Protein AF-A0A2N7BL36-F1 (afdb_monomer_lite)

pLDDT: mean 79.66, std 17.5, range [24.25, 98.06]

Radius of gyration: 30.17 Å; chains: 1; bounding box: 69×70×103 Å

Foldseek 3Di:
DCLVVVVVVVVVCCVVVVDVPVVDDDPHGDQFDPLLVLQVQLLVLLLCCLPQLLVSLLVLLLSLLQLVCPPRGDDLVNVLVVCVVVVPDDLCSNPSSVSSLVSSLVSCVVVVNVLSNVSNLLSSVLVVLDQLLDPADPPRDVSVSVVNVVVCVVVVHDSVNSVVSNCQQVDALVRLVVNQVSSVVSSVVSNLSSLVSCVVVVNQDDDWLLVLLLSLLLSCLQPPDDVQWQHAGRCNRYVAHAAQEKEWEADDPPDPDDGAIFIDSDPPDCVVPPPDDTSDGDRYDLSVLVNCLLNRHDDPNHHYHYHDDQFPADPVLSVVSSVVCVVQDDSDDDAFDSVLSQAFWAWATKEKEFRSGHFPLVPDDPVQQPPDLVPADQQQGDPQGAHRGAKIKMWTAISRRIIGIDIAGDQCRLVVVLQVNLLQHAAQRDQHPYHAYAYDYPPPRVVVRVVSVVVSVVSSVLQHYDDDPPDPWDWDWDDGHPWIWIWTRDRNGTDIDTDPDPVVVVVVSVVCVVDDDDDDPDDDDDDDDDASQVSRRDGAQAWEWEWEDDPQGIKIWIQDNHGDTDIDPNDDDDPSVVLSVQQSVLSPPPPPPPPPPPDDDSRRYFYWYWDDDPDDDIHIGGDTDPPPPPPDDDDDDDD

InterPro domains:
  IPR000274 Adenylate cyclase, class-I [PTHR38760] (1-631)
  IPR060002 Adenylate cyclase, class-I, second domain [PF01295] (33-234)
  IPR060066 Adenylate cyclase, class-I, third domain [PF26690] (241-331)
  IPR060068 Adenylate cyclase, class-I, fourth domain [PF26691] (336-514)
  IPR060069 Adenylate cyclase, class-I, C-terminal [PF26693] (534-628)

Structure (mmCIF, N/CA/C/O backbone):
data_AF-A0A2N7BL36-F1
#
_entry.id   AF-A0A2N7BL36-F1
#
loop_
_atom_site.group_PDB
_atom_site.id
_atom_site.type_symbol
_atom_site.label_atom_id
_atom_site.label_alt_id
_atom_site.label_comp_id
_atom_site.label_asym_id
_atom_site.label_entity_id
_atom_site.label_seq_id
_atom_site.pdbx_PDB_ins_code
_atom_site.Cartn_x
_atom_site.Cartn_y
_atom_site.Cartn_z
_atom_site.occupancy
_atom_site.B_iso_or_equiv
_atom_site.auth_seq_id
_atom_site.auth_comp_id
_atom_site.auth_asym_id
_atom_site.auth_atom_id
_atom_site.pdbx_PDB_model_num
ATOM 1 N N . GLU A 1 1 ? 16.720 5.457 -42.911 1.00 61.19 1 GLU A N 1
ATOM 2 C CA . GLU A 1 1 ? 17.418 6.622 -43.485 1.00 61.19 1 GLU A CA 1
ATOM 3 C C . GLU A 1 1 ? 16.464 7.792 -43.726 1.00 61.19 1 GLU A C 1
ATOM 5 O O . GLU A 1 1 ? 16.756 8.860 -43.223 1.00 61.19 1 GLU A O 1
ATOM 10 N N . MET A 1 2 ? 15.279 7.599 -44.322 1.00 76.62 2 MET A N 1
ATOM 11 C CA . MET A 1 2 ? 14.332 8.699 -44.617 1.00 76.62 2 MET A CA 1
ATOM 12 C C . MET A 1 2 ? 13.371 9.120 -43.477 1.00 76.62 2 MET A C 1
ATOM 14 O O . MET A 1 2 ? 12.330 9.704 -43.746 1.00 76.62 2 MET A O 1
ATOM 18 N N . GLU A 1 3 ? 13.656 8.822 -42.202 1.00 77.50 3 GLU A N 1
ATOM 19 C CA . GLU A 1 3 ? 12.713 9.130 -41.097 1.00 77.50 3 GLU A CA 1
ATOM 20 C C . GLU A 1 3 ? 12.588 10.640 -40.812 1.00 77.50 3 GLU A C 1
ATOM 22 O O . GLU A 1 3 ? 11.542 11.116 -40.378 1.00 77.50 3 GLU A O 1
ATOM 27 N N . GLU A 1 4 ? 13.648 11.417 -41.050 1.00 80.00 4 GLU A N 1
ATOM 28 C CA . GLU A 1 4 ? 13.637 12.875 -40.848 1.00 80.00 4 GLU A CA 1
ATOM 29 C C . GLU A 1 4 ? 12.878 13.613 -41.958 1.00 80.00 4 GLU A C 1
ATOM 31 O O . GLU A 1 4 ? 12.247 14.635 -41.696 1.00 80.00 4 GLU A O 1
ATOM 36 N N . CYS A 1 5 ? 12.873 13.059 -43.173 1.00 86.19 5 CYS A N 1
ATOM 37 C CA . CYS A 1 5 ? 12.171 13.586 -44.343 1.00 86.19 5 CYS A CA 1
ATOM 38 C C . CYS A 1 5 ? 10.957 12.733 -44.754 1.00 86.19 5 CYS A C 1
ATOM 40 O O . CYS A 1 5 ? 10.538 12.787 -45.908 1.00 86.19 5 CYS A O 1
ATOM 42 N N . TYR A 1 6 ? 10.385 11.963 -43.818 1.00 89.12 6 TYR A N 1
ATOM 43 C CA . TYR A 1 6 ? 9.316 10.987 -44.075 1.00 89.12 6 TYR A CA 1
ATOM 44 C C . TYR A 1 6 ? 8.180 11.557 -44.930 1.00 89.12 6 TYR A C 1
ATOM 46 O O . TYR A 1 6 ? 7.846 10.990 -45.966 1.00 89.12 6 TYR A O 1
ATOM 54 N N . ASP A 1 7 ? 7.654 12.719 -44.533 1.00 89.25 7 ASP A N 1
ATOM 55 C CA . ASP A 1 7 ? 6.500 13.345 -45.183 1.00 89.25 7 ASP A CA 1
ATOM 56 C C . ASP A 1 7 ? 6.804 13.673 -46.660 1.00 89.25 7 ASP A C 1
ATOM 58 O O . ASP A 1 7 ? 6.007 13.387 -47.550 1.00 89.25 7 ASP A O 1
ATOM 62 N N . GLN A 1 8 ? 8.005 14.198 -46.936 1.00 91.31 8 GLN A N 1
ATOM 63 C CA . GLN A 1 8 ? 8.463 14.510 -48.296 1.00 91.31 8 GLN A CA 1
ATOM 64 C C . GLN A 1 8 ? 8.705 13.237 -49.115 1.00 91.31 8 GLN A C 1
ATOM 66 O O . GLN A 1 8 ? 8.386 13.190 -50.301 1.00 91.31 8 GLN A O 1
ATOM 71 N N . TYR A 1 9 ? 9.255 12.199 -48.485 1.00 90.38 9 TYR A N 1
ATOM 72 C CA . TYR A 1 9 ? 9.551 10.931 -49.140 1.00 90.38 9 TYR A CA 1
ATOM 73 C C . TYR A 1 9 ? 8.274 10.184 -49.548 1.00 90.38 9 TYR A C 1
ATOM 75 O O . TYR A 1 9 ? 8.152 9.769 -50.699 1.00 90.38 9 TYR A O 1
ATOM 83 N N . VAL A 1 10 ? 7.293 10.068 -48.646 1.00 90.38 10 VAL A N 1
ATOM 84 C CA . VAL A 1 10 ? 5.988 9.448 -48.941 1.00 90.38 10 VAL A CA 1
ATOM 85 C C . VAL A 1 10 ? 5.238 10.246 -50.005 1.00 90.38 10 VAL A C 1
ATOM 87 O O . VAL A 1 10 ? 4.689 9.658 -50.937 1.00 90.38 10 VAL A O 1
ATOM 90 N N . GLN A 1 11 ? 5.268 11.580 -49.921 1.00 90.44 11 GLN A N 1
ATOM 91 C CA . GLN A 1 11 ? 4.668 12.435 -50.941 1.00 90.44 11 GLN A CA 1
ATOM 92 C C . GLN A 1 11 ? 5.293 12.194 -52.322 1.00 90.44 11 GLN A C 1
ATOM 94 O O . GLN A 1 11 ? 4.552 12.073 -53.297 1.00 90.44 11 GLN A O 1
ATOM 99 N N . GLY A 1 12 ? 6.621 12.065 -52.402 1.00 93.75 12 GLY A N 1
ATOM 100 C CA . GLY A 1 12 ? 7.324 11.710 -53.637 1.00 93.75 12 GLY A CA 1
ATOM 101 C C . GLY A 1 12 ? 6.883 10.354 -54.191 1.00 93.75 12 GLY A C 1
ATOM 102 O O . GLY A 1 12 ? 6.512 10.261 -55.355 1.00 93.75 12 GLY A O 1
ATOM 103 N N . LEU A 1 13 ? 6.806 9.318 -53.346 1.00 93.31 13 LEU A N 1
ATOM 104 C CA . LEU A 1 13 ? 6.343 7.987 -53.764 1.00 93.31 13 LEU A CA 1
ATOM 105 C C . LEU A 1 13 ? 4.907 7.993 -54.310 1.00 93.31 13 LEU A C 1
ATOM 107 O O . LEU A 1 13 ? 4.620 7.269 -55.266 1.00 93.31 13 LEU A O 1
ATOM 111 N N . CYS A 1 14 ? 4.016 8.801 -53.726 1.00 91.88 14 CYS A N 1
ATOM 112 C CA . CYS A 1 14 ? 2.646 8.942 -54.222 1.00 91.88 14 CYS A CA 1
ATOM 113 C C . CYS A 1 14 ? 2.569 9.767 -55.515 1.00 91.88 14 CYS A C 1
ATOM 115 O O . CYS A 1 14 ? 1.792 9.429 -56.405 1.00 91.88 14 CYS A O 1
ATOM 117 N N . GLN A 1 15 ? 3.391 10.811 -55.658 1.00 93.81 15 GLN A N 1
ATOM 118 C CA . GLN A 1 15 ? 3.461 11.611 -56.888 1.00 93.81 15 GLN A CA 1
ATOM 119 C C . GLN A 1 15 ? 4.030 10.820 -58.070 1.00 93.81 15 GLN A C 1
ATOM 121 O O . GLN A 1 15 ? 3.499 10.909 -59.175 1.00 93.81 15 GLN A O 1
ATOM 126 N N . ASP A 1 16 ? 5.056 10.008 -57.825 1.00 94.44 16 ASP A N 1
ATOM 127 C CA . ASP A 1 16 ? 5.719 9.185 -58.840 1.00 94.44 16 ASP A CA 1
ATOM 128 C C . ASP A 1 16 ? 4.925 7.910 -59.195 1.00 94.44 16 ASP A C 1
ATOM 130 O O . ASP A 1 16 ? 5.328 7.139 -60.067 1.00 94.44 16 ASP A O 1
ATOM 134 N N . GLY A 1 17 ? 3.789 7.667 -58.530 1.00 91.25 17 GLY A N 1
ATOM 135 C CA . GLY A 1 17 ? 2.915 6.518 -58.780 1.00 91.25 17 GLY A CA 1
ATOM 136 C C . GLY A 1 17 ? 3.434 5.183 -58.234 1.00 91.25 17 GLY A C 1
ATOM 137 O O . GLY A 1 17 ? 2.855 4.141 -58.537 1.00 91.25 17 GLY A O 1
ATOM 138 N N . TYR A 1 18 ? 4.495 5.188 -57.417 1.00 93.31 18 TYR A N 1
ATOM 139 C CA . TYR A 1 18 ? 4.993 3.986 -56.736 1.00 93.31 18 TYR A CA 1
ATOM 140 C C . TYR A 1 18 ? 4.069 3.527 -55.600 1.00 93.31 18 TYR A C 1
ATOM 142 O O . TYR A 1 18 ? 4.077 2.346 -55.250 1.00 93.31 18 TYR A O 1
ATOM 150 N N . LEU A 1 19 ? 3.283 4.441 -55.020 1.00 91.81 19 LEU A N 1
ATOM 151 C CA . LEU A 1 19 ? 2.342 4.153 -53.939 1.00 91.81 19 LEU A CA 1
ATOM 152 C C . LEU A 1 19 ? 1.003 4.872 -54.166 1.00 91.81 19 LEU A C 1
ATOM 154 O O . LEU A 1 19 ? 0.972 6.067 -54.432 1.00 91.81 19 LEU A O 1
ATOM 158 N N . ASP A 1 20 ? -0.120 4.165 -54.027 1.00 90.94 20 ASP A N 1
ATOM 159 C CA . ASP A 1 20 ? -1.455 4.779 -54.041 1.00 90.94 20 ASP A CA 1
ATOM 160 C C . ASP A 1 20 ? -1.895 5.089 -52.607 1.00 90.94 20 ASP A C 1
ATOM 162 O O . ASP A 1 20 ? -2.449 4.233 -51.920 1.00 90.94 20 ASP A O 1
ATOM 166 N N . CYS A 1 21 ? -1.669 6.324 -52.157 1.00 88.12 21 CYS A N 1
ATOM 167 C CA . CYS A 1 21 ? -2.015 6.793 -50.813 1.00 88.12 21 CYS A CA 1
ATOM 168 C C . CYS A 1 21 ? -3.501 6.553 -50.420 1.00 88.12 21 CYS A C 1
ATOM 170 O O . CYS A 1 21 ? -3.815 6.576 -49.233 1.00 88.12 21 CYS A O 1
ATOM 172 N N . SER A 1 22 ? -4.423 6.302 -51.365 1.00 89.75 22 SER A N 1
ATOM 173 C CA . SER A 1 22 ? -5.833 5.992 -51.062 1.00 89.75 22 SER A CA 1
ATOM 174 C C . SER A 1 22 ? -6.082 4.543 -50.617 1.00 89.75 22 SER A C 1
ATOM 176 O O . SER A 1 22 ? -7.123 4.247 -50.028 1.00 89.75 22 SER A O 1
ATOM 178 N N . GLN A 1 23 ? -5.132 3.640 -50.873 1.00 93.56 23 GLN A N 1
ATOM 179 C CA . GLN A 1 23 ? -5.238 2.209 -50.560 1.00 93.56 23 GLN A CA 1
ATOM 180 C C . GLN A 1 23 ? -4.515 1.814 -49.267 1.00 93.56 23 GLN A C 1
ATOM 182 O O . GLN A 1 23 ? -4.634 0.673 -48.820 1.00 93.56 23 GLN A O 1
ATOM 187 N N . TRP A 1 24 ? -3.767 2.739 -48.663 1.00 89.56 24 TRP A N 1
ATOM 188 C CA . TRP A 1 24 ? -2.920 2.477 -47.502 1.00 89.56 24 TRP A CA 1
ATOM 189 C C . TRP A 1 24 ? -3.314 3.350 -46.314 1.00 89.56 24 TRP A C 1
ATOM 191 O O . TRP A 1 24 ? -3.765 4.482 -46.466 1.00 89.56 24 TRP A O 1
ATOM 201 N N . ILE A 1 25 ? -3.118 2.810 -45.111 1.00 89.00 25 ILE A N 1
ATOM 202 C CA . ILE A 1 25 ? -3.249 3.556 -43.858 1.00 89.00 25 ILE A CA 1
ATOM 203 C C . ILE A 1 25 ? -1.846 3.979 -43.433 1.00 89.00 25 ILE A C 1
ATOM 205 O O . ILE A 1 25 ? -1.003 3.128 -43.144 1.00 89.00 25 ILE A O 1
ATOM 209 N N . ASP A 1 26 ? -1.609 5.286 -43.398 1.00 87.19 26 ASP A N 1
ATOM 210 C CA . ASP A 1 26 ? -0.354 5.861 -42.926 1.00 87.19 26 ASP A CA 1
ATOM 211 C C . ASP A 1 26 ? -0.359 5.976 -41.393 1.00 87.19 26 ASP A C 1
ATOM 213 O O . ASP A 1 26 ? -1.196 6.664 -40.806 1.00 87.19 26 ASP A O 1
ATOM 217 N N . PHE A 1 27 ? 0.579 5.288 -40.739 1.00 84.69 27 PHE A N 1
ATOM 218 C CA . PHE A 1 27 ? 0.784 5.362 -39.288 1.00 84.69 27 PHE A CA 1
ATOM 219 C C . PHE A 1 27 ? 1.702 6.524 -38.865 1.00 84.69 27 PHE A C 1
ATOM 221 O O . PHE A 1 27 ? 1.875 6.759 -37.668 1.00 84.69 27 PHE A O 1
ATOM 228 N N . GLY A 1 28 ? 2.269 7.255 -39.828 1.00 84.25 28 GLY A N 1
ATOM 229 C CA . GLY A 1 28 ? 3.127 8.414 -39.625 1.00 84.25 28 GLY A CA 1
ATOM 230 C C . GLY A 1 28 ? 4.593 8.080 -39.335 1.00 84.25 28 GLY A C 1
ATOM 231 O O . GLY A 1 28 ? 5.013 6.924 -39.255 1.00 84.25 28 GLY A O 1
ATOM 232 N N . LYS A 1 29 ? 5.390 9.140 -39.160 1.00 83.75 29 LYS A N 1
ATOM 233 C CA . LYS A 1 29 ? 6.822 9.056 -38.841 1.00 83.75 29 LYS A CA 1
ATOM 234 C C . LYS A 1 29 ? 7.083 8.640 -37.394 1.00 83.75 29 LYS A C 1
ATOM 236 O O . LYS A 1 29 ? 6.423 9.109 -36.470 1.00 83.75 29 LYS A O 1
ATOM 241 N N . LEU A 1 30 ? 8.122 7.829 -37.184 1.00 79.12 30 LEU A N 1
ATOM 242 C CA . LEU A 1 30 ? 8.524 7.307 -35.870 1.00 79.12 30 LEU A CA 1
ATOM 243 C C . LEU A 1 30 ? 9.878 7.875 -35.426 1.00 79.12 30 LEU A C 1
ATOM 245 O O . LEU A 1 30 ? 10.758 7.127 -35.001 1.00 79.12 30 LEU A O 1
ATOM 249 N N . ASN A 1 31 ? 10.074 9.189 -35.558 1.00 79.94 31 ASN A N 1
ATOM 250 C CA . ASN A 1 31 ? 11.375 9.819 -35.323 1.00 79.94 31 ASN A CA 1
ATOM 251 C C . ASN A 1 31 ? 11.520 10.535 -33.969 1.00 79.94 31 ASN A C 1
ATOM 253 O O . ASN A 1 31 ? 12.645 10.769 -33.540 1.00 79.94 31 ASN A O 1
ATOM 257 N N . ARG A 1 32 ? 10.418 10.854 -33.274 1.00 82.81 32 ARG A N 1
ATOM 258 C CA . ARG A 1 32 ? 10.446 11.537 -31.970 1.00 82.81 32 ARG A CA 1
ATOM 259 C C . ARG A 1 32 ? 9.256 11.166 -31.088 1.00 82.81 32 ARG A C 1
ATOM 261 O O . ARG A 1 32 ? 8.184 10.853 -31.597 1.00 82.81 32 ARG A O 1
ATOM 268 N N . ILE A 1 33 ? 9.442 11.268 -29.774 1.00 86.31 33 ILE A N 1
ATOM 269 C CA . ILE A 1 33 ? 8.345 11.251 -28.797 1.00 86.31 33 ILE A CA 1
ATOM 270 C C . ILE A 1 33 ? 7.987 12.716 -28.499 1.00 86.31 33 ILE A C 1
ATOM 272 O O . ILE A 1 33 ? 8.889 13.460 -28.099 1.00 86.31 33 ILE A O 1
ATOM 276 N N . PRO A 1 34 ? 6.729 13.151 -28.707 1.00 84.50 34 PRO A N 1
ATOM 277 C CA . PRO A 1 34 ? 6.276 14.474 -28.283 1.00 84.50 34 PRO A CA 1
ATOM 278 C C . PRO A 1 34 ? 6.536 14.682 -26.790 1.00 84.50 34 PRO A C 1
ATOM 280 O O . PRO A 1 34 ? 6.415 13.746 -25.997 1.00 84.50 34 PRO A O 1
ATOM 283 N N . ALA A 1 35 ? 6.918 15.893 -26.396 1.00 82.19 35 ALA A N 1
ATOM 284 C CA . ALA A 1 35 ? 7.302 16.176 -25.017 1.00 82.19 35 ALA A CA 1
ATOM 285 C C . ALA A 1 35 ? 6.129 15.874 -24.053 1.00 82.19 35 ALA A C 1
ATOM 287 O O . ALA A 1 35 ? 6.308 15.316 -22.967 1.00 82.19 35 ALA A O 1
ATOM 288 N N . GLU A 1 36 ? 4.919 16.179 -24.508 1.00 77.56 36 GLU A N 1
ATOM 289 C CA . GLU A 1 36 ? 3.632 16.004 -23.843 1.00 77.56 36 GLU A CA 1
ATOM 290 C C . GLU A 1 36 ? 3.361 14.552 -23.411 1.00 77.56 36 GLU A C 1
ATOM 292 O O . GLU A 1 36 ? 2.746 14.301 -22.372 1.00 77.56 36 GLU A O 1
ATOM 297 N N . GLU A 1 37 ? 3.882 13.579 -24.163 1.00 81.50 37 GLU A N 1
ATOM 298 C CA . GLU A 1 37 ? 3.622 12.151 -23.953 1.00 81.50 37 GLU A CA 1
ATOM 299 C C . GLU A 1 37 ? 4.431 11.548 -22.797 1.00 81.50 37 GLU A C 1
ATOM 301 O O . GLU A 1 37 ? 4.051 10.512 -22.235 1.00 81.50 37 GLU A O 1
ATOM 306 N N . TYR A 1 38 ? 5.544 12.177 -22.403 1.00 82.44 38 TYR A N 1
ATOM 307 C CA . TYR A 1 38 ? 6.433 11.641 -21.368 1.00 82.44 38 TYR A CA 1
ATOM 308 C C . TYR A 1 38 ? 5.742 11.547 -20.008 1.00 82.44 38 TYR A C 1
ATOM 310 O O . TYR A 1 38 ? 5.882 10.537 -19.310 1.00 82.44 38 TYR A O 1
ATOM 318 N N . PHE A 1 39 ? 4.972 12.571 -19.632 1.00 75.44 39 PHE A N 1
ATOM 319 C CA . PHE A 1 39 ? 4.312 12.616 -18.329 1.00 75.44 39 PHE A CA 1
ATOM 320 C C . PHE A 1 39 ? 3.211 11.548 -18.214 1.00 75.44 39 PHE A C 1
ATOM 322 O O . PHE A 1 39 ? 3.206 10.757 -17.265 1.00 75.44 39 PHE A O 1
ATOM 329 N N . GLY A 1 40 ? 2.331 11.443 -19.214 1.00 75.25 40 GLY A N 1
ATOM 330 C CA . GLY A 1 40 ? 1.233 10.468 -19.213 1.00 75.25 40 GLY A CA 1
ATOM 331 C C . GLY A 1 40 ? 1.726 9.031 -19.295 1.00 75.25 40 GLY A C 1
ATOM 332 O O . GLY A 1 40 ? 1.282 8.164 -18.534 1.00 75.25 40 GLY A O 1
ATOM 333 N N . SER A 1 41 ? 2.728 8.793 -20.143 1.00 81.56 41 SER A N 1
ATOM 334 C CA . SER A 1 41 ? 3.381 7.489 -20.269 1.00 81.56 41 SER A CA 1
ATOM 335 C C . SER A 1 41 ? 3.985 7.015 -18.949 1.00 81.56 41 SER A C 1
ATOM 337 O O . SER A 1 41 ? 3.924 5.825 -18.624 1.00 81.56 41 SER A O 1
ATOM 339 N N . ASN A 1 42 ? 4.535 7.934 -18.162 1.00 81.38 42 ASN A N 1
ATOM 340 C CA . ASN A 1 42 ? 5.131 7.632 -16.872 1.00 81.38 42 ASN A CA 1
ATOM 341 C C . ASN A 1 42 ? 4.095 7.279 -15.799 1.00 81.38 42 ASN A C 1
ATOM 343 O O . ASN A 1 42 ? 4.219 6.254 -15.125 1.00 81.38 42 ASN A O 1
ATOM 347 N N . LEU A 1 43 ? 3.025 8.074 -15.694 1.00 79.00 43 LEU A N 1
ATOM 348 C CA . LEU A 1 43 ? 1.909 7.792 -14.790 1.00 79.00 43 LEU A CA 1
ATOM 349 C C . LEU A 1 43 ? 1.284 6.421 -15.100 1.00 79.00 43 LEU A C 1
ATOM 351 O O . LEU A 1 43 ? 0.943 5.645 -14.203 1.00 79.00 43 LEU A O 1
ATOM 355 N N . TRP A 1 44 ? 1.230 6.067 -16.385 1.00 82.94 44 TRP A N 1
ATOM 356 C CA . TRP A 1 44 ? 0.821 4.741 -16.824 1.00 82.94 44 TRP A CA 1
ATOM 357 C C . TRP A 1 44 ? 1.806 3.636 -16.420 1.00 82.94 44 TRP A C 1
ATOM 359 O O . TRP A 1 44 ? 1.363 2.571 -15.980 1.00 82.94 44 TRP A O 1
ATOM 369 N N . GLN A 1 45 ? 3.127 3.849 -16.516 1.00 86.94 45 GLN A N 1
ATOM 370 C CA . GLN A 1 45 ? 4.107 2.860 -16.037 1.00 86.94 45 GLN A CA 1
ATOM 371 C C . GLN A 1 45 ? 3.996 2.628 -14.530 1.00 86.94 45 GLN A C 1
ATOM 373 O O . GLN A 1 45 ? 4.019 1.468 -14.102 1.00 86.94 45 GLN A O 1
ATOM 378 N N . LEU A 1 46 ? 3.805 3.695 -13.749 1.00 85.94 46 LEU A N 1
ATOM 379 C CA . LEU A 1 46 ? 3.528 3.617 -12.316 1.00 85.94 46 LEU A CA 1
ATOM 380 C C . LEU A 1 46 ? 2.270 2.797 -12.042 1.00 85.94 46 LEU A C 1
ATOM 382 O O . LEU A 1 46 ? 2.306 1.860 -11.247 1.00 85.94 46 LEU A O 1
ATOM 386 N N . TYR A 1 47 ? 1.176 3.059 -12.756 1.00 85.25 47 TYR A N 1
ATOM 387 C CA . TYR A 1 47 ? -0.046 2.272 -12.602 1.00 85.25 47 TYR A CA 1
ATOM 388 C C . TYR A 1 47 ? 0.168 0.789 -12.942 1.00 85.25 47 TYR A C 1
ATOM 390 O O . TYR A 1 47 ? -0.247 -0.097 -12.193 1.00 85.25 47 TYR A O 1
ATOM 398 N N . LYS A 1 48 ? 0.867 0.487 -14.043 1.00 87.44 48 LYS A N 1
ATOM 399 C CA . LYS A 1 48 ? 1.192 -0.895 -14.431 1.00 87.44 48 LYS A CA 1
ATOM 400 C C . LYS A 1 48 ? 2.143 -1.584 -13.454 1.00 87.44 48 LYS A C 1
ATOM 402 O O . LYS A 1 48 ? 2.159 -2.817 -13.408 1.00 87.44 48 LYS A O 1
ATOM 407 N N . SER A 1 49 ? 2.897 -0.823 -12.660 1.00 89.81 49 SER A N 1
ATOM 408 C CA . SER A 1 49 ? 3.854 -1.380 -11.701 1.00 89.81 49 SER A CA 1
ATOM 409 C C . SER A 1 49 ? 3.181 -2.141 -10.561 1.00 89.81 49 SER A C 1
ATOM 411 O O . SER A 1 49 ? 3.773 -3.080 -10.032 1.00 89.81 49 SER A O 1
ATOM 413 N N . ILE A 1 50 ? 1.918 -1.819 -10.257 1.00 85.75 50 ILE A N 1
ATOM 414 C CA . ILE A 1 50 ? 1.099 -2.557 -9.287 1.00 85.75 50 ILE A CA 1
ATOM 415 C C . ILE A 1 50 ? 1.027 -4.043 -9.680 1.00 85.75 50 ILE A C 1
ATOM 417 O O . ILE A 1 50 ? 1.127 -4.920 -8.826 1.00 85.75 50 ILE A O 1
ATOM 421 N N . ASP A 1 51 ? 0.964 -4.338 -10.982 1.00 85.75 51 ASP A N 1
ATOM 422 C CA . ASP A 1 51 ? 0.776 -5.700 -11.500 1.00 85.75 51 ASP A CA 1
ATOM 423 C C . ASP A 1 51 ? 2.040 -6.337 -12.056 1.00 85.75 51 ASP A C 1
ATOM 425 O O . ASP A 1 51 ? 2.170 -7.558 -12.110 1.00 85.75 51 ASP A O 1
ATOM 429 N N . SER A 1 52 ? 2.954 -5.523 -12.566 1.00 91.31 52 SER A N 1
ATOM 430 C CA . SER A 1 52 ? 4.144 -6.014 -13.245 1.00 91.31 52 SER A CA 1
ATOM 431 C C . SER A 1 52 ? 5.342 -5.129 -12.909 1.00 91.31 52 SER A C 1
ATOM 433 O O . SER A 1 52 ? 5.918 -4.513 -13.815 1.00 91.31 52 SER A O 1
ATOM 435 N N . PRO A 1 53 ? 5.762 -5.097 -11.632 1.00 92.31 53 PRO A N 1
ATOM 436 C CA . PRO A 1 53 ? 6.696 -4.092 -11.133 1.00 92.31 53 PRO A CA 1
ATOM 437 C C . PRO A 1 53 ? 8.047 -4.128 -11.859 1.00 92.31 53 PRO A C 1
ATOM 439 O O . PRO A 1 53 ? 8.520 -3.093 -12.314 1.00 92.31 53 PRO A O 1
ATOM 442 N N . TYR A 1 54 ? 8.613 -5.317 -12.100 1.00 94.81 54 TYR A N 1
ATOM 443 C CA . TYR A 1 54 ? 9.898 -5.464 -12.802 1.00 94.81 54 TYR A CA 1
ATOM 444 C C . TYR A 1 54 ? 9.881 -4.899 -14.233 1.00 94.81 54 TYR A C 1
ATOM 446 O O . TYR A 1 54 ? 10.820 -4.237 -14.664 1.00 94.81 54 TYR A O 1
ATOM 454 N N . LYS A 1 55 ? 8.797 -5.142 -14.987 1.00 94.50 55 LYS A N 1
ATOM 455 C CA . LYS A 1 55 ? 8.654 -4.625 -16.361 1.00 94.50 55 LYS A CA 1
ATOM 456 C C . LYS A 1 55 ? 8.435 -3.113 -16.357 1.00 94.50 55 LYS A C 1
ATOM 458 O O . LYS A 1 55 ? 8.945 -2.436 -17.243 1.00 94.50 55 LYS A O 1
ATOM 463 N N . SER A 1 56 ? 7.666 -2.607 -15.395 1.00 94.69 56 SER A N 1
ATOM 464 C CA . SER A 1 56 ? 7.405 -1.176 -15.267 1.00 94.69 56 SER A CA 1
ATOM 465 C C . SER A 1 56 ? 8.664 -0.393 -14.922 1.00 94.69 56 SER A C 1
ATOM 467 O O . SER A 1 56 ? 8.871 0.649 -15.524 1.00 94.69 56 SER A O 1
ATOM 469 N N . VAL A 1 57 ? 9.536 -0.907 -14.046 1.00 95.56 57 VAL A N 1
ATOM 470 C CA . VAL A 1 57 ? 10.831 -0.267 -13.741 1.00 95.56 57 VAL A CA 1
ATOM 471 C C . VAL A 1 57 ? 11.685 -0.120 -15.000 1.00 95.56 57 VAL A C 1
ATOM 473 O O . VAL A 1 57 ? 12.143 0.979 -15.298 1.00 95.56 57 VAL A O 1
ATOM 476 N N . LEU A 1 58 ? 11.833 -1.196 -15.786 1.00 95.75 58 LEU A N 1
ATOM 477 C CA . LEU A 1 58 ? 12.581 -1.162 -17.051 1.00 95.75 58 LEU A CA 1
ATOM 478 C C . LEU A 1 58 ? 12.046 -0.085 -18.004 1.00 95.75 58 LEU A C 1
ATOM 480 O O . LEU A 1 58 ? 12.811 0.678 -18.586 1.00 95.75 58 LEU A O 1
ATOM 484 N N . LYS A 1 59 ? 10.719 -0.005 -18.139 1.00 95.25 59 LYS A N 1
ATOM 485 C CA . LYS A 1 59 ? 10.062 0.950 -19.036 1.00 95.25 59 LYS A CA 1
ATOM 486 C C . LYS A 1 59 ? 10.085 2.387 -18.523 1.00 95.25 59 LYS A C 1
ATOM 488 O O . LYS A 1 59 ? 10.224 3.295 -19.332 1.00 95.25 59 LYS A O 1
ATOM 493 N N . ALA A 1 60 ? 9.943 2.598 -17.218 1.00 94.44 60 ALA A N 1
ATOM 494 C CA . ALA A 1 60 ? 10.013 3.925 -16.614 1.00 94.44 60 ALA A CA 1
ATOM 495 C C . ALA A 1 60 ? 11.411 4.523 -16.809 1.00 94.44 60 ALA A C 1
ATOM 497 O O . ALA A 1 60 ? 11.544 5.623 -17.336 1.00 94.44 60 ALA A O 1
ATOM 498 N N . ILE A 1 61 ? 12.459 3.745 -16.524 1.00 96.31 61 ILE A N 1
ATOM 499 C CA . ILE A 1 61 ? 13.840 4.204 -16.714 1.00 96.31 61 ILE A CA 1
ATOM 500 C C . ILE A 1 61 ? 14.178 4.356 -18.208 1.00 96.31 61 ILE A C 1
ATOM 502 O O . ILE A 1 61 ? 14.952 5.236 -18.570 1.00 96.31 61 ILE A O 1
ATOM 506 N N . LEU A 1 62 ? 13.568 3.570 -19.105 1.00 96.06 62 LEU A N 1
ATOM 507 C CA . LEU A 1 62 ? 13.675 3.822 -20.546 1.00 96.06 62 LEU A CA 1
ATOM 508 C C . LEU A 1 62 ? 13.086 5.190 -20.936 1.00 96.06 62 LEU A C 1
ATOM 510 O O . LEU A 1 62 ? 13.715 5.915 -21.702 1.00 96.06 62 LEU A O 1
ATOM 514 N N . LEU A 1 63 ? 11.905 5.552 -20.418 1.00 94.38 63 LEU A N 1
ATOM 515 C CA . LEU A 1 63 ? 11.310 6.876 -20.657 1.00 94.38 63 LEU A CA 1
ATOM 516 C C . LEU A 1 63 ? 12.199 7.993 -20.106 1.00 94.38 63 LEU A C 1
ATOM 518 O O . LEU A 1 63 ? 12.379 9.017 -20.758 1.00 94.38 63 LEU A O 1
ATOM 522 N N . GLU A 1 64 ? 12.796 7.780 -18.937 1.00 94.06 64 GLU A N 1
ATOM 523 C CA . GLU A 1 64 ? 13.770 8.698 -18.351 1.00 94.06 64 GLU A CA 1
ATOM 524 C C . GLU A 1 64 ? 15.007 8.864 -19.247 1.00 94.06 64 GLU A C 1
ATOM 526 O O . GLU A 1 64 ? 15.393 9.992 -19.551 1.00 94.06 64 GLU A O 1
ATOM 531 N N . ALA A 1 65 ? 15.570 7.766 -19.760 1.00 95.38 65 ALA A N 1
ATOM 532 C CA . ALA A 1 65 ? 16.682 7.800 -20.708 1.00 95.38 65 ALA A CA 1
ATOM 533 C C . ALA A 1 65 ? 16.316 8.551 -21.999 1.00 95.38 65 ALA A C 1
ATOM 535 O O . ALA A 1 65 ? 17.115 9.335 -22.504 1.00 95.38 65 ALA A O 1
ATOM 536 N N . TYR A 1 66 ? 15.097 8.361 -22.512 1.00 94.31 66 TYR A N 1
ATOM 537 C CA . TYR A 1 66 ? 14.603 9.122 -23.660 1.00 94.31 66 TYR A CA 1
ATOM 538 C C . TYR A 1 66 ? 14.466 10.619 -23.367 1.00 94.31 66 TYR A C 1
ATOM 540 O O . TYR A 1 66 ? 14.877 11.436 -24.192 1.00 94.31 66 TYR A O 1
ATOM 548 N N . SER A 1 67 ? 13.949 10.978 -22.187 1.00 92.50 67 SER A N 1
ATOM 549 C CA . SER A 1 67 ? 13.801 12.378 -21.768 1.00 92.50 67 SER A CA 1
ATOM 550 C C . SER A 1 67 ? 15.149 13.075 -21.575 1.00 92.50 67 SER A C 1
ATOM 552 O O . SER A 1 67 ? 15.263 14.278 -21.782 1.00 92.50 67 SER A O 1
ATOM 554 N N . TRP A 1 68 ? 16.191 12.314 -21.227 1.00 92.75 68 TRP A N 1
ATOM 555 C CA . TRP A 1 68 ? 17.554 12.821 -21.082 1.00 92.75 68 TRP A CA 1
ATOM 556 C C . TRP A 1 68 ? 18.206 13.166 -22.429 1.00 92.75 68 TRP A C 1
ATOM 558 O O . TRP A 1 68 ? 19.047 14.056 -22.490 1.00 92.75 68 TRP A O 1
ATOM 568 N N . GLU A 1 69 ? 17.814 12.485 -23.509 1.00 92.44 69 GLU A N 1
ATOM 569 C CA . GLU A 1 69 ? 18.299 12.743 -24.874 1.00 92.44 69 GLU A CA 1
ATOM 570 C C . GLU A 1 69 ? 17.475 13.809 -25.618 1.00 92.44 69 GLU A C 1
ATOM 572 O O . GLU A 1 69 ? 17.850 14.231 -26.714 1.00 92.44 69 GLU A O 1
ATOM 577 N N . TYR A 1 70 ? 16.346 14.237 -25.050 1.00 90.38 70 TYR A N 1
ATOM 578 C CA . TYR A 1 70 ? 15.454 15.219 -25.659 1.00 90.38 70 TYR A CA 1
ATOM 579 C C . TYR A 1 70 ? 16.180 16.557 -25.927 1.00 90.38 70 TYR A C 1
ATOM 581 O O . TYR A 1 70 ? 16.957 17.005 -25.080 1.00 90.38 70 TYR A O 1
ATOM 589 N N . PRO A 1 71 ? 15.935 17.233 -27.071 1.00 87.44 71 PRO A N 1
ATOM 590 C CA . PRO A 1 71 ? 14.948 16.916 -28.115 1.00 87.44 71 PRO A CA 1
ATOM 591 C C . PRO A 1 71 ? 15.406 15.877 -29.147 1.00 87.44 71 PRO A C 1
ATOM 593 O O . PRO A 1 71 ? 14.598 15.407 -29.944 1.00 87.44 71 PRO A O 1
ATOM 596 N N . ASN A 1 72 ? 16.680 15.487 -29.131 1.00 88.00 72 ASN A N 1
ATOM 597 C CA . ASN A 1 72 ? 17.282 14.592 -30.121 1.00 88.00 72 ASN A CA 1
ATOM 598 C C . ASN A 1 72 ? 17.248 13.132 -29.645 1.00 88.00 72 ASN A C 1
ATOM 600 O O . ASN A 1 72 ? 18.258 12.427 -29.658 1.00 88.00 72 ASN A O 1
ATOM 604 N N . THR A 1 73 ? 16.078 12.690 -29.181 1.00 89.06 73 THR A N 1
ATOM 605 C CA . THR A 1 73 ? 15.884 11.356 -28.613 1.00 89.06 73 THR A CA 1
ATOM 606 C C . THR A 1 73 ? 16.104 10.270 -29.662 1.00 89.06 73 THR A C 1
ATOM 608 O O . THR A 1 73 ? 15.420 10.225 -30.683 1.00 89.06 73 THR A O 1
ATOM 611 N N . GLN A 1 74 ? 16.998 9.323 -29.379 1.00 88.88 74 GLN A N 1
ATOM 612 C CA . GLN A 1 74 ? 17.243 8.191 -30.265 1.00 88.88 74 GLN A CA 1
ATOM 613 C C . GLN A 1 74 ? 16.351 7.009 -29.871 1.00 88.88 74 GLN A C 1
ATOM 615 O O . GLN A 1 74 ? 16.606 6.306 -28.885 1.00 88.88 74 GLN A O 1
ATOM 620 N N . LEU A 1 75 ? 15.281 6.791 -30.636 1.00 91.50 75 LEU A N 1
ATOM 621 C CA . LEU A 1 75 ? 14.311 5.730 -30.368 1.00 91.50 75 LEU A CA 1
ATOM 622 C C . LEU A 1 75 ? 14.885 4.340 -30.662 1.00 91.50 75 LEU A C 1
ATOM 624 O O . LEU A 1 75 ? 15.625 4.140 -31.624 1.00 91.50 75 LEU A O 1
ATOM 628 N N . LEU A 1 76 ? 14.478 3.347 -29.861 1.00 92.12 76 LEU A N 1
ATOM 629 C CA . LEU A 1 76 ? 14.947 1.962 -30.022 1.00 92.12 76 LEU A CA 1
ATOM 630 C C . LEU A 1 76 ? 14.530 1.366 -31.374 1.00 92.12 76 LEU A C 1
ATOM 632 O O . LEU A 1 76 ? 15.243 0.528 -31.915 1.00 92.12 76 LEU A O 1
ATOM 636 N N . SER A 1 77 ? 13.401 1.803 -31.938 1.00 89.00 77 SER A N 1
ATOM 637 C CA . SER A 1 77 ? 12.950 1.409 -33.279 1.00 89.00 77 SER A CA 1
ATOM 638 C C . SER A 1 77 ? 13.944 1.825 -34.366 1.00 89.00 77 SER A C 1
ATOM 640 O O . SER A 1 77 ? 14.227 1.043 -35.272 1.00 89.00 77 SER A O 1
ATOM 642 N N . ILE A 1 78 ? 14.511 3.030 -34.254 1.00 87.81 78 ILE A N 1
ATOM 643 C CA . ILE A 1 78 ? 15.516 3.554 -35.185 1.00 87.81 78 ILE A CA 1
ATOM 644 C C . ILE A 1 78 ? 16.822 2.774 -35.032 1.00 87.81 78 ILE A C 1
ATOM 646 O O . ILE A 1 78 ? 17.410 2.379 -36.037 1.00 87.81 78 ILE A O 1
ATOM 650 N N . ASP A 1 79 ? 17.240 2.499 -33.793 1.00 86.81 79 ASP A N 1
ATOM 651 C CA . ASP A 1 79 ? 18.432 1.689 -33.510 1.00 86.81 79 ASP A CA 1
ATOM 652 C C . ASP A 1 79 ? 18.298 0.282 -34.088 1.00 86.81 79 ASP A C 1
ATOM 654 O O . ASP A 1 79 ? 19.171 -0.166 -34.825 1.00 86.81 79 ASP A O 1
ATOM 658 N N . THR A 1 80 ? 17.158 -0.369 -33.851 1.00 87.62 80 THR A N 1
ATOM 659 C CA . THR A 1 80 ? 16.857 -1.701 -34.396 1.00 87.62 80 THR A CA 1
ATOM 660 C C . THR A 1 80 ? 16.919 -1.697 -35.925 1.00 87.62 80 THR A C 1
ATOM 662 O O . THR A 1 80 ? 17.536 -2.571 -36.528 1.00 87.62 80 THR A O 1
ATOM 665 N N . LYS A 1 81 ? 16.313 -0.688 -36.568 1.00 86.19 81 LYS A N 1
ATOM 666 C CA . LYS A 1 81 ? 16.322 -0.536 -38.029 1.00 86.19 81 LYS A CA 1
ATOM 667 C C . LYS A 1 81 ? 17.746 -0.356 -38.563 1.00 86.19 81 LYS A C 1
ATOM 669 O O . LYS A 1 81 ? 18.091 -0.971 -39.564 1.00 86.19 81 LYS A O 1
ATOM 674 N N . ARG A 1 82 ? 18.578 0.454 -37.897 1.00 85.88 82 ARG A N 1
ATOM 675 C CA . ARG A 1 82 ? 19.989 0.652 -38.274 1.00 85.88 82 ARG A CA 1
ATOM 676 C C . ARG A 1 82 ? 20.789 -0.645 -38.178 1.00 85.88 82 ARG A C 1
ATOM 678 O O . ARG A 1 82 ? 21.448 -0.983 -39.152 1.00 85.88 82 ARG A O 1
ATOM 685 N N . ARG A 1 83 ? 20.672 -1.388 -37.070 1.00 86.81 83 ARG A N 1
ATOM 686 C CA . ARG A 1 83 ? 21.356 -2.685 -36.895 1.00 86.81 83 ARG A CA 1
ATOM 687 C C . ARG A 1 83 ? 20.952 -3.700 -37.960 1.00 86.81 83 ARG A C 1
ATOM 689 O O . ARG A 1 83 ? 21.811 -4.368 -38.521 1.00 86.81 83 ARG A O 1
ATOM 696 N N . PHE A 1 84 ? 19.659 -3.751 -38.290 1.00 85.31 84 PHE A N 1
ATOM 697 C CA . PHE A 1 84 ? 19.145 -4.621 -39.347 1.00 85.31 84 PHE A CA 1
ATOM 698 C C . PHE A 1 84 ? 19.778 -4.323 -40.712 1.00 85.31 84 PHE A C 1
ATOM 700 O O . PHE A 1 84 ? 20.223 -5.237 -41.394 1.00 85.31 84 PHE A O 1
ATOM 707 N N . PHE A 1 85 ? 19.838 -3.049 -41.116 1.00 86.00 85 PHE A N 1
ATOM 708 C CA . PHE A 1 85 ? 20.437 -2.667 -42.401 1.00 86.00 85 PHE A CA 1
ATOM 709 C C . PHE A 1 85 ? 21.968 -2.750 -42.413 1.00 86.00 85 PHE A C 1
ATOM 711 O O . PHE A 1 85 ? 22.550 -2.890 -43.484 1.00 86.00 85 PHE A O 1
ATOM 718 N N . ALA A 1 86 ? 22.610 -2.665 -41.247 1.00 86.12 86 ALA A N 1
ATOM 719 C CA . ALA A 1 86 ? 24.052 -2.825 -41.099 1.00 86.12 86 ALA A CA 1
ATOM 720 C C . ALA A 1 86 ? 24.513 -4.297 -41.113 1.00 86.12 86 ALA A C 1
ATOM 722 O O . ALA A 1 86 ? 25.718 -4.532 -41.099 1.00 86.12 86 ALA A O 1
ATOM 723 N N . ASP A 1 87 ? 23.578 -5.258 -41.154 1.00 80.62 87 ASP A N 1
ATOM 724 C CA . ASP A 1 87 ? 23.842 -6.706 -41.103 1.00 80.62 87 ASP A CA 1
ATOM 725 C C . ASP A 1 87 ? 24.737 -7.100 -39.908 1.00 80.62 87 ASP A C 1
ATOM 727 O O . ASP A 1 87 ? 25.684 -7.877 -40.029 1.00 80.62 87 ASP A O 1
ATOM 731 N N . GLU A 1 88 ? 24.473 -6.505 -38.735 1.00 74.44 88 GLU A N 1
ATOM 732 C CA . GLU A 1 88 ? 25.261 -6.755 -37.523 1.00 74.44 88 GLU A CA 1
ATOM 733 C C . GLU A 1 88 ? 25.071 -8.205 -37.022 1.00 74.44 88 GLU A C 1
ATOM 735 O O . GLU A 1 88 ? 23.947 -8.601 -36.690 1.00 74.44 88 GLU A O 1
ATOM 740 N N . PRO A 1 89 ? 26.149 -9.011 -36.907 1.00 63.12 89 PRO A N 1
ATOM 741 C CA . PRO A 1 89 ? 26.059 -10.394 -36.460 1.00 63.12 89 PRO A CA 1
ATOM 742 C C . PRO A 1 89 ? 26.022 -10.449 -34.928 1.00 63.12 89 PRO A C 1
ATOM 744 O O . PRO A 1 89 ? 27.051 -10.601 -34.273 1.00 63.12 89 PRO A O 1
ATOM 747 N N . ASP A 1 90 ? 24.833 -10.334 -34.345 1.00 70.44 90 ASP A N 1
ATOM 748 C CA . ASP A 1 90 ? 24.620 -10.540 -32.911 1.00 70.44 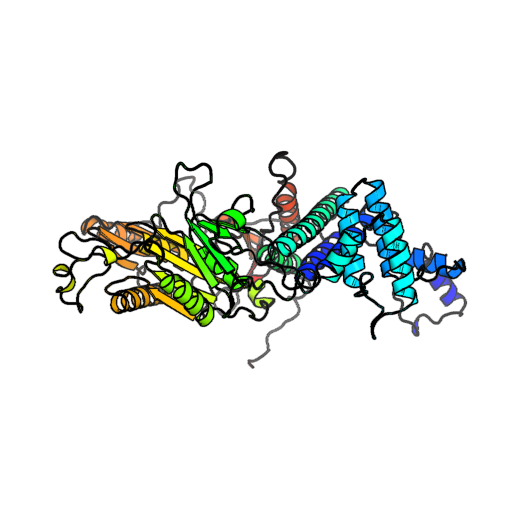90 ASP A CA 1
ATOM 749 C C . ASP A 1 90 ? 23.452 -11.512 -32.680 1.00 70.44 90 ASP A C 1
ATOM 751 O O . ASP A 1 90 ? 22.342 -11.317 -33.181 1.00 70.44 90 ASP A O 1
ATOM 755 N N . LEU A 1 91 ? 23.713 -12.565 -31.897 1.00 67.75 91 LEU A N 1
ATOM 756 C CA . LEU A 1 91 ? 22.777 -13.639 -31.551 1.00 67.75 91 LEU A CA 1
ATOM 757 C C . LEU A 1 91 ? 21.466 -13.100 -30.950 1.00 67.75 91 LEU A C 1
ATOM 759 O O . LEU A 1 91 ? 20.407 -13.703 -31.123 1.00 67.75 91 LEU A O 1
ATOM 763 N N . TYR A 1 92 ? 21.537 -11.976 -30.232 1.00 78.62 92 TYR A N 1
ATOM 764 C CA . TYR A 1 92 ? 20.396 -11.352 -29.556 1.00 78.62 92 TYR A CA 1
ATOM 765 C C . TYR A 1 92 ? 20.344 -9.826 -29.721 1.00 78.62 92 TYR A C 1
ATOM 767 O O . TYR A 1 92 ? 19.490 -9.177 -29.113 1.00 78.62 92 TYR A O 1
ATOM 775 N N . GLY A 1 93 ? 21.183 -9.243 -30.580 1.00 78.19 93 GLY A N 1
ATOM 776 C CA . GLY A 1 93 ? 21.250 -7.794 -30.819 1.00 78.19 93 GLY A CA 1
ATOM 777 C C . GLY A 1 93 ? 19.979 -7.184 -31.416 1.00 78.19 93 GLY A C 1
ATOM 778 O O . GLY A 1 93 ? 19.807 -5.967 -31.379 1.00 78.19 93 GLY A O 1
ATOM 779 N N . MET A 1 94 ? 19.068 -8.029 -31.909 1.00 83.12 94 MET A N 1
ATOM 780 C CA . MET A 1 94 ? 17.740 -7.656 -32.410 1.00 83.12 94 MET A CA 1
ATOM 781 C C . MET A 1 94 ? 16.614 -7.863 -31.378 1.00 83.12 94 MET A C 1
ATOM 783 O O . MET A 1 94 ? 15.462 -7.512 -31.646 1.00 83.12 94 MET A O 1
ATOM 787 N N . ASP A 1 95 ? 16.901 -8.425 -30.196 1.00 88.94 95 ASP A N 1
ATOM 788 C CA . ASP A 1 95 ? 15.899 -8.583 -29.140 1.00 88.94 95 ASP A CA 1
ATOM 789 C C . ASP A 1 95 ? 15.539 -7.218 -28.530 1.00 88.94 95 ASP A C 1
ATOM 791 O O . ASP A 1 95 ? 16.367 -6.500 -27.966 1.00 88.94 95 ASP A O 1
ATOM 795 N N . SER A 1 96 ? 14.258 -6.859 -28.617 1.00 89.69 96 SER A N 1
ATOM 796 C CA . SER A 1 96 ? 13.756 -5.555 -28.158 1.00 89.69 96 SER A CA 1
ATOM 797 C C . SER A 1 96 ? 13.986 -5.271 -26.666 1.00 89.69 96 SER A C 1
ATOM 799 O O . SER A 1 96 ? 14.139 -4.113 -26.271 1.00 89.69 96 SER A O 1
ATOM 801 N N . TYR A 1 97 ? 14.009 -6.304 -25.820 1.00 91.88 97 TYR A N 1
ATOM 802 C CA . TYR A 1 97 ? 14.259 -6.148 -24.392 1.00 91.88 97 TYR A CA 1
ATOM 803 C C . TYR A 1 97 ? 15.752 -6.019 -24.102 1.00 91.88 97 TYR A C 1
ATOM 805 O O . TYR A 1 97 ? 16.115 -5.257 -23.205 1.00 91.88 97 TYR A O 1
ATOM 813 N N . TYR A 1 98 ? 16.609 -6.712 -24.854 1.00 92.50 98 TYR A N 1
ATOM 814 C CA . TYR A 1 98 ? 18.052 -6.499 -24.787 1.00 92.50 98 TYR A CA 1
ATOM 815 C C . TYR A 1 98 ? 18.421 -5.068 -25.190 1.00 92.50 98 TYR A C 1
ATOM 817 O O . TYR A 1 98 ? 19.085 -4.374 -24.425 1.00 92.50 98 TYR A O 1
ATOM 825 N N . LEU A 1 99 ? 17.893 -4.577 -26.314 1.00 92.75 99 LEU A N 1
ATOM 826 C CA . LEU A 1 99 ? 18.104 -3.198 -26.764 1.00 92.75 99 LEU A CA 1
ATOM 827 C C . LEU A 1 99 ? 17.634 -2.165 -25.726 1.00 92.75 99 LEU A C 1
ATOM 829 O O . LEU A 1 99 ? 18.308 -1.164 -25.468 1.00 92.75 99 LEU A O 1
ATOM 833 N N . MET A 1 100 ? 16.496 -2.430 -25.076 1.00 95.50 100 MET A N 1
ATOM 834 C CA . MET A 1 100 ? 16.022 -1.628 -23.946 1.00 95.50 100 MET A CA 1
ATOM 835 C C . MET A 1 100 ? 17.015 -1.643 -22.779 1.00 95.50 100 MET A C 1
ATOM 837 O O . MET A 1 100 ? 17.343 -0.579 -22.252 1.00 95.50 100 MET A O 1
ATOM 841 N N . LEU A 1 101 ? 17.499 -2.821 -22.378 1.00 96.19 101 LEU A N 1
ATOM 842 C CA . LEU A 1 101 ? 18.475 -2.967 -21.299 1.00 96.19 101 LEU A CA 1
ATOM 843 C C . LEU A 1 101 ? 19.787 -2.248 -21.620 1.00 96.19 101 LEU A C 1
ATOM 845 O O . LEU A 1 101 ? 20.338 -1.575 -20.751 1.00 96.19 101 LEU A O 1
ATOM 849 N N . GLU A 1 102 ? 20.273 -2.360 -22.851 1.00 94.56 102 GLU A N 1
ATOM 850 C CA . GLU A 1 102 ? 21.494 -1.714 -23.322 1.00 94.56 102 GLU A CA 1
ATOM 851 C C . GLU A 1 102 ? 21.367 -0.186 -23.270 1.00 94.56 102 GLU A C 1
ATOM 853 O O . GLU A 1 102 ? 22.238 0.501 -22.732 1.00 94.56 102 GLU A O 1
ATOM 858 N N . LYS A 1 103 ? 20.255 0.371 -23.770 1.00 96.06 103 LYS A N 1
ATOM 859 C CA . LYS A 1 103 ? 20.014 1.820 -23.715 1.00 96.06 103 LYS A CA 1
ATOM 860 C C . LYS A 1 103 ? 19.912 2.327 -22.276 1.00 96.06 103 LYS A C 1
ATOM 862 O O . LYS A 1 103 ? 20.542 3.328 -21.938 1.00 96.06 103 LYS A O 1
ATOM 867 N N . VAL A 1 104 ? 19.172 1.618 -21.423 1.00 97.44 104 VAL A N 1
ATOM 868 C CA . VAL A 1 104 ? 19.060 1.956 -19.996 1.00 97.44 104 VAL A CA 1
ATOM 869 C C . VAL A 1 104 ? 20.415 1.846 -19.295 1.00 97.44 104 VAL A C 1
ATOM 871 O O . VAL A 1 104 ? 20.747 2.707 -18.486 1.00 97.44 104 VAL A O 1
ATOM 874 N N . THR A 1 105 ? 21.227 0.843 -19.636 1.00 97.62 105 THR A N 1
ATOM 875 C CA . THR A 1 105 ? 22.577 0.667 -19.080 1.00 97.62 105 THR A CA 1
ATOM 876 C C . THR A 1 105 ? 23.460 1.865 -19.415 1.00 97.62 105 THR A C 1
ATOM 878 O O . THR A 1 105 ? 23.977 2.501 -18.501 1.00 97.62 105 THR A O 1
ATOM 881 N N . ARG A 1 106 ? 23.534 2.257 -20.697 1.00 96.94 106 ARG A N 1
ATOM 882 C CA . ARG A 1 106 ? 24.298 3.440 -21.135 1.00 96.94 106 ARG A CA 1
ATOM 883 C C . ARG A 1 106 ? 23.848 4.714 -20.424 1.00 96.94 106 ARG A C 1
ATOM 885 O O . ARG A 1 106 ? 24.680 5.538 -20.054 1.00 96.94 106 ARG A O 1
ATOM 892 N N . TYR A 1 107 ? 22.540 4.889 -20.243 1.00 97.50 107 TYR A N 1
ATOM 893 C CA . TYR A 1 107 ? 21.993 6.032 -19.518 1.00 97.50 107 TYR A CA 1
ATOM 894 C C . TYR A 1 107 ? 22.443 6.049 -18.050 1.00 97.50 107 TYR A C 1
ATOM 896 O O . TYR A 1 107 ? 23.029 7.035 -17.605 1.00 97.50 107 TYR A O 1
ATOM 904 N N . LEU A 1 108 ? 22.221 4.953 -17.319 1.00 97.94 108 LEU A N 1
ATOM 905 C CA . LEU A 1 108 ? 22.534 4.861 -15.890 1.00 97.94 108 LEU A CA 1
ATOM 906 C C . LEU A 1 108 ? 24.039 4.949 -15.611 1.00 97.94 108 LEU A C 1
ATOM 908 O O . LEU A 1 108 ? 24.436 5.566 -14.627 1.00 97.94 108 LEU A O 1
ATOM 912 N N . GLU A 1 109 ? 24.883 4.401 -16.488 1.00 97.62 109 GLU A N 1
ATOM 913 C CA . GLU A 1 109 ? 26.341 4.540 -16.398 1.00 97.62 109 GLU A CA 1
ATOM 914 C C . GLU A 1 109 ? 26.786 5.995 -16.582 1.00 97.62 109 GLU A C 1
ATOM 916 O O . GLU A 1 109 ? 27.586 6.491 -15.793 1.00 97.62 109 GLU A O 1
ATOM 921 N N . ARG A 1 110 ? 26.220 6.724 -17.555 1.00 97.00 110 ARG A N 1
ATOM 922 C CA . ARG A 1 110 ? 26.552 8.144 -17.784 1.00 97.00 110 ARG A CA 1
ATOM 923 C C . ARG A 1 110 ? 26.200 9.042 -16.603 1.00 97.00 110 ARG A C 1
ATOM 925 O O . ARG A 1 110 ? 26.907 10.016 -16.357 1.00 97.00 110 ARG A O 1
ATOM 932 N N . ILE A 1 111 ? 25.122 8.730 -15.885 1.00 96.19 111 ILE A N 1
ATOM 933 C CA . ILE A 1 111 ? 24.724 9.472 -14.681 1.00 96.19 111 ILE A CA 1
ATOM 934 C C . ILE A 1 111 ? 25.308 8.882 -13.384 1.00 96.19 111 ILE A C 1
ATOM 936 O O . ILE A 1 111 ? 25.002 9.386 -12.307 1.00 96.19 111 ILE A O 1
ATOM 940 N N . ASN A 1 112 ? 26.159 7.851 -13.479 1.00 97.25 112 ASN A N 1
ATOM 941 C CA . ASN A 1 112 ? 26.788 7.138 -12.360 1.00 97.25 112 ASN A CA 1
ATOM 942 C C . ASN A 1 112 ? 25.797 6.530 -11.342 1.00 97.25 112 ASN A C 1
ATOM 944 O O . ASN A 1 112 ? 26.075 6.466 -10.144 1.00 97.25 112 ASN A O 1
ATOM 948 N N . ASP A 1 113 ? 24.637 6.058 -11.802 1.00 97.31 113 ASP A N 1
ATOM 949 C CA . ASP A 1 113 ? 23.609 5.446 -10.953 1.00 97.31 113 ASP A CA 1
ATOM 950 C C . ASP A 1 113 ? 23.701 3.912 -10.966 1.00 97.31 113 ASP A C 1
ATOM 952 O O . ASP A 1 113 ? 22.892 3.192 -11.562 1.00 97.31 113 ASP A O 1
ATOM 956 N N . HIS A 1 114 ? 24.734 3.399 -10.298 1.00 96.38 114 HIS A N 1
ATOM 957 C CA . HIS A 1 114 ? 25.009 1.961 -10.243 1.00 96.38 114 HIS A CA 1
ATOM 958 C C . HIS A 1 114 ? 23.955 1.170 -9.454 1.00 96.38 114 HIS A C 1
ATOM 960 O O . HIS A 1 114 ? 23.721 -0.005 -9.742 1.00 96.38 114 HIS A O 1
ATOM 966 N N . THR A 1 115 ? 23.281 1.807 -8.494 1.00 96.31 115 THR A N 1
ATOM 967 C CA . THR A 1 115 ? 22.234 1.169 -7.686 1.00 96.31 115 THR A CA 1
ATOM 968 C C . THR A 1 115 ? 21.014 0.831 -8.539 1.00 96.31 115 THR A C 1
ATOM 970 O O . THR A 1 115 ? 20.556 -0.315 -8.532 1.00 96.31 115 THR A O 1
ATOM 973 N N . ARG A 1 116 ? 20.497 1.789 -9.328 1.00 96.81 116 ARG A N 1
ATOM 974 C CA . ARG A 1 116 ? 19.400 1.495 -10.263 1.00 96.81 116 ARG A CA 1
ATOM 975 C C . ARG A 1 116 ? 19.847 0.578 -11.395 1.00 96.81 116 ARG A C 1
ATOM 977 O O . ARG A 1 116 ? 19.032 -0.210 -11.871 1.00 96.81 116 ARG A O 1
ATOM 984 N N . LEU A 1 117 ? 21.119 0.625 -11.795 1.00 98.06 117 LEU A N 1
ATOM 985 C CA . LEU A 1 117 ? 21.652 -0.266 -12.826 1.00 98.06 117 LEU A CA 1
ATOM 986 C C . LEU A 1 117 ? 21.579 -1.739 -12.406 1.00 98.06 117 LEU A C 1
ATOM 988 O O . LEU A 1 117 ? 21.078 -2.566 -13.171 1.00 98.06 117 LEU A O 1
ATOM 992 N N . ASP A 1 118 ? 22.011 -2.069 -11.185 1.00 97.44 118 ASP A N 1
ATOM 993 C CA . ASP A 1 118 ? 21.887 -3.435 -10.660 1.00 97.44 118 ASP A CA 1
ATOM 994 C C . ASP A 1 118 ? 20.413 -3.859 -10.553 1.00 97.44 118 ASP A C 1
ATOM 996 O O . ASP A 1 118 ? 20.041 -4.952 -10.986 1.00 97.44 118 ASP A O 1
ATOM 1000 N N . LEU A 1 119 ? 19.533 -2.966 -10.082 1.00 97.56 119 LEU A N 1
ATOM 1001 C CA . LEU A 1 119 ? 18.094 -3.235 -10.009 1.00 97.56 119 LEU A CA 1
ATOM 1002 C C . LEU A 1 119 ? 17.482 -3.544 -11.385 1.00 97.56 119 LEU A C 1
ATOM 1004 O O . LEU A 1 119 ? 16.716 -4.500 -11.513 1.00 97.56 119 LEU A O 1
ATOM 1008 N N . VAL A 1 120 ? 17.807 -2.762 -12.416 1.00 97.81 120 VAL A N 1
ATOM 1009 C CA . VAL A 1 120 ? 17.347 -2.966 -13.801 1.00 97.81 120 VAL A CA 1
ATOM 1010 C C . VAL A 1 120 ? 17.814 -4.321 -14.327 1.00 97.81 120 VAL A C 1
ATOM 1012 O O . VAL A 1 120 ? 17.003 -5.067 -14.881 1.00 97.81 120 VAL A O 1
ATOM 1015 N N . ARG A 1 121 ? 19.081 -4.683 -14.099 1.00 97.88 121 ARG A N 1
ATOM 1016 C CA . ARG A 1 121 ? 19.634 -5.993 -14.481 1.00 97.88 121 ARG A CA 1
ATOM 1017 C C . ARG A 1 121 ? 18.898 -7.137 -13.777 1.00 97.88 121 ARG A C 1
ATOM 1019 O O . ARG A 1 121 ? 18.480 -8.089 -14.437 1.00 97.88 121 ARG A O 1
ATOM 1026 N N . ARG A 1 122 ? 18.619 -7.016 -12.471 1.00 97.44 122 ARG A N 1
ATOM 1027 C CA . ARG A 1 122 ? 17.784 -7.976 -11.713 1.00 97.44 122 ARG A CA 1
ATOM 1028 C C . ARG A 1 122 ? 16.364 -8.069 -12.266 1.00 97.44 122 ARG A C 1
ATOM 1030 O O . ARG A 1 122 ? 15.847 -9.173 -12.434 1.00 97.44 122 ARG A O 1
ATOM 1037 N N . CYS A 1 123 ? 15.734 -6.937 -12.584 1.00 96.94 123 CYS A N 1
ATOM 1038 C CA . CYS A 1 123 ? 14.402 -6.899 -13.190 1.00 96.94 123 CYS A CA 1
ATOM 1039 C C . CYS A 1 123 ? 14.380 -7.640 -14.529 1.00 96.94 123 CYS A C 1
ATOM 1041 O O . CYS A 1 123 ? 13.496 -8.467 -14.754 1.00 96.94 123 CYS A O 1
ATOM 1043 N N . PHE A 1 124 ? 15.358 -7.370 -15.396 1.00 97.25 124 PHE A N 1
ATOM 1044 C CA . PHE A 1 124 ? 15.507 -8.031 -16.688 1.00 97.25 124 PHE A CA 1
ATOM 1045 C C . PHE A 1 124 ? 15.689 -9.542 -16.518 1.00 97.25 124 PHE A C 1
ATOM 1047 O O . PHE A 1 124 ? 14.889 -10.313 -17.052 1.00 97.25 124 PHE A O 1
ATOM 1054 N N . TYR A 1 125 ? 16.650 -9.959 -15.687 1.00 97.00 125 TYR A N 1
ATOM 1055 C CA . TYR A 1 125 ? 16.921 -11.366 -15.391 1.00 97.00 125 TYR A CA 1
ATOM 1056 C C . TYR A 1 125 ? 15.656 -12.102 -14.925 1.00 97.00 125 TYR A C 1
ATOM 1058 O O . TYR A 1 125 ? 15.235 -13.081 -15.543 1.00 97.00 125 TYR A O 1
ATOM 1066 N N . LEU A 1 126 ? 14.957 -11.572 -13.914 1.00 94.88 126 LEU A N 1
ATOM 1067 C CA . LEU A 1 126 ? 13.728 -12.171 -13.375 1.00 94.88 126 LEU A CA 1
ATOM 1068 C C . LEU A 1 126 ? 12.581 -12.241 -14.393 1.00 94.88 126 LEU A C 1
ATOM 1070 O O . LEU A 1 126 ? 11.689 -13.086 -14.258 1.00 94.88 126 LEU A O 1
ATOM 1074 N N . LYS A 1 127 ? 12.567 -11.352 -15.392 1.00 93.62 127 LYS A N 1
ATOM 1075 C CA . LYS A 1 127 ? 11.562 -11.335 -16.461 1.00 93.62 127 LYS A CA 1
ATOM 1076 C C . LYS A 1 127 ? 11.845 -12.323 -17.584 1.00 93.62 127 LYS A C 1
ATOM 1078 O O . LYS A 1 127 ? 10.893 -12.685 -18.272 1.00 93.62 127 LYS A O 1
ATOM 1083 N N . THR A 1 128 ? 13.080 -12.797 -17.729 1.00 92.25 128 THR A N 1
ATOM 1084 C CA . THR A 1 128 ? 13.418 -13.844 -18.706 1.00 92.25 128 THR A CA 1
ATOM 1085 C C . THR A 1 128 ? 12.896 -15.226 -18.311 1.00 92.25 128 THR A C 1
ATOM 1087 O O . THR A 1 128 ? 12.704 -16.076 -19.177 1.00 92.25 128 THR A O 1
ATOM 1090 N N . HIS A 1 129 ? 12.641 -15.436 -17.011 1.00 90.81 129 HIS A N 1
ATOM 1091 C CA . HIS A 1 129 ? 12.239 -16.711 -16.407 1.00 90.81 129 HIS A CA 1
ATOM 1092 C C . HIS A 1 129 ? 13.256 -17.863 -16.563 1.00 90.81 129 HIS A C 1
ATOM 1094 O O . HIS A 1 129 ? 12.959 -18.986 -16.149 1.00 90.81 129 HIS A O 1
ATOM 1100 N N . GLU A 1 130 ? 14.448 -17.587 -17.095 1.00 92.81 130 GLU A N 1
ATOM 1101 C CA . GLU A 1 130 ? 15.551 -18.540 -17.216 1.00 92.81 130 GLU A CA 1
ATOM 1102 C C . GLU A 1 130 ? 16.297 -18.645 -15.878 1.00 92.81 130 GLU A C 1
ATOM 1104 O O . GLU A 1 130 ? 16.526 -17.632 -15.221 1.00 92.81 130 GLU A O 1
ATOM 1109 N N . LYS A 1 131 ? 16.653 -19.866 -15.455 1.00 93.94 131 LYS A N 1
ATOM 1110 C CA . LYS A 1 131 ? 17.297 -20.117 -14.155 1.00 93.94 131 LYS A CA 1
ATOM 1111 C C . LYS A 1 131 ? 18.707 -20.654 -14.339 1.00 93.94 131 LYS A C 1
ATOM 1113 O O . LYS A 1 131 ? 18.877 -21.852 -14.576 1.00 93.94 131 LYS A O 1
ATOM 1118 N N . LEU A 1 132 ? 19.711 -19.787 -14.261 1.00 95.25 132 LEU A N 1
ATOM 1119 C CA . LEU A 1 132 ? 21.103 -20.156 -14.527 1.00 95.25 132 LEU A CA 1
ATOM 1120 C C . LEU A 1 132 ? 21.739 -21.011 -13.420 1.00 95.25 132 LEU A C 1
ATOM 1122 O O . LEU A 1 132 ? 22.625 -21.808 -13.712 1.00 95.25 132 LEU A O 1
ATOM 1126 N N . SER A 1 133 ? 21.258 -20.925 -12.176 1.00 94.19 133 SER A N 1
ATOM 1127 C CA . SER A 1 133 ? 21.740 -21.751 -11.052 1.00 94.19 133 SER A CA 1
ATOM 1128 C C . SER A 1 133 ? 21.308 -23.220 -11.119 1.00 94.19 133 SER A C 1
ATOM 1130 O O . SER A 1 133 ? 21.774 -24.033 -10.325 1.00 94.19 133 SER A O 1
ATOM 1132 N N . ARG A 1 134 ? 20.396 -23.567 -12.034 1.00 91.69 134 ARG A N 1
ATOM 1133 C CA . ARG A 1 134 ? 19.825 -24.912 -12.194 1.00 91.69 134 ARG A CA 1
ATOM 1134 C C . ARG A 1 134 ? 20.119 -25.441 -13.587 1.00 91.69 134 ARG A C 1
ATOM 1136 O O . ARG A 1 134 ? 20.354 -24.656 -14.501 1.00 91.69 134 ARG A O 1
ATOM 1143 N N . GLU A 1 135 ? 20.051 -26.753 -13.762 1.00 88.75 135 GLU A N 1
ATOM 1144 C CA . GLU A 1 135 ? 20.135 -27.371 -15.086 1.00 88.75 135 GLU A CA 1
ATOM 1145 C C . GLU A 1 135 ? 18.999 -26.901 -16.009 1.00 88.75 135 GLU A C 1
ATOM 1147 O O . GLU A 1 135 ? 17.922 -26.495 -15.553 1.00 88.75 135 GLU A O 1
ATOM 1152 N N . ALA A 1 136 ? 19.255 -26.938 -17.319 1.00 88.31 136 ALA A N 1
ATOM 1153 C CA . ALA A 1 136 ? 18.289 -26.531 -18.331 1.00 88.31 136 ALA A CA 1
ATOM 1154 C C . ALA A 1 136 ? 17.047 -27.438 -18.274 1.00 88.31 136 ALA A C 1
ATOM 1156 O O . ALA A 1 136 ? 17.108 -28.630 -18.562 1.00 88.31 136 ALA A O 1
ATOM 1157 N N . GLY A 1 137 ? 15.912 -26.866 -17.868 1.00 81.06 137 GLY A N 1
ATOM 1158 C CA . GLY A 1 137 ? 14.629 -27.569 -17.832 1.00 81.06 137 GLY A CA 1
ATOM 1159 C C . GLY A 1 137 ? 13.890 -27.535 -19.173 1.00 81.06 137 GLY A C 1
ATOM 1160 O O . GLY A 1 137 ? 14.309 -26.875 -20.117 1.00 81.06 137 GLY A O 1
ATOM 1161 N N . ILE A 1 138 ? 12.714 -28.167 -19.216 1.00 77.88 138 ILE A N 1
ATOM 1162 C CA . ILE A 1 138 ? 11.861 -28.332 -20.416 1.00 77.88 138 ILE A CA 1
ATOM 1163 C C . ILE A 1 138 ? 11.467 -26.994 -21.090 1.00 77.88 138 ILE A C 1
ATOM 1165 O O . ILE A 1 138 ? 11.173 -26.969 -22.279 1.00 77.88 138 ILE A O 1
ATOM 1169 N N . GLY A 1 139 ? 11.466 -25.875 -20.356 1.00 77.19 139 GLY A N 1
ATOM 1170 C CA . GLY A 1 139 ? 11.157 -24.535 -20.883 1.00 77.19 139 GLY A CA 1
ATOM 1171 C C . GLY A 1 139 ? 12.371 -23.632 -21.130 1.00 77.19 139 GLY A C 1
ATOM 1172 O O . GLY A 1 139 ? 12.183 -22.448 -21.410 1.00 77.19 139 GLY A O 1
ATOM 1173 N N . SER A 1 140 ? 13.591 -24.153 -20.965 1.00 87.31 140 SER A N 1
ATOM 1174 C CA . SER A 1 140 ? 14.828 -23.400 -21.186 1.00 87.31 140 SER A CA 1
ATOM 1175 C C . SER A 1 140 ? 15.088 -23.233 -22.680 1.00 87.31 140 SER A C 1
ATOM 1177 O O . SER A 1 140 ? 14.888 -24.159 -23.467 1.00 87.31 140 SER A O 1
ATOM 1179 N N . VAL A 1 141 ? 15.540 -22.046 -23.076 1.00 88.56 141 VAL A N 1
ATOM 1180 C CA . VAL A 1 141 ? 15.886 -21.740 -24.468 1.00 88.56 141 VAL A CA 1
ATOM 1181 C C . VAL A 1 141 ? 17.395 -21.554 -24.559 1.00 88.56 141 VAL A C 1
ATOM 1183 O O . VAL A 1 141 ? 17.932 -20.636 -23.942 1.00 88.56 141 VAL A O 1
ATOM 1186 N N . ALA A 1 142 ? 18.072 -22.407 -25.336 1.00 89.06 142 ALA A N 1
ATOM 1187 C CA . ALA A 1 142 ? 19.536 -22.502 -25.362 1.00 89.06 142 ALA A CA 1
ATOM 1188 C C . ALA A 1 142 ? 20.230 -21.152 -25.615 1.00 89.06 142 ALA A C 1
ATOM 1190 O O . ALA A 1 142 ? 21.041 -20.728 -24.795 1.00 89.06 142 ALA A O 1
ATOM 1191 N N . TRP A 1 143 ? 19.838 -20.434 -26.675 1.00 89.31 143 TRP A N 1
ATOM 1192 C CA . TRP A 1 143 ? 20.437 -19.137 -27.019 1.00 89.31 143 TRP A CA 1
ATOM 1193 C C . TRP A 1 143 ? 20.219 -18.081 -25.924 1.00 89.31 143 TRP A C 1
ATOM 1195 O O . TRP A 1 143 ? 21.113 -17.303 -25.612 1.00 89.31 143 TRP A O 1
ATOM 1205 N N . ARG A 1 144 ? 19.039 -18.069 -25.283 1.00 90.56 144 ARG A N 1
ATOM 1206 C CA . ARG A 1 144 ? 18.715 -17.113 -24.211 1.00 90.56 144 ARG A CA 1
ATOM 1207 C C . ARG A 1 144 ? 19.554 -17.399 -22.977 1.00 90.56 144 ARG A C 1
ATOM 1209 O O . ARG A 1 144 ? 20.008 -16.480 -22.302 1.00 90.56 144 ARG A O 1
ATOM 1216 N N . ARG A 1 145 ? 19.732 -18.679 -22.664 1.00 92.69 145 ARG A N 1
ATOM 1217 C CA . ARG A 1 145 ? 20.549 -19.119 -21.542 1.00 92.69 145 ARG A CA 1
ATOM 1218 C C . ARG A 1 145 ? 22.015 -18.751 -21.752 1.00 92.69 145 ARG A C 1
ATOM 1220 O O . ARG A 1 145 ? 22.644 -18.264 -20.816 1.00 92.69 145 ARG A O 1
ATOM 1227 N N . GLU A 1 146 ? 22.532 -18.951 -22.961 1.00 91.81 146 GLU A N 1
ATOM 1228 C CA . GLU A 1 146 ? 23.883 -18.545 -23.354 1.00 91.81 146 GLU A CA 1
ATOM 1229 C C . GLU A 1 146 ? 24.067 -17.029 -23.207 1.00 91.81 146 GLU A C 1
ATOM 1231 O O . GLU A 1 146 ? 24.924 -16.595 -22.438 1.00 91.81 146 GLU A O 1
ATOM 1236 N N . ALA A 1 147 ? 23.167 -16.241 -23.803 1.00 92.19 147 ALA A N 1
ATOM 1237 C CA . ALA A 1 147 ? 23.152 -14.783 -23.700 1.00 92.19 147 ALA A CA 1
ATOM 1238 C C . ALA A 1 147 ? 23.135 -14.293 -22.242 1.00 92.19 147 ALA A C 1
ATOM 1240 O O . ALA A 1 147 ? 23.945 -13.464 -21.834 1.00 92.19 147 ALA A O 1
ATOM 1241 N N . LEU A 1 148 ? 22.244 -14.841 -21.408 1.00 94.56 148 LEU A N 1
ATOM 1242 C CA . LEU A 1 148 ? 22.172 -14.474 -19.991 1.00 94.56 148 LEU A CA 1
ATOM 1243 C C . LEU A 1 148 ? 23.419 -14.899 -19.212 1.00 94.56 148 LEU A C 1
ATOM 1245 O O . LEU A 1 148 ? 23.803 -14.221 -18.260 1.00 94.56 148 LEU A O 1
ATOM 1249 N N . THR A 1 149 ? 24.065 -15.999 -19.596 1.00 94.44 149 THR A N 1
ATOM 1250 C CA . THR A 1 149 ? 25.320 -16.439 -18.974 1.00 94.44 149 THR A CA 1
ATOM 1251 C C . THR A 1 149 ? 26.450 -15.461 -19.284 1.00 94.44 149 THR A C 1
ATOM 1253 O O . THR A 1 149 ? 27.235 -15.133 -18.397 1.00 94.44 149 THR A O 1
ATOM 1256 N N . GLU A 1 150 ? 26.526 -14.956 -20.513 1.00 93.50 150 GLU A N 1
ATOM 1257 C CA . GLU A 1 150 ? 27.492 -13.923 -20.890 1.00 93.50 150 GLU A CA 1
ATOM 1258 C C . GLU A 1 150 ? 27.214 -12.592 -20.177 1.00 93.50 150 GLU A C 1
ATOM 1260 O O . GLU A 1 150 ? 28.108 -12.015 -19.553 1.00 93.50 150 GLU A O 1
ATOM 1265 N N . MET A 1 151 ? 25.956 -12.145 -20.178 1.00 94.38 151 MET A N 1
ATOM 1266 C CA . MET A 1 151 ? 25.540 -10.910 -19.511 1.00 94.38 151 MET A CA 1
ATOM 1267 C C . MET A 1 151 ? 25.793 -10.939 -17.998 1.00 94.38 151 MET A C 1
ATOM 1269 O O . MET A 1 151 ? 26.347 -9.999 -17.439 1.00 94.38 151 MET A O 1
ATOM 1273 N N . THR A 1 152 ? 25.431 -12.022 -17.308 1.00 96.62 152 THR A N 1
ATOM 1274 C CA . THR A 1 152 ? 25.641 -12.112 -15.850 1.00 96.62 152 THR A CA 1
ATOM 1275 C C . THR A 1 152 ? 27.122 -12.138 -15.470 1.00 96.62 152 THR A C 1
ATOM 1277 O O . THR A 1 152 ? 27.489 -11.578 -14.434 1.00 96.62 152 THR A O 1
ATOM 1280 N N . LYS A 1 153 ? 27.987 -12.696 -16.330 1.00 95.94 153 LYS A N 1
ATOM 1281 C CA . LYS A 1 153 ? 29.446 -12.597 -16.180 1.00 95.94 153 LYS A CA 1
ATOM 1282 C C . LYS A 1 153 ? 29.938 -11.164 -16.363 1.00 95.94 153 LYS A C 1
ATOM 1284 O O . LYS A 1 153 ? 30.710 -10.698 -15.532 1.00 95.94 153 LYS A O 1
ATOM 1289 N N . SER A 1 154 ? 29.484 -10.451 -17.396 1.00 94.75 154 SER A N 1
ATOM 1290 C CA . SER A 1 154 ? 29.907 -9.060 -17.632 1.00 94.75 154 SER A CA 1
ATOM 1291 C C . SER A 1 154 ? 29.415 -8.092 -16.551 1.00 94.75 154 SER A C 1
ATOM 1293 O O . SER A 1 154 ? 30.061 -7.082 -16.278 1.00 94.75 154 SER A O 1
ATOM 1295 N N . TRP A 1 155 ? 28.317 -8.418 -15.864 1.00 96.38 155 TRP A N 1
ATOM 1296 C CA . TRP A 1 155 ? 27.835 -7.673 -14.697 1.00 96.38 155 TRP A CA 1
ATOM 1297 C C . TRP A 1 155 ? 28.591 -7.982 -13.399 1.00 96.38 155 TRP A C 1
ATOM 1299 O O . TRP A 1 155 ? 28.293 -7.363 -12.378 1.00 96.38 155 TRP A O 1
ATOM 1309 N N . ASN A 1 156 ? 29.553 -8.913 -13.421 1.00 96.06 156 ASN A N 1
ATOM 1310 C CA . ASN A 1 156 ? 30.280 -9.414 -12.252 1.00 96.06 156 ASN A CA 1
ATOM 1311 C C . ASN A 1 156 ? 29.368 -10.015 -11.168 1.00 96.06 156 ASN A C 1
ATOM 1313 O O . ASN A 1 156 ? 29.645 -9.900 -9.973 1.00 96.06 156 ASN A O 1
ATOM 1317 N N . TRP A 1 157 ? 28.264 -10.652 -11.562 1.00 97.31 157 TRP A N 1
ATOM 1318 C CA . TRP A 1 157 ? 27.404 -11.337 -10.602 1.00 97.31 157 TRP A CA 1
ATOM 1319 C C . TRP A 1 157 ? 28.029 -12.657 -10.150 1.00 97.31 157 TRP A C 1
ATOM 1321 O O . TRP A 1 157 ? 28.411 -13.501 -10.960 1.00 97.31 157 TRP A O 1
ATOM 1331 N N . GLY A 1 158 ? 28.091 -12.851 -8.833 1.00 95.62 158 GLY A N 1
ATOM 1332 C CA . GLY A 1 158 ? 28.465 -14.129 -8.239 1.00 95.62 158 GLY A CA 1
ATOM 1333 C C . GLY A 1 158 ? 27.348 -15.171 -8.341 1.00 95.62 158 GLY A C 1
ATOM 1334 O O . GLY A 1 158 ? 26.170 -14.846 -8.518 1.00 95.62 158 GLY A O 1
ATOM 1335 N N . GLN A 1 159 ? 27.714 -16.441 -8.148 1.00 95.06 159 GLN A N 1
ATOM 1336 C CA . GLN A 1 159 ? 26.760 -17.555 -8.146 1.00 95.06 159 GLN A CA 1
ATOM 1337 C C . GLN A 1 159 ? 25.689 -17.409 -7.052 1.00 95.06 159 GLN A C 1
ATOM 1339 O O . GLN A 1 159 ? 24.555 -17.841 -7.245 1.00 95.06 159 GLN A O 1
ATOM 1344 N N . GLU A 1 160 ? 26.028 -16.772 -5.927 1.00 96.25 160 GLU A N 1
ATOM 1345 C CA . GLU A 1 160 ? 25.100 -16.496 -4.825 1.00 96.25 160 GLU A CA 1
ATOM 1346 C C . GLU A 1 160 ? 23.939 -15.596 -5.269 1.00 96.25 160 GLU A C 1
ATOM 1348 O O . GLU A 1 160 ? 22.781 -15.947 -5.047 1.00 96.25 160 GLU A O 1
ATOM 1353 N N . THR A 1 161 ? 24.227 -14.501 -5.984 1.00 96.31 161 THR A N 1
ATOM 1354 C CA . THR A 1 161 ? 23.209 -13.588 -6.531 1.00 96.31 161 THR A CA 1
ATOM 1355 C C . THR A 1 161 ? 22.269 -14.314 -7.492 1.00 96.31 161 THR A C 1
ATOM 1357 O O . THR A 1 161 ? 21.050 -14.163 -7.422 1.00 96.31 161 THR A O 1
ATOM 1360 N N . ILE A 1 162 ? 22.821 -15.138 -8.387 1.00 97.25 162 ILE A N 1
ATOM 1361 C CA . ILE A 1 162 ? 22.031 -15.912 -9.354 1.00 97.25 162 ILE A CA 1
ATOM 1362 C C . ILE A 1 162 ? 21.134 -16.921 -8.623 1.00 97.25 162 ILE A C 1
ATOM 1364 O O . ILE A 1 162 ? 19.938 -17.016 -8.910 1.00 97.25 162 ILE A O 1
ATOM 1368 N N . ALA A 1 163 ? 21.689 -17.653 -7.653 1.00 96.81 163 ALA A N 1
ATOM 1369 C CA . ALA A 1 163 ? 20.943 -18.616 -6.850 1.00 96.81 163 ALA A CA 1
ATOM 1370 C C . ALA A 1 163 ? 19.814 -17.945 -6.048 1.00 96.81 163 ALA A C 1
ATOM 1372 O O . ALA A 1 163 ? 18.707 -18.485 -5.983 1.00 96.81 163 ALA A O 1
ATOM 1373 N N . GLU A 1 164 ? 20.059 -16.756 -5.491 1.00 96.12 164 GLU A N 1
ATOM 1374 C CA . GLU A 1 164 ? 19.052 -15.951 -4.797 1.00 96.12 164 GLU A CA 1
ATOM 1375 C C . GLU A 1 164 ? 17.885 -15.585 -5.730 1.00 96.12 164 GLU A C 1
ATOM 1377 O O . GLU A 1 164 ? 16.726 -15.851 -5.394 1.00 96.12 164 GLU A O 1
ATOM 1382 N N . LEU A 1 165 ? 18.175 -15.031 -6.914 1.00 96.12 165 LEU A N 1
ATOM 1383 C CA . LEU A 1 165 ? 17.170 -14.627 -7.908 1.00 96.12 165 LEU A CA 1
ATOM 1384 C C . LEU A 1 165 ? 16.359 -15.824 -8.429 1.00 96.12 165 LEU A C 1
ATOM 1386 O O . LEU A 1 165 ? 15.130 -15.761 -8.531 1.00 96.12 165 LEU A O 1
ATOM 1390 N N . ASP A 1 166 ? 17.012 -16.956 -8.690 1.00 95.69 166 ASP A N 1
ATOM 1391 C CA . ASP A 1 166 ? 16.352 -18.186 -9.145 1.00 95.69 166 ASP A CA 1
ATOM 1392 C C . ASP A 1 166 ? 15.460 -18.827 -8.073 1.00 95.69 166 ASP A C 1
ATOM 1394 O O . ASP A 1 166 ? 14.539 -19.606 -8.386 1.00 95.69 166 ASP A O 1
ATOM 1398 N N . ASN A 1 167 ? 15.721 -18.491 -6.806 1.00 95.12 167 ASN A N 1
ATOM 1399 C CA . ASN A 1 167 ? 14.946 -18.895 -5.644 1.00 95.12 167 ASN A CA 1
ATOM 1400 C C . ASN A 1 167 ? 13.772 -17.950 -5.329 1.00 95.12 167 ASN A C 1
ATOM 1402 O O . ASN A 1 167 ? 13.110 -18.135 -4.311 1.00 95.12 167 ASN A O 1
ATOM 1406 N N . ARG A 1 168 ? 13.432 -17.009 -6.224 1.00 93.94 168 ARG A N 1
ATOM 1407 C CA . ARG A 1 168 ? 12.329 -16.043 -6.049 1.00 93.94 168 ARG A CA 1
ATOM 1408 C C . ARG A 1 168 ? 11.010 -16.629 -5.544 1.00 93.94 168 ARG A C 1
ATOM 1410 O O . ARG A 1 168 ? 10.301 -15.981 -4.786 1.00 93.94 168 ARG A O 1
ATOM 1417 N N . ARG A 1 169 ? 10.656 -17.853 -5.953 1.00 92.12 169 ARG A N 1
ATOM 1418 C CA . ARG A 1 169 ? 9.412 -18.514 -5.500 1.00 92.12 169 ARG A CA 1
ATOM 1419 C C . ARG A 1 169 ? 9.362 -18.760 -3.989 1.00 92.12 169 ARG A C 1
ATOM 1421 O O . ARG A 1 169 ? 8.272 -18.917 -3.463 1.00 92.12 169 ARG A O 1
ATOM 1428 N N . ASN A 1 170 ? 10.521 -18.804 -3.340 1.00 94.06 170 ASN A N 1
ATOM 1429 C CA . ASN A 1 170 ? 10.679 -19.046 -1.912 1.00 94.06 170 ASN A CA 1
ATOM 1430 C C . ASN A 1 170 ? 11.092 -17.772 -1.160 1.00 94.06 170 ASN A C 1
ATOM 1432 O O . ASN A 1 170 ? 11.474 -17.860 0.005 1.00 94.06 170 ASN A O 1
ATOM 1436 N N . TRP A 1 171 ? 11.065 -16.604 -1.812 1.00 95.38 171 TRP A N 1
ATOM 1437 C CA . TRP A 1 171 ? 11.373 -15.352 -1.136 1.00 95.38 171 TRP A CA 1
ATOM 1438 C C . TRP A 1 171 ? 10.333 -15.048 -0.071 1.00 95.38 171 TRP A C 1
ATOM 1440 O O . TRP A 1 171 ? 9.128 -15.075 -0.330 1.00 95.38 171 TRP A O 1
ATOM 1450 N N . LYS A 1 172 ? 10.834 -14.730 1.118 1.00 94.50 172 LYS A N 1
ATOM 1451 C CA . LYS A 1 172 ? 10.042 -14.443 2.311 1.00 94.50 172 LYS A CA 1
ATOM 1452 C C . LYS A 1 172 ? 9.998 -12.951 2.612 1.00 94.50 172 LYS A C 1
ATOM 1454 O O . LYS A 1 172 ? 10.589 -12.148 1.887 1.00 94.50 172 LYS A O 1
ATOM 1459 N N . VAL A 1 173 ? 9.251 -12.571 3.648 1.00 94.56 173 VAL A N 1
ATOM 1460 C CA . VAL A 1 173 ? 8.832 -11.178 3.858 1.00 94.56 173 VAL A CA 1
ATOM 1461 C C . VAL A 1 173 ? 9.998 -10.187 3.912 1.00 94.56 173 VAL A C 1
ATOM 1463 O O . VAL A 1 173 ? 9.901 -9.121 3.318 1.00 94.56 173 VAL A O 1
ATOM 1466 N N . GLU A 1 174 ? 11.125 -10.529 4.536 1.00 92.88 174 GLU A N 1
ATOM 1467 C CA . GLU A 1 174 ? 12.297 -9.640 4.620 1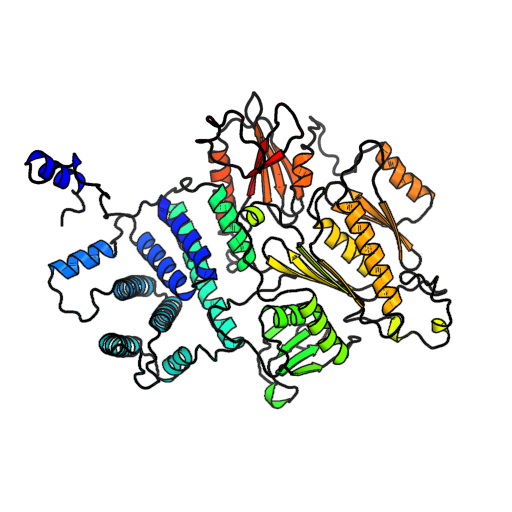.00 92.88 174 GLU A CA 1
ATOM 1468 C C . GLU A 1 174 ? 12.868 -9.305 3.238 1.00 92.88 174 GLU A C 1
ATOM 1470 O O . GLU A 1 174 ? 13.039 -8.135 2.896 1.00 92.88 174 GLU A O 1
ATOM 1475 N N . GLN A 1 175 ? 13.098 -10.331 2.414 1.00 93.31 175 GLN A N 1
ATOM 1476 C CA . GLN A 1 175 ? 13.597 -10.168 1.046 1.00 93.31 175 GLN A CA 1
ATOM 1477 C C . GLN A 1 175 ? 12.588 -9.403 0.192 1.00 93.31 175 GLN A C 1
ATOM 1479 O O . GLN A 1 175 ? 12.943 -8.484 -0.544 1.00 93.31 175 GLN A O 1
ATOM 1484 N N . VAL A 1 176 ? 11.307 -9.746 0.327 1.00 94.69 176 VAL A N 1
ATOM 1485 C CA . VAL A 1 176 ? 10.230 -9.106 -0.428 1.00 94.69 176 VAL A CA 1
ATOM 1486 C C . VAL A 1 176 ? 10.094 -7.641 -0.044 1.00 94.69 176 VAL A C 1
ATOM 1488 O O . VAL A 1 176 ? 9.911 -6.824 -0.939 1.00 94.69 176 VAL A O 1
ATOM 1491 N N . LYS A 1 177 ? 10.256 -7.280 1.234 1.00 92.88 177 LYS A N 1
ATOM 1492 C CA . LYS A 1 177 ? 10.309 -5.882 1.669 1.00 92.88 177 LYS A CA 1
ATOM 1493 C C . LYS A 1 177 ? 11.466 -5.155 0.995 1.00 92.88 177 LYS A C 1
ATOM 1495 O O . LYS A 1 177 ? 11.221 -4.108 0.407 1.00 92.88 177 LYS A O 1
ATOM 1500 N N . VAL A 1 178 ? 12.685 -5.694 1.018 1.00 92.81 178 VAL A N 1
ATOM 1501 C CA . VAL A 1 178 ? 13.846 -5.045 0.375 1.00 92.81 178 VAL A CA 1
ATOM 1502 C C . VAL A 1 178 ? 13.590 -4.804 -1.114 1.00 92.81 178 VAL A C 1
ATOM 1504 O O . VAL A 1 178 ? 13.728 -3.680 -1.593 1.00 92.81 178 VAL A O 1
ATOM 1507 N N . VAL A 1 179 ? 13.140 -5.832 -1.837 1.00 93.94 179 VAL A N 1
ATOM 1508 C CA . VAL A 1 179 ? 12.855 -5.730 -3.275 1.00 93.94 179 VAL A CA 1
ATOM 1509 C C . VAL A 1 179 ? 11.688 -4.779 -3.550 1.00 93.94 179 VAL A C 1
ATOM 1511 O O . VAL A 1 179 ? 11.757 -3.990 -4.487 1.00 93.94 179 VAL A O 1
ATOM 1514 N N . HIS A 1 180 ? 10.629 -4.814 -2.739 1.00 92.06 180 HIS A N 1
ATOM 1515 C CA . HIS A 1 180 ? 9.477 -3.923 -2.872 1.00 92.06 180 HIS A CA 1
ATOM 1516 C C . HIS A 1 180 ? 9.883 -2.454 -2.755 1.00 92.06 180 HIS A C 1
ATOM 1518 O O . HIS A 1 180 ? 9.524 -1.666 -3.627 1.00 92.06 180 HIS A O 1
ATOM 1524 N N . HIS A 1 181 ? 10.668 -2.106 -1.730 1.00 90.56 181 HIS A N 1
ATOM 1525 C CA . HIS A 1 181 ? 11.154 -0.740 -1.543 1.00 90.56 181 HIS A CA 1
ATOM 1526 C C . HIS A 1 181 ? 12.087 -0.326 -2.683 1.00 90.56 181 HIS A C 1
ATOM 1528 O O . HIS A 1 181 ? 11.879 0.729 -3.261 1.00 90.56 181 HIS A O 1
ATOM 1534 N N . ALA A 1 182 ? 13.030 -1.181 -3.096 1.00 93.06 182 ALA A N 1
ATOM 1535 C CA . ALA A 1 182 ? 13.932 -0.863 -4.205 1.00 93.06 182 ALA A CA 1
ATOM 1536 C C . ALA A 1 182 ? 13.185 -0.596 -5.528 1.00 93.06 182 ALA A C 1
ATOM 1538 O O . ALA A 1 182 ? 13.513 0.342 -6.255 1.00 93.06 182 ALA A O 1
ATOM 1539 N N . LEU A 1 183 ? 12.165 -1.405 -5.840 1.00 93.44 183 LEU A N 1
ATOM 1540 C CA . LEU A 1 183 ? 11.321 -1.215 -7.024 1.00 93.44 183 LEU A CA 1
ATOM 1541 C C . LEU A 1 183 ? 10.518 0.085 -6.935 1.00 93.44 183 LEU A C 1
ATOM 1543 O O . LEU A 1 183 ? 10.453 0.824 -7.917 1.00 93.44 183 LEU A O 1
ATOM 1547 N N . LEU A 1 184 ? 9.916 0.356 -5.773 1.00 88.62 184 LEU A N 1
ATOM 1548 C CA . LEU A 1 184 ? 9.150 1.573 -5.542 1.00 88.62 184 LEU A CA 1
ATOM 1549 C C . LEU A 1 184 ? 10.051 2.804 -5.660 1.00 88.62 184 LEU A C 1
ATOM 1551 O O . LEU A 1 184 ? 9.766 3.677 -6.469 1.00 88.62 184 LEU A O 1
ATOM 1555 N N . ASP A 1 185 ? 11.180 2.836 -4.957 1.00 89.38 185 ASP A N 1
ATOM 1556 C CA . ASP A 1 185 ? 12.130 3.951 -4.971 1.00 89.38 185 ASP A CA 1
ATOM 1557 C C . ASP A 1 185 ? 12.608 4.281 -6.391 1.00 89.38 185 ASP A C 1
ATOM 1559 O O . ASP A 1 185 ? 12.648 5.450 -6.778 1.00 89.38 185 ASP A O 1
ATOM 1563 N N . ALA A 1 186 ? 12.906 3.266 -7.209 1.00 91.62 186 ALA A N 1
ATOM 1564 C CA . ALA A 1 186 ? 13.310 3.473 -8.598 1.00 91.62 186 ALA A CA 1
ATOM 1565 C C . ALA A 1 186 ? 12.191 4.074 -9.462 1.00 91.62 186 ALA A C 1
ATOM 1567 O O . ALA A 1 186 ? 12.451 4.970 -10.268 1.00 91.62 186 ALA A O 1
ATOM 1568 N N . LEU A 1 187 ? 10.949 3.614 -9.281 1.00 89.75 187 LEU A N 1
ATOM 1569 C CA . LEU A 1 187 ? 9.778 4.171 -9.960 1.00 89.75 187 LEU A CA 1
ATOM 1570 C C . LEU A 1 187 ? 9.510 5.615 -9.527 1.00 89.75 187 LEU A C 1
ATOM 1572 O O . LEU A 1 187 ? 9.260 6.469 -10.373 1.00 89.75 187 LEU A O 1
ATOM 1576 N N . MET A 1 188 ? 9.610 5.900 -8.228 1.00 84.81 188 MET A N 1
ATOM 1577 C CA . MET A 1 188 ? 9.405 7.234 -7.662 1.00 84.81 188 MET A CA 1
ATOM 1578 C C . MET A 1 188 ? 10.482 8.220 -8.113 1.00 84.81 188 MET A C 1
ATOM 1580 O O . MET A 1 188 ? 10.182 9.371 -8.434 1.00 84.81 188 MET A O 1
ATOM 1584 N N . LEU A 1 189 ? 11.735 7.772 -8.192 1.00 88.62 189 LEU A N 1
ATOM 1585 C CA . LEU A 1 189 ? 12.828 8.582 -8.715 1.00 88.62 189 LEU A CA 1
ATOM 1586 C C . LEU A 1 189 ? 12.627 8.899 -10.201 1.00 88.62 189 LEU A C 1
ATOM 1588 O O . LEU A 1 189 ? 12.741 10.059 -10.596 1.00 88.62 189 LEU A O 1
ATOM 1592 N N . SER A 1 190 ? 12.256 7.896 -11.001 1.00 88.62 190 SER A N 1
ATOM 1593 C CA . SER A 1 190 ? 11.938 8.091 -12.420 1.00 88.62 190 SER A CA 1
ATOM 1594 C C . SER A 1 190 ? 10.748 9.039 -12.609 1.00 88.62 190 SER A C 1
ATOM 1596 O O . SER A 1 190 ? 10.776 9.936 -13.453 1.00 88.62 190 SER A O 1
ATOM 1598 N N . TYR A 1 191 ? 9.741 8.929 -11.735 1.00 84.69 191 TYR A N 1
ATOM 1599 C CA . TYR A 1 191 ? 8.615 9.854 -11.671 1.00 84.69 191 TYR A CA 1
ATOM 1600 C C . TYR A 1 191 ? 9.035 11.301 -11.455 1.00 84.69 191 TYR A C 1
ATOM 1602 O O . TYR A 1 191 ? 8.683 12.176 -12.249 1.00 84.69 191 TYR A O 1
ATOM 1610 N N . ARG A 1 192 ? 9.854 11.543 -10.431 1.00 81.44 192 ARG A N 1
ATOM 1611 C CA . ARG A 1 192 ? 10.378 12.876 -10.130 1.00 81.44 192 ARG A CA 1
ATOM 1612 C C . ARG A 1 192 ? 11.184 13.454 -11.292 1.00 81.44 192 ARG A C 1
ATOM 1614 O O . ARG A 1 192 ? 10.995 14.618 -11.633 1.00 81.44 192 ARG A O 1
ATOM 1621 N N . ASN A 1 193 ? 12.053 12.655 -11.909 1.00 86.44 193 ASN A N 1
ATOM 1622 C CA . ASN A 1 193 ? 12.903 13.115 -13.008 1.00 86.44 193 ASN A CA 1
ATOM 1623 C C . ASN A 1 193 ? 12.067 13.523 -14.231 1.00 86.44 193 ASN A C 1
ATOM 1625 O O . ASN A 1 193 ? 12.336 14.552 -14.847 1.00 86.44 193 ASN A O 1
ATOM 1629 N N . LEU A 1 194 ? 11.002 12.779 -14.529 1.00 83.88 194 LEU A N 1
ATOM 1630 C CA . LEU A 1 194 ? 10.099 13.091 -15.637 1.00 83.88 194 LEU A CA 1
ATOM 1631 C C . LEU A 1 194 ? 9.171 14.284 -15.344 1.00 83.88 194 LEU A C 1
ATOM 1633 O O . LEU A 1 194 ? 8.872 15.044 -16.261 1.00 83.88 194 LEU A O 1
ATOM 1637 N N . ILE A 1 195 ? 8.788 14.526 -14.082 1.00 77.25 195 ILE A N 1
ATOM 1638 C CA . ILE A 1 195 ? 8.140 15.794 -13.691 1.00 77.25 195 ILE A CA 1
ATOM 1639 C C . ILE A 1 195 ? 9.093 16.973 -13.912 1.00 77.25 195 ILE A C 1
ATOM 1641 O O . ILE A 1 195 ? 8.702 17.993 -14.475 1.00 77.25 195 ILE A O 1
ATOM 1645 N N . GLN A 1 196 ? 10.353 16.849 -13.484 1.00 79.75 196 GLN A N 1
ATOM 1646 C CA . GLN A 1 196 ? 11.349 17.905 -13.680 1.00 79.75 196 GLN A CA 1
ATOM 1647 C C . GLN A 1 196 ? 11.610 18.169 -15.167 1.00 79.75 196 GLN A C 1
ATOM 1649 O O . GLN A 1 196 ? 11.751 19.324 -15.565 1.00 79.75 196 GLN A O 1
ATOM 1654 N N . PHE A 1 197 ? 11.638 17.120 -15.991 1.00 84.56 197 PHE A N 1
ATOM 1655 C CA . PHE A 1 197 ? 11.706 17.241 -17.444 1.00 84.56 197 PHE A CA 1
ATOM 1656 C C . PHE A 1 197 ? 10.509 18.016 -18.007 1.00 84.56 197 PHE A C 1
ATOM 1658 O O . PHE A 1 197 ? 10.716 18.966 -18.760 1.00 84.56 197 PHE A O 1
ATOM 1665 N N . ALA A 1 198 ? 9.283 17.662 -17.607 1.00 77.88 198 ALA A N 1
ATOM 1666 C CA . ALA A 1 198 ? 8.077 18.336 -18.078 1.00 77.88 198 ALA A CA 1
ATOM 1667 C C . ALA A 1 198 ? 8.093 19.837 -17.757 1.00 77.88 198 ALA A C 1
ATOM 1669 O O . ALA A 1 198 ? 7.783 20.657 -18.615 1.00 77.88 198 ALA A O 1
ATOM 1670 N N . ARG A 1 199 ? 8.568 20.210 -16.562 1.00 72.25 199 ARG A N 1
ATOM 1671 C CA . ARG A 1 199 ? 8.734 21.621 -16.181 1.00 72.25 199 ARG A CA 1
ATOM 1672 C C . ARG A 1 199 ? 9.752 22.369 -17.021 1.00 72.25 199 ARG A C 1
ATOM 1674 O O . ARG A 1 199 ? 9.496 23.492 -17.419 1.00 72.25 199 ARG A O 1
ATOM 1681 N N . ARG A 1 200 ? 10.920 21.771 -17.265 1.00 81.88 200 ARG A N 1
ATOM 1682 C CA . ARG A 1 200 ? 11.998 22.421 -18.033 1.00 81.88 200 ARG A CA 1
ATOM 1683 C C . ARG A 1 200 ? 11.612 22.709 -19.482 1.00 81.88 200 ARG A C 1
ATOM 1685 O O . ARG A 1 200 ? 12.299 23.491 -20.125 1.00 81.88 200 ARG A O 1
ATOM 1692 N N . ASN A 1 201 ? 10.573 22.046 -19.981 1.00 81.06 201 ASN A N 1
ATOM 1693 C CA . ASN A 1 201 ? 10.090 22.168 -21.350 1.00 81.06 201 ASN A CA 1
ATOM 1694 C C . ASN A 1 201 ? 8.679 22.783 -21.415 1.00 81.06 201 ASN A C 1
ATOM 1696 O O . ASN A 1 201 ? 8.016 22.617 -22.432 1.00 81.06 201 ASN A O 1
ATOM 1700 N N . ASP A 1 202 ? 8.216 23.437 -20.339 1.00 72.06 202 ASP A N 1
ATOM 1701 C CA . ASP A 1 202 ? 6.918 24.130 -20.256 1.00 72.06 202 ASP A CA 1
ATOM 1702 C C . ASP A 1 202 ? 5.711 23.277 -20.691 1.00 72.06 202 ASP A C 1
ATOM 1704 O O . ASP A 1 202 ? 4.756 23.747 -21.306 1.00 72.06 202 ASP A O 1
ATOM 1708 N N . ILE A 1 203 ? 5.740 21.989 -20.346 1.00 69.62 203 ILE A N 1
ATOM 1709 C CA . ILE A 1 203 ? 4.697 21.024 -20.699 1.00 69.62 203 ILE A CA 1
ATOM 1710 C C . ILE A 1 203 ? 3.579 21.118 -19.661 1.00 69.62 203 ILE A C 1
ATOM 1712 O O . ILE A 1 203 ? 3.578 20.393 -18.663 1.00 69.62 203 ILE A O 1
ATOM 1716 N N . THR A 1 204 ? 2.648 22.046 -19.856 1.00 53.94 204 THR A N 1
ATOM 1717 C CA . THR A 1 204 ? 1.614 22.362 -18.857 1.00 53.94 204 THR A CA 1
ATOM 1718 C C . THR A 1 204 ? 0.254 21.704 -19.097 1.00 53.94 204 THR A C 1
ATOM 1720 O O . THR A 1 204 ? -0.560 21.696 -18.176 1.00 53.94 204 THR A O 1
ATOM 1723 N N . SER A 1 205 ? -0.027 21.102 -20.258 1.00 53.12 205 SER A N 1
ATOM 1724 C CA . SER A 1 205 ? -1.435 20.823 -20.598 1.00 53.12 205 SER A CA 1
ATOM 1725 C C . SER A 1 205 ? -1.644 19.872 -21.786 1.00 53.12 205 SER A C 1
ATOM 1727 O O . SER A 1 205 ? -2.008 20.292 -22.878 1.00 53.12 205 SER A O 1
ATOM 1729 N N . ALA A 1 206 ? -1.490 18.559 -21.584 1.00 50.19 206 ALA A N 1
ATOM 1730 C CA . ALA A 1 206 ? -1.869 17.579 -22.619 1.00 50.19 206 ALA A CA 1
ATOM 1731 C C . ALA A 1 206 ? -2.615 16.336 -22.113 1.00 50.19 206 ALA A C 1
ATOM 1733 O O . ALA A 1 206 ? -2.988 15.476 -22.907 1.00 50.19 206 ALA A O 1
ATOM 1734 N N . ILE A 1 207 ? -2.857 16.212 -20.805 1.00 54.41 207 ILE A N 1
ATOM 1735 C CA . ILE A 1 207 ? -3.535 15.036 -20.252 1.00 54.41 207 ILE A CA 1
ATOM 1736 C C . ILE A 1 207 ? -4.862 15.458 -19.645 1.00 54.41 207 ILE A C 1
ATOM 1738 O O . ILE A 1 207 ? -4.915 16.394 -18.851 1.00 54.41 207 ILE A O 1
ATOM 1742 N N . SER A 1 208 ? -5.917 14.719 -19.995 1.00 57.72 208 SER A N 1
ATOM 1743 C CA . SER A 1 208 ? -7.241 14.831 -19.384 1.00 57.72 208 SER A CA 1
ATOM 1744 C C . SER A 1 208 ? -7.128 14.893 -17.850 1.00 57.72 208 SER A C 1
ATOM 1746 O O . SER A 1 208 ? -6.638 13.931 -17.240 1.00 57.72 208 SER A O 1
ATOM 1748 N N . PRO A 1 209 ? -7.597 15.980 -17.202 1.00 58.38 209 PRO A N 1
ATOM 1749 C CA . PRO A 1 209 ? -7.572 16.124 -15.745 1.00 58.38 209 PRO A CA 1
ATOM 1750 C C . PRO A 1 209 ? -8.196 14.928 -15.011 1.00 58.38 209 PRO A C 1
ATOM 1752 O O . PRO A 1 209 ? -7.704 14.505 -13.965 1.00 58.38 209 PRO A O 1
ATOM 1755 N N . GLN A 1 210 ? -9.225 14.312 -15.603 1.00 61.59 210 GLN A N 1
ATOM 1756 C CA . GLN A 1 210 ? -9.903 13.144 -15.045 1.00 61.59 210 GLN A CA 1
ATOM 1757 C C . GLN A 1 210 ? -8.999 11.898 -14.995 1.00 61.59 210 GLN A C 1
ATOM 1759 O O . GLN A 1 210 ? -9.003 11.171 -13.996 1.00 61.59 210 GLN A O 1
ATOM 1764 N N . ASP A 1 211 ? -8.223 11.638 -16.052 1.00 62.88 211 ASP A N 1
ATOM 1765 C CA . ASP A 1 211 ? -7.352 10.459 -16.124 1.00 62.88 211 ASP A CA 1
ATOM 1766 C C . ASP A 1 211 ? -6.177 10.585 -15.153 1.00 62.88 211 ASP A C 1
ATOM 1768 O O . ASP A 1 211 ? -5.826 9.603 -14.489 1.00 62.88 211 ASP A O 1
ATOM 1772 N N . ILE A 1 212 ? -5.643 11.804 -14.985 1.00 66.25 212 ILE A N 1
ATOM 1773 C CA . ILE A 1 212 ? -4.665 12.103 -13.933 1.00 66.25 212 ILE A CA 1
ATOM 1774 C C . ILE A 1 212 ? -5.280 11.835 -12.563 1.00 66.25 212 ILE A C 1
ATOM 1776 O O . ILE A 1 212 ? -4.683 11.092 -11.791 1.00 66.25 212 ILE A O 1
ATOM 1780 N N . SER A 1 213 ? -6.465 12.373 -12.250 1.00 65.75 213 SER A N 1
ATOM 1781 C CA . SER A 1 213 ? -7.068 12.197 -10.923 1.00 65.75 213 SER A CA 1
ATOM 1782 C C . SER A 1 213 ? -7.334 10.724 -10.587 1.00 65.75 213 SER A C 1
ATOM 1784 O O . SER A 1 213 ? -7.035 10.286 -9.477 1.00 65.75 213 SER A O 1
ATOM 1786 N N . ILE A 1 214 ? -7.844 9.920 -11.529 1.00 72.75 214 ILE A N 1
ATOM 1787 C CA . ILE A 1 214 ? -8.098 8.487 -11.286 1.00 72.75 214 ILE A CA 1
ATOM 1788 C C . ILE A 1 214 ? -6.785 7.718 -11.107 1.00 72.75 214 ILE A C 1
ATOM 1790 O O . ILE A 1 214 ? -6.678 6.872 -10.213 1.00 72.75 214 ILE A O 1
ATOM 1794 N N . LEU A 1 215 ? -5.786 7.974 -11.956 1.00 73.81 215 LEU A N 1
ATOM 1795 C CA . LEU A 1 215 ? -4.481 7.325 -11.841 1.00 73.81 215 LEU A CA 1
ATOM 1796 C C . LEU A 1 215 ? -3.783 7.733 -10.540 1.00 73.81 215 LEU A C 1
ATOM 1798 O O . LEU A 1 215 ? -3.322 6.858 -9.813 1.00 73.81 215 LEU A O 1
ATOM 1802 N N . ALA A 1 216 ? -3.791 9.019 -10.199 1.00 71.62 216 ALA A N 1
ATOM 1803 C CA . ALA A 1 216 ? -3.254 9.552 -8.954 1.00 71.62 216 ALA A CA 1
ATOM 1804 C C . ALA A 1 216 ? -3.888 8.884 -7.729 1.00 71.62 216 ALA A C 1
ATOM 1806 O O . ALA A 1 216 ? -3.158 8.375 -6.884 1.00 71.62 216 ALA A O 1
ATOM 1807 N N . ARG A 1 217 ? -5.223 8.760 -7.672 1.00 75.12 217 ARG A N 1
ATOM 1808 C CA . ARG A 1 217 ? -5.922 8.060 -6.575 1.00 75.12 217 ARG A CA 1
ATOM 1809 C C . ARG A 1 217 ? -5.507 6.601 -6.451 1.00 75.12 217 ARG A C 1
ATOM 1811 O O . ARG A 1 217 ? -5.319 6.107 -5.343 1.00 75.12 217 ARG A O 1
ATOM 1818 N N . LYS A 1 218 ? -5.320 5.899 -7.573 1.00 79.88 218 LYS A N 1
ATOM 1819 C CA . LYS A 1 218 ? -4.813 4.516 -7.546 1.00 79.88 218 LYS A CA 1
ATOM 1820 C C . LYS A 1 218 ? -3.398 4.439 -6.988 1.00 79.88 218 LYS A C 1
ATOM 1822 O O . LYS A 1 218 ? -3.106 3.519 -6.231 1.00 79.88 218 LYS A O 1
ATOM 1827 N N . LEU A 1 219 ? -2.530 5.369 -7.377 1.00 79.44 219 LEU A N 1
ATOM 1828 C CA . LEU A 1 219 ? -1.154 5.422 -6.890 1.00 79.44 219 LEU A CA 1
ATOM 1829 C C . LEU A 1 219 ? -1.107 5.793 -5.410 1.00 79.44 219 LEU A C 1
ATOM 1831 O O . LEU A 1 219 ? -0.409 5.127 -4.657 1.00 79.44 219 LEU A O 1
ATOM 1835 N N . TYR A 1 220 ? -1.921 6.753 -4.978 1.00 78.62 220 TYR A N 1
ATOM 1836 C CA . TYR A 1 220 ? -2.104 7.095 -3.572 1.00 78.62 220 TYR A CA 1
ATOM 1837 C C . TYR A 1 220 ? -2.562 5.877 -2.763 1.00 78.62 220 TYR A C 1
ATOM 1839 O O . TYR A 1 220 ? -1.908 5.473 -1.801 1.00 78.62 220 TYR A O 1
ATOM 1847 N N . ALA A 1 221 ? -3.630 5.209 -3.207 1.00 81.88 221 ALA A N 1
ATOM 1848 C CA . ALA A 1 221 ? -4.150 4.019 -2.545 1.00 81.88 221 ALA A CA 1
ATOM 1849 C C . ALA A 1 221 ? -3.105 2.892 -2.463 1.00 81.88 221 ALA A C 1
ATOM 1851 O O . ALA A 1 221 ? -2.983 2.244 -1.423 1.00 81.88 221 ALA A O 1
ATOM 1852 N N . ALA A 1 222 ? -2.306 2.693 -3.514 1.00 82.31 222 ALA A N 1
ATOM 1853 C CA . ALA A 1 222 ? -1.311 1.626 -3.576 1.00 82.31 222 ALA A CA 1
ATOM 1854 C C . ALA A 1 222 ? -0.001 1.930 -2.828 1.00 82.31 222 ALA A C 1
ATOM 1856 O O . ALA A 1 222 ? 0.558 1.023 -2.216 1.00 82.31 222 ALA A O 1
ATOM 1857 N N . PHE A 1 223 ? 0.495 3.168 -2.890 1.00 80.19 223 PHE A N 1
ATOM 1858 C CA . PHE A 1 223 ? 1.875 3.506 -2.523 1.00 80.19 223 PHE A CA 1
ATOM 1859 C C . PHE A 1 223 ? 2.004 4.516 -1.383 1.00 80.19 223 PHE A C 1
ATOM 1861 O O . PHE A 1 223 ? 3.032 4.511 -0.710 1.00 80.19 223 PHE A O 1
ATOM 1868 N N . GLU A 1 224 ? 0.998 5.362 -1.133 1.00 81.75 224 GLU A N 1
ATOM 1869 C CA . GLU A 1 224 ? 1.085 6.355 -0.056 1.00 81.75 224 GLU A CA 1
ATOM 1870 C C . GLU A 1 224 ? 1.106 5.656 1.309 1.00 81.75 224 GLU A C 1
ATOM 1872 O O . GLU A 1 224 ? 0.233 4.831 1.609 1.00 81.75 224 GLU A O 1
ATOM 1877 N N . VAL A 1 225 ? 2.081 6.013 2.145 1.00 80.62 225 VAL A N 1
ATOM 1878 C CA . VAL A 1 225 ? 2.232 5.487 3.504 1.00 80.62 225 VAL A CA 1
ATOM 1879 C C . VAL A 1 225 ? 1.683 6.509 4.486 1.00 80.62 225 VAL A C 1
ATOM 1881 O O . VAL A 1 225 ? 2.200 7.614 4.605 1.00 80.62 225 VAL A O 1
ATOM 1884 N N . LEU A 1 226 ? 0.646 6.121 5.225 1.00 82.62 226 LEU A N 1
ATOM 1885 C CA . LEU A 1 226 ? -0.040 7.002 6.166 1.00 82.62 226 LEU A CA 1
ATOM 1886 C C . LEU A 1 226 ? -0.135 6.362 7.551 1.00 82.62 226 LEU A C 1
ATOM 1888 O O . LEU A 1 226 ? -0.206 5.129 7.654 1.00 82.62 226 LEU A O 1
ATOM 1892 N N . PRO A 1 227 ? -0.208 7.170 8.624 1.00 81.62 227 PRO A N 1
ATOM 1893 C CA . PRO A 1 227 ? -0.537 6.670 9.952 1.00 81.62 227 PRO A CA 1
ATOM 1894 C C . PRO A 1 227 ? -1.821 5.831 9.910 1.00 81.62 227 PRO A C 1
ATOM 1896 O O . PRO A 1 227 ? -2.787 6.167 9.225 1.00 81.62 227 PRO A O 1
ATOM 1899 N N . GLY A 1 228 ? -1.801 4.675 10.573 1.00 86.50 228 GLY A N 1
ATOM 1900 C CA . GLY A 1 228 ? -2.915 3.723 10.540 1.00 86.50 228 GLY A CA 1
ATOM 1901 C C . GLY A 1 228 ? -3.166 3.006 9.202 1.00 86.50 228 GLY A C 1
ATOM 1902 O O . GLY A 1 228 ? -3.916 2.044 9.186 1.00 86.50 228 GLY A O 1
ATOM 1903 N N . LYS A 1 229 ? -2.549 3.369 8.070 1.00 92.00 229 LYS A N 1
ATOM 1904 C CA . LYS A 1 229 ? -2.682 2.568 6.838 1.00 92.00 229 LYS A CA 1
ATOM 1905 C C . LYS A 1 229 ? -1.848 1.295 6.931 1.00 92.00 229 LYS A C 1
ATOM 1907 O O . LYS A 1 229 ? -0.702 1.321 7.384 1.00 92.00 229 LYS A O 1
ATOM 1912 N N . VAL A 1 230 ? -2.425 0.181 6.492 1.00 93.19 230 VAL A N 1
ATOM 1913 C CA . VAL A 1 230 ? -1.707 -1.082 6.328 1.00 93.19 230 VAL A CA 1
ATOM 1914 C C . VAL A 1 230 ? -1.022 -1.072 4.966 1.00 93.19 230 VAL A C 1
ATOM 1916 O O . VAL A 1 230 ? -1.684 -1.138 3.931 1.00 93.19 230 VAL A O 1
ATOM 1919 N N . THR A 1 231 ? 0.309 -0.998 4.961 1.00 90.88 231 THR A N 1
ATOM 1920 C CA . THR A 1 231 ? 1.104 -1.091 3.731 1.00 90.88 231 THR A CA 1
ATOM 1921 C C . THR A 1 231 ? 1.059 -2.516 3.185 1.00 90.88 231 THR A C 1
ATOM 1923 O O . THR A 1 231 ? 1.477 -3.461 3.861 1.00 90.88 231 THR A O 1
ATOM 1926 N N . LEU A 1 232 ? 0.556 -2.669 1.960 1.00 90.38 232 LEU A N 1
ATOM 1927 C CA . LEU A 1 232 ? 0.451 -3.956 1.276 1.00 90.38 232 LEU A CA 1
ATOM 1928 C C . LEU A 1 232 ? 1.675 -4.186 0.384 1.00 90.38 232 LEU A C 1
ATOM 1930 O O . LEU A 1 232 ? 1.976 -3.397 -0.509 1.00 90.38 232 LEU A O 1
ATOM 1934 N N . LEU A 1 233 ? 2.367 -5.297 0.607 1.00 90.25 233 LEU A N 1
ATOM 1935 C CA . LEU A 1 233 ? 3.473 -5.767 -0.210 1.00 90.25 233 LEU A CA 1
ATOM 1936 C C . LEU A 1 233 ? 2.936 -6.316 -1.529 1.00 90.25 233 LEU A C 1
ATOM 1938 O O . LEU A 1 233 ? 1.907 -6.989 -1.579 1.00 90.25 233 LEU A O 1
ATOM 1942 N N . ASN A 1 234 ? 3.655 -6.045 -2.617 1.00 87.06 234 ASN A N 1
ATOM 1943 C CA . ASN A 1 234 ? 3.213 -6.462 -3.942 1.00 87.06 234 ASN A CA 1
ATOM 1944 C C . ASN A 1 234 ? 3.295 -8.003 -4.084 1.00 87.06 234 ASN A C 1
ATOM 1946 O O . ASN A 1 234 ? 4.408 -8.544 -4.123 1.00 87.06 234 ASN A O 1
ATOM 1950 N N . PRO A 1 235 ? 2.161 -8.720 -4.250 1.00 83.75 235 PRO A N 1
ATOM 1951 C CA . PRO A 1 235 ? 2.142 -10.183 -4.356 1.00 83.75 235 PRO A CA 1
ATOM 1952 C C . PRO A 1 235 ? 2.805 -10.704 -5.642 1.00 83.75 235 PRO A C 1
ATOM 1954 O O . PRO A 1 235 ? 3.043 -11.897 -5.795 1.00 83.75 235 PRO A O 1
ATOM 1957 N N . GLN A 1 236 ? 3.120 -9.822 -6.593 1.00 88.62 236 GLN A N 1
ATOM 1958 C CA . GLN A 1 236 ? 3.841 -10.171 -7.815 1.00 88.62 236 GLN A CA 1
ATOM 1959 C C . GLN A 1 236 ? 5.349 -10.298 -7.584 1.00 88.62 236 GLN A C 1
ATOM 1961 O O . GLN A 1 236 ? 6.055 -10.752 -8.482 1.00 88.62 236 GLN A O 1
ATOM 1966 N N . ILE A 1 237 ? 5.873 -9.934 -6.409 1.00 91.19 237 ILE A N 1
ATOM 1967 C CA . ILE A 1 237 ? 7.294 -10.113 -6.072 1.00 91.19 237 ILE A CA 1
ATOM 1968 C C . ILE A 1 237 ? 7.563 -11.572 -5.692 1.00 91.19 237 ILE A C 1
ATOM 1970 O O . ILE A 1 237 ? 8.425 -12.206 -6.300 1.00 91.19 237 ILE A O 1
ATOM 1974 N N . SER A 1 238 ? 6.784 -12.131 -4.767 1.00 92.81 238 SER A N 1
ATOM 1975 C CA . SER A 1 238 ? 6.863 -13.534 -4.344 1.00 92.81 238 SER A CA 1
ATOM 1976 C C . SER A 1 238 ? 5.458 -14.126 -4.215 1.00 92.81 238 SER A C 1
ATOM 1978 O O . SER A 1 238 ? 4.571 -13.435 -3.715 1.00 92.81 238 SER A O 1
ATOM 1980 N N . PRO A 1 239 ? 5.235 -15.384 -4.645 1.00 88.06 239 PRO A N 1
ATOM 1981 C CA . PRO A 1 239 ? 3.920 -16.014 -4.570 1.00 88.06 239 PRO A CA 1
ATOM 1982 C C . PRO A 1 239 ? 3.493 -16.396 -3.145 1.00 88.06 239 PRO A C 1
ATOM 1984 O O . PRO A 1 239 ? 2.298 -16.582 -2.925 1.00 88.06 239 PRO A O 1
ATOM 1987 N N . ASP A 1 240 ? 4.435 -16.551 -2.208 1.00 91.31 240 ASP A N 1
ATOM 1988 C CA . ASP A 1 240 ? 4.155 -17.039 -0.856 1.00 91.31 240 ASP A CA 1
ATOM 1989 C C . ASP A 1 240 ? 4.976 -16.314 0.224 1.00 91.31 240 ASP A C 1
ATOM 1991 O O . ASP A 1 240 ? 6.179 -16.542 0.382 1.00 91.31 240 ASP A O 1
ATOM 1995 N N . LEU A 1 241 ? 4.285 -15.495 1.020 1.00 94.06 241 LEU A N 1
ATOM 1996 C CA . LEU A 1 241 ? 4.841 -14.773 2.169 1.00 94.06 241 LEU A CA 1
ATOM 1997 C C . LEU A 1 241 ? 4.572 -15.458 3.511 1.00 94.06 241 LEU A C 1
ATOM 1999 O O . LEU A 1 241 ? 4.898 -14.881 4.544 1.00 94.06 241 LEU A O 1
ATOM 2003 N N . HIS A 1 242 ? 4.003 -16.666 3.514 1.00 94.81 242 HIS A N 1
ATOM 2004 C CA . HIS A 1 242 ? 3.713 -17.396 4.742 1.00 94.81 242 HIS A CA 1
ATOM 2005 C C . HIS A 1 242 ? 4.972 -17.574 5.595 1.00 94.81 242 HIS A C 1
ATOM 2007 O O . HIS A 1 242 ? 5.992 -18.067 5.101 1.00 94.81 242 HIS A O 1
ATOM 2013 N N . GLU A 1 243 ? 4.865 -17.237 6.878 1.00 95.31 243 GLU A N 1
ATOM 2014 C CA . GLU A 1 243 ? 5.890 -17.518 7.880 1.00 95.31 243 GLU A CA 1
ATOM 2015 C C . GLU A 1 243 ? 5.381 -18.595 8.855 1.00 95.31 243 GLU A C 1
ATOM 2017 O O . GLU A 1 243 ? 4.231 -18.519 9.310 1.00 95.31 243 GLU A O 1
ATOM 2022 N N . PRO A 1 244 ? 6.204 -19.607 9.191 1.00 95.00 244 PRO A N 1
ATOM 2023 C CA . PRO A 1 244 ? 5.795 -20.699 10.074 1.00 95.00 244 PRO A CA 1
ATOM 2024 C C . PRO A 1 244 ? 5.631 -20.253 11.530 1.00 95.00 244 PRO A C 1
ATOM 2026 O O . PRO A 1 244 ? 4.822 -20.829 12.256 1.00 95.00 244 PRO A O 1
ATOM 2029 N N . ASP A 1 245 ? 6.384 -19.240 11.954 1.00 95.94 245 ASP A N 1
ATOM 2030 C CA . ASP A 1 245 ? 6.335 -18.661 13.290 1.00 95.94 245 ASP A CA 1
ATOM 2031 C C . ASP A 1 245 ? 6.278 -17.135 13.177 1.00 95.94 245 ASP A C 1
ATOM 2033 O O . ASP A 1 245 ? 6.998 -16.534 12.381 1.00 95.94 245 ASP A O 1
ATOM 2037 N N . LEU A 1 246 ? 5.443 -16.500 13.995 1.00 96.56 246 LEU A N 1
ATOM 2038 C CA . LEU A 1 246 ? 5.421 -15.049 14.163 1.00 96.56 246 LEU A CA 1
ATOM 2039 C C . LEU A 1 246 ? 5.372 -14.716 15.651 1.00 96.56 246 LEU A C 1
ATOM 2041 O O . LEU A 1 246 ? 4.481 -15.176 16.359 1.00 96.56 246 LEU A O 1
ATOM 2045 N N . SER A 1 247 ? 6.317 -13.904 16.112 1.00 95.50 247 SER A N 1
ATOM 2046 C CA . SER A 1 247 ? 6.415 -13.450 17.498 1.00 95.50 247 SER A CA 1
ATOM 2047 C C . SER A 1 247 ? 6.092 -11.965 17.612 1.00 95.50 247 SER A C 1
ATOM 2049 O O . SER A 1 247 ? 6.757 -11.138 16.988 1.00 95.50 247 SER A O 1
ATOM 2051 N N . PHE A 1 248 ? 5.114 -11.636 18.453 1.00 95.50 248 PHE A N 1
ATOM 2052 C CA . PHE A 1 248 ? 4.707 -10.275 18.798 1.00 95.50 248 PHE A CA 1
ATOM 2053 C C . PHE A 1 248 ? 5.250 -9.928 20.186 1.00 95.50 248 PHE A C 1
ATOM 2055 O O . PHE A 1 248 ? 4.882 -10.552 21.179 1.00 95.50 248 PHE A O 1
ATOM 2062 N N . ILE A 1 249 ? 6.163 -8.965 20.271 1.00 93.94 249 ILE A N 1
ATOM 2063 C CA . ILE A 1 249 ? 6.871 -8.629 21.512 1.00 93.94 249 ILE A CA 1
ATOM 2064 C C . ILE A 1 249 ? 6.523 -7.202 21.921 1.00 93.94 249 ILE A C 1
ATOM 2066 O O . ILE A 1 249 ? 6.785 -6.264 21.170 1.00 93.94 249 ILE A O 1
ATOM 2070 N N . GLU A 1 250 ? 5.964 -7.048 23.118 1.00 93.75 250 GLU A N 1
ATOM 2071 C CA . GLU A 1 250 ? 5.665 -5.751 23.720 1.00 93.75 250 GLU A CA 1
ATOM 2072 C C . GLU A 1 250 ? 6.911 -5.164 24.401 1.00 93.75 250 GLU A C 1
ATOM 2074 O O . GLU A 1 250 ? 7.580 -5.818 25.214 1.00 93.75 250 GLU A O 1
ATOM 2079 N N . VAL A 1 251 ? 7.218 -3.907 24.083 1.00 92.00 251 VAL A N 1
ATOM 2080 C CA . VAL A 1 251 ? 8.316 -3.130 24.662 1.00 92.00 251 VAL A CA 1
ATOM 2081 C C . VAL A 1 251 ? 7.750 -1.926 25.410 1.00 92.00 251 VAL A C 1
ATOM 2083 O O . VAL A 1 251 ? 7.027 -1.103 24.849 1.00 92.00 251 VAL A O 1
ATOM 2086 N N . ARG A 1 252 ? 8.131 -1.801 26.685 1.00 88.12 252 ARG A N 1
ATOM 2087 C CA . ARG A 1 252 ? 7.704 -0.713 27.574 1.00 88.12 252 ARG A CA 1
ATOM 2088 C C . ARG A 1 252 ? 8.421 0.605 27.289 1.00 88.12 252 ARG A C 1
ATOM 2090 O O . ARG A 1 252 ? 9.534 0.631 26.763 1.00 88.12 252 ARG A O 1
ATOM 2097 N N . GLN A 1 253 ? 7.815 1.699 27.746 1.00 83.06 253 GLN A N 1
ATOM 2098 C CA . GLN A 1 253 ? 8.483 2.999 27.818 1.00 83.06 253 GLN A CA 1
ATOM 2099 C C . GLN A 1 253 ? 9.738 2.936 28.708 1.00 83.06 253 GLN A C 1
ATOM 2101 O O . GLN A 1 253 ? 9.782 2.208 29.699 1.00 83.06 253 GLN A O 1
ATOM 2106 N N . GLY A 1 254 ? 10.770 3.701 28.340 1.00 76.25 254 GLY A N 1
ATOM 2107 C CA . GLY A 1 254 ? 12.030 3.786 29.092 1.00 76.25 254 GLY A CA 1
ATOM 2108 C C . GLY A 1 254 ? 13.037 2.660 28.823 1.00 76.25 254 GLY A C 1
ATOM 2109 O O . GLY A 1 254 ? 14.053 2.582 29.507 1.00 76.25 254 GLY A O 1
ATOM 2110 N N . GLN A 1 255 ? 12.777 1.792 27.844 1.00 80.00 255 GLN A N 1
ATOM 2111 C CA . GLN A 1 255 ? 13.744 0.812 27.340 1.00 80.00 255 GLN A CA 1
ATOM 2112 C C . GLN A 1 255 ? 14.599 1.407 26.205 1.00 80.00 255 GLN A C 1
ATOM 2114 O O . GLN A 1 255 ? 14.310 2.487 25.697 1.00 80.00 255 GLN A O 1
ATOM 2119 N N . ALA A 1 256 ? 15.654 0.694 25.789 1.00 81.75 256 ALA A N 1
ATOM 2120 C CA . ALA A 1 256 ? 16.524 1.131 24.688 1.00 81.75 256 ALA A CA 1
ATOM 2121 C C . ALA A 1 256 ? 15.786 1.238 23.335 1.00 81.75 256 ALA A C 1
ATOM 2123 O O . ALA A 1 256 ? 16.139 2.064 22.497 1.00 81.75 256 ALA A O 1
ATOM 2124 N N . ASN A 1 257 ? 14.756 0.411 23.136 1.00 85.25 257 ASN A N 1
ATOM 2125 C CA . ASN A 1 257 ? 13.909 0.414 21.947 1.00 85.25 257 ASN A CA 1
ATOM 2126 C C . ASN A 1 257 ? 12.674 1.300 22.161 1.00 85.25 257 ASN A C 1
ATOM 2128 O O . ASN A 1 257 ? 12.201 1.456 23.287 1.00 85.25 257 ASN A O 1
ATOM 2132 N N . LYS A 1 258 ? 12.117 1.844 21.069 1.00 90.12 258 LYS A N 1
ATOM 2133 C CA . LYS A 1 258 ? 10.870 2.623 21.119 1.00 90.12 258 LYS A CA 1
ATOM 2134 C C . LYS A 1 258 ? 9.741 1.786 21.741 1.00 90.12 258 LYS A C 1
ATOM 2136 O O . LYS A 1 258 ? 9.680 0.590 21.450 1.00 90.12 258 LYS A O 1
ATOM 2141 N N . PRO A 1 259 ? 8.849 2.384 22.547 1.00 91.50 259 PRO A N 1
ATOM 2142 C CA . PRO A 1 259 ? 7.720 1.663 23.121 1.00 91.50 259 PRO A CA 1
ATOM 2143 C C . PRO A 1 259 ? 6.761 1.152 22.036 1.00 91.50 259 PRO A C 1
ATOM 2145 O O . PRO A 1 259 ? 6.725 1.683 20.922 1.00 91.50 259 PRO A O 1
ATOM 2148 N N . GLY A 1 260 ? 5.988 0.123 22.373 1.00 92.62 260 GLY A N 1
ATOM 2149 C CA . GLY A 1 260 ? 4.992 -0.493 21.498 1.00 92.62 260 GLY A CA 1
ATOM 2150 C C . GLY A 1 260 ? 5.325 -1.942 21.158 1.00 92.62 260 GLY A C 1
ATOM 2151 O O . GLY A 1 260 ? 6.101 -2.609 21.843 1.00 92.62 260 GLY A O 1
ATOM 2152 N N . TRP A 1 261 ? 4.736 -2.427 20.076 1.00 94.50 261 TRP A N 1
ATOM 2153 C CA . TRP A 1 261 ? 4.808 -3.812 19.644 1.00 94.50 261 TRP A CA 1
ATOM 2154 C C . TRP A 1 261 ? 5.795 -4.005 18.494 1.00 94.50 261 TRP A C 1
ATOM 2156 O O . TRP A 1 261 ? 5.876 -3.196 17.567 1.00 94.50 261 TRP A O 1
ATOM 2166 N N . TYR A 1 262 ? 6.522 -5.118 18.537 1.00 95.31 262 TYR A N 1
ATOM 2167 C CA . TYR A 1 262 ? 7.480 -5.526 17.513 1.00 95.31 262 TYR A CA 1
ATOM 2168 C C . TYR A 1 262 ? 7.128 -6.906 16.978 1.00 95.31 262 TYR A C 1
ATOM 2170 O O . TYR A 1 262 ? 6.855 -7.828 17.748 1.00 95.31 262 TYR A O 1
ATOM 2178 N N . LEU A 1 263 ? 7.181 -7.053 15.658 1.00 96.00 263 LEU A N 1
ATOM 2179 C CA . LEU A 1 263 ? 6.930 -8.309 14.965 1.00 96.00 263 LEU A CA 1
ATOM 2180 C C . LEU A 1 263 ? 8.243 -8.963 14.527 1.00 96.00 263 LEU A C 1
ATOM 2182 O O . LEU A 1 263 ? 9.068 -8.328 13.874 1.00 96.00 263 LEU A O 1
ATOM 2186 N N . TYR A 1 264 ? 8.402 -10.252 14.808 1.00 95.44 264 TYR A N 1
ATOM 2187 C CA . TYR A 1 264 ? 9.526 -11.075 14.358 1.00 95.44 264 TYR A CA 1
ATOM 2188 C C . TYR A 1 264 ? 9.022 -12.360 13.696 1.00 95.44 264 TYR A C 1
ATOM 2190 O O . TYR A 1 264 ? 8.019 -12.915 14.127 1.00 95.44 264 TYR A O 1
ATOM 2198 N N . LYS A 1 265 ? 9.749 -12.889 12.704 1.00 93.75 265 LYS A N 1
ATOM 2199 C CA . LYS A 1 265 ? 9.450 -14.196 12.071 1.00 93.75 265 LYS A CA 1
ATOM 2200 C C . LYS A 1 265 ? 10.017 -15.417 12.803 1.00 93.75 265 LYS A C 1
ATOM 2202 O O . LYS A 1 265 ? 9.945 -16.541 12.319 1.00 93.75 265 LYS A O 1
ATOM 2207 N N . GLN A 1 266 ? 10.709 -15.191 13.914 1.00 92.88 266 GLN A N 1
ATOM 2208 C CA . GLN A 1 266 ? 11.378 -16.250 14.660 1.00 92.88 266 GLN A CA 1
ATOM 2209 C C . GLN A 1 266 ? 10.500 -16.683 15.834 1.00 92.88 266 GLN A C 1
ATOM 2211 O O . GLN A 1 266 ? 9.813 -15.834 16.406 1.00 92.88 266 GLN A O 1
ATOM 2216 N N . PRO A 1 267 ? 10.538 -17.963 16.240 1.00 93.00 267 PRO A N 1
ATOM 2217 C CA . PRO A 1 267 ? 9.945 -18.387 17.505 1.00 93.00 267 PRO A CA 1
ATOM 2218 C C . PRO A 1 267 ? 10.673 -17.726 18.685 1.00 93.00 267 PRO A C 1
ATOM 2220 O O . PRO A 1 267 ? 11.804 -17.257 18.528 1.00 93.00 267 PRO A O 1
ATOM 2223 N N . LEU A 1 268 ? 10.065 -17.751 19.877 1.00 90.69 268 LEU A N 1
ATOM 2224 C CA . LEU A 1 268 ? 10.609 -17.182 21.123 1.00 90.69 268 LEU A CA 1
ATOM 2225 C C . LEU A 1 268 ? 11.816 -17.961 21.679 1.00 90.69 268 LEU A C 1
ATOM 2227 O O . LEU A 1 268 ? 11.801 -18.503 22.781 1.00 90.69 268 LEU A O 1
ATOM 2231 N N . ILE A 1 269 ? 12.891 -18.003 20.898 1.00 91.31 269 ILE A N 1
ATOM 2232 C CA . ILE A 1 269 ? 14.162 -18.641 21.214 1.00 91.31 269 ILE A CA 1
ATOM 2233 C C . ILE A 1 269 ? 15.229 -17.546 21.197 1.00 91.31 269 ILE A C 1
ATOM 2235 O O . ILE A 1 269 ? 15.532 -16.989 20.142 1.00 91.31 269 ILE A O 1
ATOM 2239 N N . ALA A 1 270 ? 15.813 -17.244 22.362 1.00 86.25 270 ALA A N 1
ATOM 2240 C CA . ALA A 1 270 ? 16.673 -16.072 22.562 1.00 86.25 270 ALA A CA 1
ATOM 2241 C C . ALA A 1 270 ? 17.775 -15.924 21.496 1.00 86.25 270 ALA A C 1
ATOM 2243 O O . ALA A 1 270 ? 17.866 -14.882 20.856 1.00 86.25 270 ALA A O 1
ATOM 2244 N N . HIS A 1 271 ? 18.554 -16.978 21.225 1.00 88.62 271 HIS A N 1
ATOM 2245 C CA . HIS A 1 271 ? 19.640 -16.927 20.235 1.00 88.62 271 HIS A CA 1
ATOM 2246 C C . HIS A 1 271 ? 19.163 -16.749 18.781 1.00 88.62 271 HIS A C 1
ATOM 2248 O O . HIS A 1 271 ? 19.972 -16.411 17.925 1.00 88.62 271 HIS A O 1
ATOM 2254 N N . ARG A 1 272 ? 17.878 -16.995 18.483 1.00 87.38 272 ARG A N 1
ATOM 2255 C CA . ARG A 1 272 ? 17.295 -16.768 17.151 1.00 87.38 272 ARG A CA 1
ATOM 2256 C C . ARG A 1 272 ? 16.732 -15.365 16.979 1.00 87.38 272 ARG A C 1
ATOM 2258 O O . ARG A 1 272 ? 16.627 -14.921 15.847 1.00 87.38 272 ARG A O 1
ATOM 2265 N N . ILE A 1 273 ? 16.350 -14.695 18.065 1.00 87.12 273 ILE A N 1
ATOM 2266 C CA . ILE A 1 273 ? 15.771 -13.342 18.030 1.00 87.12 273 ILE A CA 1
ATOM 2267 C C . ILE A 1 273 ? 16.849 -12.276 18.235 1.00 87.12 273 ILE A C 1
ATOM 2269 O O . ILE A 1 273 ? 16.812 -11.228 17.594 1.00 87.12 273 ILE A O 1
ATOM 2273 N N . LEU A 1 274 ? 17.812 -12.524 19.125 1.00 85.56 274 LEU A N 1
ATOM 2274 C CA . LEU A 1 274 ? 18.858 -11.556 19.442 1.00 85.56 274 LEU A CA 1
ATOM 2275 C C . LEU A 1 274 ? 19.653 -11.176 18.185 1.00 85.56 274 LEU A C 1
ATOM 2277 O O . LEU A 1 274 ? 20.144 -12.036 17.458 1.00 85.56 274 LEU A O 1
ATOM 2281 N N . GLY A 1 275 ? 19.765 -9.869 17.939 1.00 84.31 275 GLY A N 1
ATOM 2282 C CA . GLY A 1 275 ? 20.459 -9.309 16.776 1.00 84.31 275 GLY A CA 1
ATOM 2283 C C . GLY A 1 275 ? 19.666 -9.338 15.466 1.00 84.31 275 GLY A C 1
ATOM 2284 O O . GLY A 1 275 ? 20.139 -8.779 14.481 1.00 84.31 275 GLY A O 1
ATOM 2285 N N . GLN A 1 276 ? 18.471 -9.939 15.433 1.00 87.88 276 GLN A N 1
ATOM 2286 C CA . GLN A 1 276 ? 17.623 -9.902 14.244 1.00 87.88 276 GLN A CA 1
ATOM 2287 C C . GLN A 1 276 ? 16.849 -8.578 14.161 1.00 87.88 276 GLN A C 1
ATOM 2289 O O . GLN A 1 276 ? 16.350 -8.095 15.185 1.00 87.88 276 GLN A O 1
ATOM 2294 N N . PRO A 1 277 ? 16.700 -7.990 12.961 1.00 90.00 277 PRO A N 1
ATOM 2295 C CA . PRO A 1 277 ? 15.804 -6.859 12.766 1.00 90.00 277 PRO A CA 1
ATOM 2296 C C . PRO A 1 277 ? 14.345 -7.297 12.953 1.00 90.00 277 PRO A C 1
ATOM 2298 O O . PRO A 1 277 ? 13.958 -8.412 12.601 1.00 90.00 277 PRO A O 1
ATOM 2301 N N . SER A 1 278 ? 13.515 -6.406 13.496 1.00 93.19 278 SER A N 1
ATOM 2302 C CA . SER A 1 278 ? 12.066 -6.613 13.511 1.00 93.19 278 SER A CA 1
ATOM 2303 C C . SER A 1 278 ? 11.507 -6.480 12.099 1.00 93.19 278 SER A C 1
ATOM 2305 O O . SER A 1 278 ? 11.922 -5.596 11.348 1.00 93.19 278 SER A O 1
ATOM 2307 N N . LEU A 1 279 ? 10.510 -7.296 11.769 1.00 94.12 279 LEU A N 1
ATOM 2308 C CA . LEU A 1 279 ? 9.761 -7.159 10.528 1.00 94.12 279 LEU A CA 1
ATOM 2309 C C . LEU A 1 279 ? 9.030 -5.824 10.465 1.00 94.12 279 LEU A C 1
ATOM 2311 O O . LEU A 1 279 ? 9.111 -5.156 9.443 1.00 94.12 279 LEU A O 1
ATOM 2315 N N . GLU A 1 280 ? 8.333 -5.447 11.534 1.00 93.88 280 GLU A N 1
ATOM 2316 C CA . GLU A 1 280 ? 7.539 -4.221 11.626 1.00 93.88 280 GLU A CA 1
ATOM 2317 C C . GLU A 1 280 ? 7.424 -3.794 13.101 1.00 93.88 280 GLU A C 1
ATOM 2319 O O . GLU A 1 280 ? 7.462 -4.641 14.000 1.00 93.88 280 GLU A O 1
ATOM 2324 N N . HIS A 1 281 ? 7.288 -2.488 13.344 1.00 94.31 281 HIS A N 1
ATOM 2325 C CA . HIS A 1 281 ? 7.047 -1.893 14.664 1.00 94.31 281 HIS A CA 1
ATOM 2326 C C . HIS A 1 281 ? 5.808 -1.002 14.601 1.00 94.31 281 HIS A C 1
ATOM 2328 O O . HIS A 1 281 ? 5.617 -0.265 13.631 1.00 94.31 281 HIS A O 1
ATOM 2334 N N . HIS A 1 282 ? 4.966 -1.066 15.631 1.00 94.56 282 HIS A N 1
ATOM 2335 C CA . HIS A 1 282 ? 3.855 -0.135 15.784 1.00 94.56 282 HIS A CA 1
ATOM 2336 C C . HIS A 1 282 ? 3.488 0.084 17.250 1.00 94.56 282 HIS A C 1
ATOM 2338 O O . HIS A 1 282 ? 3.754 -0.761 18.095 1.00 94.56 282 HIS A O 1
ATOM 2344 N N . GLU A 1 283 ? 2.844 1.209 17.554 1.00 92.62 283 GLU A N 1
ATOM 2345 C CA . GLU A 1 283 ? 2.448 1.570 18.924 1.00 92.62 283 GLU A CA 1
ATOM 2346 C C . GLU A 1 283 ? 1.389 0.630 19.510 1.00 92.62 283 GLU A C 1
ATOM 2348 O O . GLU A 1 283 ? 1.418 0.346 20.700 1.00 92.62 283 GLU A O 1
ATOM 2353 N N . TYR A 1 284 ? 0.508 0.106 18.658 1.00 92.75 284 TYR A N 1
ATOM 2354 C CA . TYR A 1 284 ? -0.598 -0.774 19.024 1.00 92.75 284 TYR A CA 1
ATOM 2355 C C . TYR A 1 284 ? -0.597 -2.039 18.158 1.00 92.75 284 TYR A C 1
ATOM 2357 O O . TYR A 1 284 ? -0.171 -2.038 16.994 1.00 92.75 284 TYR A O 1
ATOM 2365 N N . LEU A 1 285 ? -1.073 -3.128 18.742 1.00 94.12 285 LEU A N 1
ATOM 2366 C CA . LEU A 1 285 ? -0.969 -4.490 18.248 1.00 94.12 285 LEU A CA 1
ATOM 2367 C C . LEU A 1 285 ? -1.894 -4.776 17.070 1.00 94.12 285 LEU A C 1
ATOM 2369 O O . LEU A 1 285 ? -1.499 -5.479 16.135 1.00 94.12 285 LEU A O 1
ATOM 2373 N N . SER A 1 286 ? -3.114 -4.232 17.094 1.00 94.56 286 SER A N 1
ATOM 2374 C CA . SER A 1 286 ? -4.137 -4.527 16.083 1.00 94.56 286 SER A CA 1
ATOM 2375 C C . SER A 1 286 ? -3.653 -4.236 14.656 1.00 94.56 286 SER A C 1
ATOM 2377 O O . SER A 1 286 ? -3.928 -5.014 13.738 1.00 94.56 286 SER A O 1
ATOM 2379 N N . LYS A 1 287 ? -2.823 -3.197 14.467 1.00 95.38 287 LYS A N 1
ATOM 2380 C CA . LYS A 1 287 ? -2.178 -2.905 13.178 1.00 95.38 287 LYS A CA 1
ATOM 2381 C C . LYS A 1 287 ? -1.158 -3.952 12.761 1.00 95.38 287 LYS A C 1
ATOM 2383 O O . LYS A 1 287 ? -1.120 -4.288 11.582 1.00 95.38 287 LYS A O 1
ATOM 2388 N N . LEU A 1 288 ? -0.336 -4.472 13.671 1.00 95.62 288 LEU A N 1
ATOM 2389 C CA . LEU A 1 288 ? 0.650 -5.503 13.322 1.00 95.62 288 LEU A CA 1
ATOM 2390 C C . LEU A 1 288 ? -0.028 -6.820 12.950 1.00 95.62 288 LEU A C 1
ATOM 2392 O O . LEU A 1 288 ? 0.397 -7.482 12.001 1.00 95.62 288 LEU A O 1
ATOM 2396 N N . VAL A 1 289 ? -1.103 -7.180 13.658 1.00 96.06 289 VAL A N 1
ATOM 2397 C CA . VAL A 1 289 ? -1.919 -8.355 13.326 1.00 96.06 289 VAL A CA 1
ATOM 2398 C C . VAL A 1 289 ? -2.583 -8.162 11.963 1.00 96.06 289 VAL A C 1
ATOM 2400 O O . VAL A 1 289 ? -2.448 -9.024 11.094 1.00 96.06 289 VAL A O 1
ATOM 2403 N N . ALA A 1 290 ? -3.214 -7.005 11.725 1.00 96.25 290 ALA A N 1
ATOM 2404 C CA . ALA A 1 290 ? -3.809 -6.673 10.433 1.00 96.25 290 ALA A CA 1
ATOM 2405 C C . ALA A 1 290 ? -2.763 -6.683 9.305 1.00 96.25 290 ALA A C 1
ATOM 2407 O O . ALA A 1 290 ? -2.980 -7.312 8.272 1.00 96.25 290 ALA A O 1
ATOM 2408 N N . TRP A 1 291 ? -1.601 -6.058 9.503 1.00 96.06 291 TRP A N 1
ATOM 2409 C CA . TRP A 1 291 ? -0.515 -6.037 8.522 1.00 96.06 291 TRP A CA 1
ATOM 2410 C C . TRP A 1 291 ? -0.019 -7.440 8.179 1.00 96.06 291 TRP A C 1
ATOM 2412 O O . TRP A 1 291 ? 0.126 -7.762 7.000 1.00 96.06 291 TRP A O 1
ATOM 2422 N N . SER A 1 292 ? 0.165 -8.295 9.184 1.00 96.19 292 SER A N 1
ATOM 2423 C CA . SER A 1 292 ? 0.589 -9.686 8.992 1.00 96.19 292 SER A CA 1
ATOM 2424 C C . SER A 1 292 ? -0.476 -10.522 8.271 1.00 96.19 292 SER A C 1
ATOM 2426 O O . SER A 1 292 ? -0.147 -11.349 7.420 1.00 96.19 292 SER A O 1
ATOM 2428 N N . PHE A 1 293 ? -1.756 -10.289 8.573 1.00 95.50 293 PHE A N 1
ATOM 2429 C CA . PHE A 1 293 ? -2.884 -10.961 7.932 1.00 95.50 293 PHE A CA 1
ATOM 2430 C C . PHE A 1 293 ? -3.050 -10.534 6.465 1.00 95.50 293 PHE A C 1
ATOM 2432 O O . PHE A 1 293 ? -3.028 -11.384 5.576 1.00 95.50 293 PHE A O 1
ATOM 2439 N N . PHE A 1 294 ? -3.158 -9.231 6.182 1.00 94.38 294 PHE A N 1
ATOM 2440 C CA . PHE A 1 294 ? -3.415 -8.727 4.827 1.00 94.38 294 PHE A CA 1
ATOM 2441 C C . PHE A 1 294 ? -2.249 -8.947 3.856 1.00 94.38 294 PHE A C 1
ATOM 2443 O O . PHE A 1 294 ? -2.485 -9.069 2.656 1.00 94.38 294 PHE A O 1
ATOM 2450 N N . ASN A 1 295 ? -1.017 -9.057 4.360 1.00 93.81 295 ASN A N 1
ATOM 2451 C CA . ASN A 1 295 ? 0.147 -9.448 3.561 1.00 93.81 295 ASN A CA 1
ATOM 2452 C C . ASN A 1 295 ? 0.317 -10.973 3.419 1.00 93.81 295 ASN A C 1
ATOM 2454 O O . ASN A 1 295 ? 1.233 -11.422 2.736 1.00 93.81 295 ASN A O 1
ATOM 2458 N N . GLY A 1 296 ? -0.554 -11.784 4.030 1.00 93.75 296 GLY A N 1
ATOM 2459 C CA . GLY A 1 296 ? -0.537 -13.241 3.885 1.00 93.75 296 GLY A CA 1
ATOM 2460 C C . GLY A 1 296 ? 0.585 -13.954 4.645 1.00 93.75 296 GLY A C 1
ATOM 2461 O O . GLY A 1 296 ? 0.907 -15.090 4.304 1.00 93.75 296 GLY A O 1
ATOM 2462 N N . LEU A 1 297 ? 1.176 -13.320 5.664 1.00 95.50 297 LEU A N 1
ATOM 2463 C CA . LEU A 1 297 ? 2.168 -13.967 6.530 1.00 95.50 297 LEU A CA 1
ATOM 2464 C C . LEU A 1 297 ? 1.493 -15.000 7.440 1.00 95.50 297 LEU A C 1
ATOM 2466 O O . LEU A 1 297 ? 2.049 -16.073 7.679 1.00 95.50 297 LEU A O 1
ATOM 2470 N N . ILE A 1 298 ? 0.292 -14.668 7.931 1.00 94.94 298 ILE A N 1
ATOM 2471 C CA . ILE A 1 298 ? -0.507 -15.522 8.813 1.00 94.94 298 ILE A CA 1
ATOM 2472 C C . ILE A 1 298 ? -1.391 -16.453 7.981 1.00 94.94 298 ILE A C 1
ATOM 2474 O O . ILE A 1 298 ? -2.325 -16.016 7.304 1.00 94.94 298 ILE A O 1
ATOM 2478 N N . THR A 1 299 ? -1.146 -17.754 8.098 1.00 91.62 299 THR A N 1
ATOM 2479 C CA . THR A 1 299 ? -2.018 -18.814 7.578 1.00 91.62 299 THR A CA 1
ATOM 2480 C C . THR A 1 299 ? -2.454 -19.738 8.718 1.00 91.62 299 THR A C 1
ATOM 2482 O O . THR A 1 299 ? -2.107 -19.520 9.875 1.00 91.62 299 THR A O 1
ATOM 2485 N N . GLU A 1 300 ? -3.232 -20.776 8.410 1.00 88.38 300 GLU A N 1
ATOM 2486 C CA . GLU A 1 300 ? -3.661 -21.771 9.407 1.00 88.38 300 GLU A CA 1
ATOM 2487 C C . GLU A 1 300 ? -2.491 -22.580 9.989 1.00 88.38 300 GLU A C 1
ATOM 2489 O O . GLU A 1 300 ? -2.600 -23.103 11.093 1.00 88.38 300 GLU A O 1
ATOM 2494 N N . SER A 1 301 ? -1.361 -22.662 9.278 1.00 92.81 301 SER A N 1
ATOM 2495 C CA . SER A 1 301 ? -0.148 -23.339 9.749 1.00 92.81 301 SER A CA 1
ATOM 2496 C C . SER A 1 301 ? 0.814 -22.424 10.512 1.00 92.81 301 SER A C 1
ATOM 2498 O O . SER A 1 301 ? 1.820 -22.913 11.029 1.00 92.81 301 SER A O 1
ATOM 2500 N N . THR A 1 302 ? 0.546 -21.115 10.578 1.00 95.25 302 THR A N 1
ATOM 2501 C CA . THR A 1 302 ? 1.402 -20.160 11.295 1.00 95.25 302 THR A CA 1
ATOM 2502 C C . THR A 1 302 ? 1.198 -20.293 12.799 1.00 95.25 302 THR A C 1
ATOM 2504 O O . THR A 1 302 ? 0.087 -20.136 13.302 1.00 95.25 302 THR A O 1
ATOM 2507 N N . ARG A 1 303 ? 2.290 -20.505 13.535 1.00 95.44 303 ARG A N 1
ATOM 2508 C CA . ARG A 1 303 ? 2.299 -20.438 14.997 1.00 95.44 303 ARG A CA 1
ATOM 2509 C C . ARG A 1 303 ? 2.521 -19.005 15.449 1.00 95.44 303 ARG A C 1
ATOM 2511 O O . ARG A 1 303 ? 3.547 -18.396 15.146 1.00 95.44 303 ARG A O 1
ATOM 2518 N N . LEU A 1 304 ? 1.561 -18.483 16.194 1.00 94.94 304 LEU A N 1
ATOM 2519 C CA . LEU A 1 304 ? 1.671 -17.181 16.833 1.00 94.94 304 LEU A CA 1
ATOM 2520 C C . LEU A 1 304 ? 2.336 -17.340 18.200 1.00 94.94 304 LEU A C 1
ATOM 2522 O O . LEU A 1 304 ? 2.039 -18.272 18.946 1.00 94.94 304 LEU A O 1
ATOM 2526 N N . HIS A 1 305 ? 3.225 -16.410 18.525 1.00 93.88 305 HIS A N 1
ATOM 2527 C CA . HIS A 1 305 ? 3.862 -16.282 19.827 1.00 93.88 305 HIS A CA 1
ATOM 2528 C C . HIS A 1 305 ? 3.723 -14.841 20.301 1.00 93.88 305 HIS A C 1
ATOM 2530 O O . HIS A 1 305 ? 3.760 -13.909 19.497 1.00 93.88 305 HIS A O 1
ATOM 2536 N N . SER A 1 306 ? 3.612 -14.637 21.608 1.00 92.06 306 SER A N 1
ATOM 2537 C CA . SER A 1 306 ? 3.493 -13.298 22.178 1.00 92.06 306 SER A CA 1
ATOM 2538 C C . SER A 1 306 ? 4.301 -13.163 23.461 1.00 92.06 306 SER A C 1
ATOM 2540 O O . SER A 1 306 ? 4.228 -14.028 24.333 1.00 92.06 306 SER A O 1
ATOM 2542 N N . VAL A 1 307 ? 5.031 -12.059 23.604 1.00 89.81 307 VAL A N 1
ATOM 2543 C CA . VAL A 1 307 ? 5.627 -11.632 24.876 1.00 89.81 307 VAL A CA 1
ATOM 2544 C C . VAL A 1 307 ? 4.892 -10.382 25.316 1.00 89.81 307 VAL A C 1
ATOM 2546 O O . VAL A 1 307 ? 5.169 -9.287 24.832 1.00 89.81 307 VAL A O 1
ATOM 2549 N N . VAL A 1 308 ? 3.947 -10.586 26.223 1.00 87.88 308 VAL A N 1
ATOM 2550 C CA . VAL A 1 308 ? 3.074 -9.549 26.768 1.00 87.88 308 VAL A CA 1
ATOM 2551 C C . VAL A 1 308 ? 3.651 -9.065 28.094 1.00 87.88 308 VAL A C 1
ATOM 2553 O O . VAL A 1 308 ? 4.181 -9.859 28.878 1.00 87.88 308 VAL A O 1
ATOM 2556 N N . ARG A 1 309 ? 3.594 -7.760 28.331 1.00 85.38 309 ARG A N 1
ATOM 2557 C CA . ARG A 1 309 ? 4.100 -7.097 29.532 1.00 85.38 309 ARG A CA 1
ATOM 2558 C C . ARG A 1 309 ? 2.989 -6.378 30.280 1.00 85.38 309 ARG A C 1
ATOM 2560 O O . ARG A 1 309 ? 2.837 -6.653 31.467 1.00 85.38 309 ARG A O 1
ATOM 2567 N N . ASP A 1 310 ? 2.264 -5.489 29.608 1.00 82.31 310 ASP A N 1
ATOM 2568 C CA . ASP A 1 310 ? 1.247 -4.631 30.231 1.00 82.31 310 ASP A CA 1
ATOM 2569 C C . ASP A 1 310 ? -0.151 -4.866 29.647 1.00 82.31 310 ASP A C 1
ATOM 2571 O O . ASP A 1 310 ? -1.142 -4.666 30.347 1.00 82.31 310 ASP A O 1
ATOM 2575 N N . ALA A 1 311 ? -0.254 -5.343 28.404 1.00 81.88 311 ALA A N 1
ATOM 2576 C CA . ALA A 1 311 ? -1.549 -5.609 27.788 1.00 81.88 311 ALA A CA 1
ATOM 2577 C C . ALA A 1 311 ? -2.296 -6.808 28.413 1.00 81.88 311 ALA A C 1
ATOM 2579 O O . ALA A 1 311 ? -1.724 -7.816 28.829 1.00 81.88 311 ALA A O 1
ATOM 2580 N N . HIS A 1 312 ? -3.625 -6.735 28.398 1.00 82.56 312 HIS A N 1
ATOM 2581 C CA . HIS A 1 312 ? -4.557 -7.776 28.830 1.00 82.56 312 HIS A CA 1
ATOM 2582 C C . HIS A 1 312 ? -4.836 -8.798 27.715 1.00 82.56 312 HIS A C 1
ATOM 2584 O O . HIS A 1 312 ? -5.996 -9.122 27.430 1.00 82.56 312 HIS A O 1
ATOM 2590 N N . ILE A 1 313 ? -3.782 -9.310 27.075 1.00 85.75 313 ILE A N 1
ATOM 2591 C CA . ILE A 1 313 ? -3.886 -10.225 25.934 1.00 85.75 313 ILE A CA 1
ATOM 2592 C C . ILE A 1 313 ? -3.277 -11.600 26.224 1.00 85.75 313 ILE A C 1
ATOM 2594 O O . ILE A 1 313 ? -2.219 -11.720 26.840 1.00 85.75 313 ILE A O 1
ATOM 2598 N N . ASP A 1 314 ? -3.961 -12.644 25.763 1.00 87.06 314 ASP A N 1
ATOM 2599 C CA . ASP A 1 314 ? -3.483 -14.024 25.756 1.00 87.06 314 ASP A CA 1
ATOM 2600 C C . ASP A 1 314 ? -3.427 -14.558 24.318 1.00 87.06 314 ASP A C 1
ATOM 2602 O O . ASP A 1 314 ? -3.898 -13.924 23.368 1.00 87.06 314 ASP A O 1
ATOM 2606 N N . ILE A 1 315 ? -2.827 -15.734 24.148 1.00 88.12 315 ILE A N 1
ATOM 2607 C CA . ILE A 1 315 ? -2.648 -16.335 22.826 1.00 88.12 315 ILE A CA 1
ATOM 2608 C C . ILE A 1 315 ? -3.980 -16.714 22.153 1.00 88.12 315 ILE A C 1
ATOM 2610 O O . ILE A 1 315 ? -4.083 -16.677 20.926 1.00 88.12 315 ILE A O 1
ATOM 2614 N N . ASP A 1 316 ? -5.018 -17.021 22.931 1.00 90.44 316 ASP A N 1
ATOM 2615 C CA . ASP A 1 316 ? -6.333 -17.382 22.400 1.00 90.44 316 ASP A CA 1
ATOM 2616 C C . ASP A 1 316 ? -7.014 -16.161 21.768 1.00 90.44 316 ASP A C 1
ATOM 2618 O O . ASP A 1 316 ? -7.568 -16.257 20.670 1.00 90.44 316 ASP A O 1
ATOM 2622 N N . LYS A 1 317 ? -6.892 -14.980 22.393 1.00 91.62 317 LYS A N 1
ATOM 2623 C CA . LYS A 1 317 ? -7.343 -13.700 21.825 1.00 91.62 317 LYS A CA 1
ATOM 2624 C C . LYS A 1 317 ? -6.636 -13.376 20.508 1.00 91.62 317 LYS A C 1
ATOM 2626 O O . LYS A 1 317 ? -7.288 -12.869 19.597 1.00 91.62 317 LYS A O 1
ATOM 2631 N N . PHE A 1 318 ? -5.347 -13.702 20.369 1.00 90.81 318 PHE A N 1
ATOM 2632 C CA . PHE A 1 318 ? -4.614 -13.539 19.105 1.00 90.81 318 PHE A CA 1
ATOM 2633 C C . PHE A 1 318 ? -5.216 -14.383 17.979 1.00 90.81 318 PHE A C 1
ATOM 2635 O O . PHE A 1 318 ? -5.573 -13.848 16.927 1.00 90.81 318 PHE A O 1
ATOM 2642 N N . TYR A 1 319 ? -5.356 -15.695 18.194 1.00 93.25 319 TYR A N 1
ATOM 2643 C CA . TYR A 1 319 ? -5.956 -16.582 17.192 1.00 93.25 319 TYR A CA 1
ATOM 2644 C C . TYR A 1 319 ? -7.401 -16.194 16.889 1.00 93.25 319 TYR A C 1
ATOM 2646 O O . TYR A 1 319 ? -7.830 -16.251 15.735 1.00 93.25 319 TYR A O 1
ATOM 2654 N N . GLN A 1 320 ? -8.136 -15.743 17.905 1.00 94.31 320 GLN A N 1
ATOM 2655 C CA . GLN A 1 320 ? -9.484 -15.243 17.725 1.00 94.31 320 GLN A CA 1
ATOM 2656 C C . GLN A 1 320 ? -9.525 -13.995 16.839 1.00 94.31 320 GLN A C 1
ATOM 2658 O O . GLN A 1 320 ? -10.292 -13.985 15.884 1.00 94.31 320 GLN A O 1
ATOM 2663 N N . MET A 1 321 ? -8.671 -12.994 17.071 1.00 94.50 321 MET A N 1
ATOM 2664 C CA . MET A 1 321 ? -8.606 -11.810 16.209 1.00 94.50 321 MET A CA 1
ATOM 2665 C C . MET A 1 321 ? -8.261 -12.168 14.762 1.00 94.50 321 MET A C 1
ATOM 2667 O O . MET A 1 321 ? -8.856 -11.628 13.833 1.00 94.50 321 MET A O 1
ATOM 2671 N N . VAL A 1 322 ? -7.335 -13.105 14.545 1.00 95.06 322 VAL A N 1
ATOM 2672 C CA . VAL A 1 322 ? -7.004 -13.587 13.194 1.00 95.06 322 VAL A CA 1
ATOM 2673 C C . VAL A 1 322 ? -8.204 -14.269 12.531 1.00 95.06 322 VAL A C 1
ATOM 2675 O O . VAL A 1 322 ? -8.444 -14.064 11.340 1.00 95.06 322 VAL A O 1
ATOM 2678 N N . SER A 1 323 ? -8.961 -15.070 13.284 1.00 94.69 323 SER A N 1
ATOM 2679 C CA . SER A 1 323 ? -10.193 -15.704 12.803 1.00 94.69 323 SER A CA 1
ATOM 2680 C C . SER A 1 323 ? -11.261 -14.664 12.458 1.00 94.69 323 SER A C 1
ATOM 2682 O O . SER A 1 323 ? -11.839 -14.703 11.374 1.00 94.69 323 SER A O 1
ATOM 2684 N N . ASP A 1 324 ? -11.460 -13.677 13.329 1.00 95.38 324 ASP A N 1
ATOM 2685 C CA . ASP A 1 324 ? -12.425 -12.595 13.143 1.00 95.38 324 ASP A CA 1
ATOM 2686 C C . ASP A 1 324 ? -12.067 -11.745 11.907 1.00 95.38 324 ASP A C 1
ATOM 2688 O O . ASP A 1 324 ? -12.915 -11.517 11.043 1.00 95.38 324 ASP A O 1
ATOM 2692 N N . LEU A 1 325 ? -10.785 -11.394 11.722 1.00 94.94 325 LEU A N 1
ATOM 2693 C CA . LEU A 1 325 ? -10.295 -10.733 10.505 1.00 94.94 325 LEU A CA 1
ATOM 2694 C C . LEU A 1 325 ? -10.548 -11.566 9.243 1.00 94.94 325 LEU A C 1
ATOM 2696 O O . LEU A 1 325 ? -10.922 -11.013 8.210 1.00 94.94 325 LEU A O 1
ATOM 2700 N N . ARG A 1 326 ? -10.355 -12.887 9.313 1.00 92.88 326 ARG A N 1
ATOM 2701 C CA . ARG A 1 326 ? -10.601 -13.802 8.191 1.00 92.88 326 ARG A CA 1
ATOM 2702 C C . ARG A 1 326 ? -12.079 -13.887 7.820 1.00 92.88 326 ARG A C 1
ATOM 2704 O O . ARG A 1 326 ? -12.386 -13.997 6.634 1.00 92.88 326 ARG A O 1
ATOM 2711 N N . ASN A 1 327 ? -12.966 -13.828 8.809 1.00 91.94 327 ASN A N 1
ATOM 2712 C CA . ASN A 1 327 ? -14.410 -13.888 8.600 1.00 91.94 327 ASN A CA 1
ATOM 2713 C C . ASN A 1 327 ? -14.958 -12.576 8.023 1.00 91.94 327 ASN A C 1
ATOM 2715 O O . ASN A 1 327 ? -15.802 -12.617 7.132 1.00 91.94 327 ASN A O 1
ATOM 2719 N N . THR A 1 328 ? -14.444 -11.426 8.471 1.00 91.75 328 THR A N 1
ATOM 2720 C CA . THR A 1 328 ? -14.886 -10.110 7.982 1.00 91.75 328 THR A CA 1
ATOM 2721 C C . THR A 1 328 ? -14.238 -9.725 6.648 1.00 91.75 328 THR A C 1
ATOM 2723 O O . THR A 1 328 ? -14.897 -9.172 5.764 1.00 91.75 328 THR A O 1
ATOM 2726 N N . PHE A 1 329 ? -12.944 -10.001 6.451 1.00 92.31 329 PHE A N 1
ATOM 2727 C CA . PHE A 1 329 ? -12.195 -9.504 5.295 1.00 92.31 329 PHE A CA 1
ATOM 2728 C C . PHE A 1 329 ? -11.708 -10.614 4.365 1.00 92.31 329 PHE A C 1
ATOM 2730 O O . PHE A 1 329 ? -10.899 -11.468 4.719 1.00 92.31 329 PHE A O 1
ATOM 2737 N N . SER A 1 330 ? -12.067 -10.507 3.085 1.00 85.38 330 SER A N 1
ATOM 2738 C CA . SER A 1 330 ? -11.448 -11.330 2.044 1.00 85.38 330 SER A CA 1
ATOM 2739 C C . SER A 1 330 ? -10.053 -10.802 1.686 1.00 85.38 330 SER A C 1
ATOM 2741 O O . SER A 1 330 ? -9.906 -9.625 1.337 1.00 85.38 330 SER A O 1
ATOM 2743 N N . LEU A 1 331 ? -9.034 -11.671 1.691 1.00 79.62 331 LEU A N 1
ATOM 2744 C CA . LEU A 1 331 ? -7.666 -11.327 1.260 1.00 79.62 331 LEU A CA 1
ATOM 2745 C C . LEU A 1 331 ? -7.580 -11.005 -0.241 1.00 79.62 331 LEU A C 1
ATOM 2747 O O . LEU A 1 331 ? -6.783 -10.173 -0.659 1.00 79.62 331 LEU A O 1
ATOM 2751 N N . ARG A 1 332 ? -8.424 -11.641 -1.063 1.00 68.38 332 ARG A N 1
ATOM 2752 C CA . ARG A 1 332 ? -8.438 -11.491 -2.527 1.00 68.38 332 ARG A CA 1
ATOM 2753 C C . ARG A 1 332 ? -9.742 -10.840 -2.994 1.00 68.38 332 ARG A C 1
ATOM 2755 O O . ARG A 1 332 ? -10.584 -11.507 -3.585 1.00 68.38 332 ARG A O 1
ATOM 2762 N N . LYS A 1 333 ? -9.938 -9.548 -2.704 1.00 69.56 333 LYS A N 1
ATOM 2763 C CA . LYS A 1 333 ? -11.076 -8.786 -3.260 1.00 69.56 333 LYS A CA 1
ATOM 2764 C C . LYS A 1 333 ? -10.729 -8.314 -4.682 1.00 69.56 333 LYS A C 1
ATOM 2766 O O . LYS A 1 333 ? -9.563 -8.061 -4.993 1.00 69.56 333 LYS A O 1
ATOM 2771 N N . ARG A 1 334 ? -11.732 -8.230 -5.562 1.00 66.25 334 ARG A N 1
ATOM 2772 C CA . ARG A 1 334 ? -11.577 -7.660 -6.912 1.00 66.25 334 ARG A CA 1
ATOM 2773 C C . ARG A 1 334 ? -11.106 -6.209 -6.787 1.00 66.25 334 ARG A C 1
ATOM 2775 O O . ARG A 1 334 ? -11.482 -5.539 -5.838 1.00 66.25 334 ARG A O 1
ATOM 2782 N N . ARG A 1 335 ? -10.287 -5.742 -7.732 1.00 70.38 335 ARG A N 1
ATOM 2783 C CA . ARG A 1 335 ? -9.801 -4.354 -7.749 1.00 70.38 335 ARG A CA 1
ATOM 2784 C C . ARG A 1 335 ? -10.952 -3.345 -7.803 1.00 70.38 335 ARG A C 1
ATOM 2786 O O . ARG A 1 335 ? -11.973 -3.667 -8.420 1.00 70.38 335 ARG A O 1
ATOM 2793 N N . PRO A 1 336 ? -10.745 -2.128 -7.270 1.00 76.25 336 PRO A N 1
ATOM 2794 C CA . PRO A 1 336 ? -11.760 -1.092 -7.343 1.00 76.25 336 PRO A CA 1
ATOM 2795 C C . PRO A 1 336 ? -12.089 -0.758 -8.798 1.00 76.25 336 PRO A C 1
ATOM 2797 O O . PRO A 1 336 ? -11.206 -0.733 -9.667 1.00 76.25 336 PRO A O 1
ATOM 2800 N N . SER A 1 337 ? -13.371 -0.516 -9.070 1.00 77.19 337 SER A N 1
ATOM 2801 C CA . SER A 1 337 ? -13.826 -0.056 -10.381 1.00 77.19 337 SER A CA 1
ATOM 2802 C C . SER A 1 337 ? -13.342 1.376 -10.636 1.00 77.19 337 SER A C 1
ATOM 2804 O O . SER A 1 337 ? -13.044 2.125 -9.706 1.00 77.19 337 SER A O 1
ATOM 2806 N N . MET A 1 338 ? -13.264 1.791 -11.906 1.00 71.69 338 MET A N 1
ATOM 2807 C CA . MET A 1 338 ? -12.933 3.190 -12.223 1.00 71.69 338 MET A CA 1
ATOM 2808 C C . MET A 1 338 ? -13.984 4.161 -11.667 1.00 71.69 338 MET A C 1
ATOM 2810 O O . MET A 1 338 ? -13.629 5.269 -11.295 1.00 71.69 338 MET A O 1
ATOM 2814 N N . GLN A 1 339 ? -15.243 3.722 -11.546 1.00 73.31 339 GLN A N 1
ATOM 2815 C CA . GLN A 1 339 ? -16.316 4.488 -10.907 1.00 73.31 339 GLN A CA 1
ATOM 2816 C C . GLN A 1 339 ? -16.063 4.675 -9.403 1.00 73.31 339 GLN A C 1
ATOM 2818 O O . GLN A 1 339 ? -16.110 5.804 -8.935 1.00 73.31 339 GLN A O 1
ATOM 2823 N N . ALA A 1 340 ? -15.699 3.612 -8.675 1.00 74.94 340 ALA A N 1
ATOM 2824 C CA . ALA A 1 340 ? -15.396 3.685 -7.239 1.00 74.94 340 ALA A CA 1
ATOM 2825 C C . ALA A 1 340 ? -14.164 4.552 -6.927 1.00 74.94 340 ALA A C 1
ATOM 2827 O O . ALA A 1 340 ? -14.052 5.141 -5.859 1.00 74.94 340 ALA A O 1
ATOM 2828 N N . LEU A 1 341 ? -13.216 4.629 -7.864 1.00 75.06 341 LEU A N 1
ATOM 2829 C CA . LEU A 1 341 ? -12.074 5.535 -7.753 1.00 75.06 341 LEU A CA 1
ATOM 2830 C C . LEU A 1 341 ? -12.415 6.962 -8.157 1.00 75.06 341 LEU A C 1
ATOM 2832 O O . LEU A 1 341 ? -11.695 7.863 -7.755 1.00 75.06 341 LEU A O 1
ATOM 2836 N N . ALA A 1 342 ? -13.461 7.175 -8.955 1.00 69.75 342 ALA A N 1
ATOM 2837 C CA . ALA A 1 342 ? -13.950 8.504 -9.306 1.00 69.75 342 ALA A CA 1
ATOM 2838 C C . ALA A 1 342 ? -14.837 9.104 -8.198 1.00 69.75 342 ALA A C 1
ATOM 2840 O O . ALA A 1 342 ? -14.913 10.329 -8.096 1.00 69.75 342 ALA A O 1
ATOM 2841 N N . SER A 1 343 ? -15.438 8.268 -7.348 1.00 71.00 343 SER A N 1
ATOM 2842 C CA . SER A 1 343 ? -16.229 8.672 -6.182 1.00 71.00 343 SER A CA 1
ATOM 2843 C C . SER A 1 343 ? -15.370 8.914 -4.923 1.00 71.00 343 SER A C 1
ATOM 2845 O O . SER A 1 343 ? -14.195 8.516 -4.890 1.00 71.00 343 SER A O 1
ATOM 2847 N N . PRO A 1 344 ? -15.950 9.550 -3.885 1.00 71.12 344 PRO A N 1
ATOM 2848 C CA . PRO A 1 344 ? -15.389 9.657 -2.545 1.00 71.12 344 PRO A CA 1
ATOM 2849 C C . PRO A 1 344 ? -14.900 8.324 -1.978 1.00 71.12 344 PRO A C 1
ATOM 2851 O O . PRO A 1 344 ? -15.356 7.231 -2.338 1.00 71.12 344 PRO A O 1
ATOM 2854 N N . CYS A 1 345 ? -13.938 8.427 -1.068 1.00 78.44 345 CYS A N 1
ATOM 2855 C CA . CYS A 1 345 ? -13.424 7.283 -0.336 1.00 78.44 345 CYS A CA 1
ATOM 2856 C C . CYS A 1 345 ? -14.400 6.910 0.794 1.00 78.44 345 CYS A C 1
ATOM 2858 O O . CYS A 1 345 ? -14.381 7.513 1.864 1.00 78.44 345 CYS A O 1
ATOM 2860 N N . GLU A 1 346 ? -15.208 5.873 0.579 1.00 83.56 346 GLU A N 1
ATOM 2861 C CA . GLU A 1 346 ? -16.236 5.415 1.525 1.00 83.56 346 GLU A CA 1
ATOM 2862 C C . GLU A 1 346 ? -15.816 4.129 2.249 1.00 83.56 346 GLU A C 1
ATOM 2864 O O . GLU A 1 346 ? -15.105 3.288 1.692 1.00 83.56 346 GLU A O 1
ATOM 2869 N N . ILE A 1 347 ? -16.261 3.938 3.494 1.00 88.81 347 ILE A N 1
ATOM 2870 C CA . ILE A 1 347 ? -16.001 2.708 4.258 1.00 88.81 347 ILE A CA 1
ATOM 2871 C C . ILE A 1 347 ? -16.872 1.569 3.709 1.00 88.81 347 ILE A C 1
ATOM 2873 O O . ILE A 1 347 ? -18.088 1.593 3.847 1.00 88.81 347 ILE A O 1
ATOM 2877 N N . SER A 1 348 ? -16.243 0.533 3.147 1.00 89.62 348 SER A N 1
ATOM 2878 C CA . SER A 1 348 ? -16.944 -0.633 2.582 1.00 89.62 348 SER A CA 1
ATOM 2879 C C . SER A 1 348 ? -17.130 -1.775 3.582 1.00 89.62 348 SER A C 1
ATOM 2881 O O . SER A 1 348 ? -18.169 -2.422 3.592 1.00 89.62 348 SER A O 1
ATOM 2883 N N . GLN A 1 349 ? -16.130 -2.039 4.425 1.00 93.06 349 GLN A N 1
ATOM 2884 C CA . GLN A 1 349 ? -16.159 -3.098 5.435 1.00 93.06 349 GLN A CA 1
ATOM 2885 C C . GLN A 1 349 ? -15.538 -2.559 6.720 1.00 93.06 349 GLN A C 1
ATOM 2887 O O . GLN A 1 349 ? -14.446 -1.991 6.659 1.00 93.06 349 GLN A O 1
ATOM 2892 N N . LEU A 1 350 ? -16.193 -2.753 7.862 1.00 94.88 350 LEU A N 1
ATOM 2893 C CA . LEU A 1 350 ? -15.752 -2.260 9.167 1.00 94.88 350 LEU A CA 1
ATOM 2894 C C . LEU A 1 350 ? -15.744 -3.397 10.192 1.00 94.88 350 LEU A C 1
ATOM 2896 O O . LEU A 1 350 ? -16.755 -4.064 10.378 1.00 94.88 350 LEU A O 1
ATOM 2900 N N . ALA A 1 351 ? -14.623 -3.569 10.886 1.00 96.69 351 ALA A N 1
ATOM 2901 C CA . ALA A 1 351 ? -14.492 -4.414 12.064 1.00 96.69 351 ALA A CA 1
ATOM 2902 C C . ALA A 1 351 ? -14.058 -3.558 13.260 1.00 96.69 351 ALA A C 1
ATOM 2904 O O . ALA A 1 351 ? -13.071 -2.823 13.181 1.00 96.69 351 ALA A O 1
ATOM 2905 N N . MET A 1 352 ? -14.784 -3.666 14.367 1.00 97.12 352 MET A N 1
ATOM 2906 C CA . MET A 1 352 ? -14.474 -3.002 15.631 1.00 97.12 352 MET A CA 1
ATOM 2907 C C . MET A 1 352 ? -14.153 -4.056 16.691 1.00 97.12 352 MET A C 1
ATOM 2909 O O . MET A 1 352 ? -14.970 -4.933 16.962 1.00 97.12 352 MET A O 1
ATOM 2913 N N . PHE A 1 353 ? -12.974 -3.969 17.300 1.00 96.56 353 PHE A N 1
ATOM 2914 C CA . PHE A 1 353 ? -12.485 -4.894 18.316 1.00 96.56 353 PHE A CA 1
ATOM 2915 C C . PHE A 1 353 ? -12.462 -4.178 19.667 1.00 96.56 353 PHE A C 1
ATOM 2917 O O . PHE A 1 353 ? -11.729 -3.214 19.874 1.00 96.56 353 PHE A O 1
ATOM 2924 N N . ILE A 1 354 ? -13.302 -4.640 20.588 1.00 95.94 354 ILE A N 1
ATOM 2925 C CA . ILE A 1 354 ? -13.469 -4.053 21.917 1.00 95.94 354 ILE A CA 1
ATOM 2926 C C . ILE A 1 354 ? -12.613 -4.807 22.925 1.00 95.94 354 ILE A C 1
ATOM 2928 O O . ILE A 1 354 ? -12.710 -6.034 23.034 1.00 95.94 354 ILE A O 1
ATOM 2932 N N . ASN A 1 355 ? -11.837 -4.054 23.702 1.00 94.00 355 ASN A N 1
ATOM 2933 C CA . ASN A 1 355 ? -10.999 -4.539 24.794 1.00 94.00 355 ASN A CA 1
ATOM 2934 C C . ASN A 1 355 ? -9.970 -5.589 24.368 1.00 94.00 355 ASN A C 1
ATOM 2936 O O . ASN A 1 355 ? -9.760 -6.586 25.063 1.00 94.00 355 ASN A O 1
ATOM 2940 N N . PHE A 1 356 ? -9.361 -5.379 23.199 1.00 93.00 356 PHE A N 1
ATOM 2941 C CA . PHE A 1 356 ? -8.353 -6.284 22.664 1.00 93.00 356 PHE A CA 1
ATOM 2942 C C . PHE A 1 356 ? -7.040 -6.199 23.456 1.00 93.00 356 PHE A C 1
ATOM 2944 O O . PHE A 1 356 ? -6.568 -7.220 23.955 1.00 93.00 356 PHE A O 1
ATOM 2951 N N . GLU A 1 357 ? -6.500 -4.990 23.641 1.00 89.94 357 GLU A N 1
ATOM 2952 C CA . GLU A 1 357 ? -5.267 -4.769 24.415 1.00 89.94 357 GLU A CA 1
ATOM 2953 C C . GLU A 1 357 ? -5.534 -4.429 25.882 1.00 89.94 357 GLU A C 1
ATOM 2955 O O . GLU A 1 357 ? -4.790 -4.855 26.759 1.00 89.94 357 GLU A O 1
ATOM 2960 N N . ASN A 1 358 ? -6.606 -3.693 26.178 1.00 91.06 358 ASN A N 1
ATOM 2961 C CA . ASN A 1 358 ? -6.946 -3.284 27.537 1.00 91.06 358 ASN A CA 1
ATOM 2962 C C . ASN A 1 358 ? -8.370 -3.715 27.902 1.00 91.06 358 ASN A C 1
ATOM 2964 O O . ASN A 1 358 ? -9.333 -3.196 27.332 1.00 91.06 358 ASN A O 1
ATOM 2968 N N . ASP A 1 359 ? -8.493 -4.636 28.862 1.00 91.12 359 ASP A N 1
ATOM 2969 C CA . ASP A 1 359 ? -9.757 -5.183 29.354 1.00 91.12 359 ASP A CA 1
ATOM 2970 C C . ASP A 1 359 ? -10.011 -4.848 30.839 1.00 91.12 359 ASP A C 1
ATOM 2972 O O . ASP A 1 359 ? -9.595 -5.609 31.721 1.00 91.12 359 ASP A O 1
ATOM 2976 N N . PRO A 1 360 ? -10.774 -3.777 31.135 1.00 89.00 360 PRO A N 1
ATOM 2977 C CA . PRO A 1 360 ? -11.166 -3.416 32.500 1.00 89.00 360 PRO A CA 1
ATOM 2978 C C . PRO A 1 360 ? -12.030 -4.479 33.187 1.00 89.00 360 PRO A C 1
ATOM 2980 O O . PRO A 1 360 ? -12.110 -4.539 34.412 1.00 89.00 360 PRO A O 1
ATOM 2983 N N . THR A 1 361 ? -12.689 -5.353 32.417 1.00 88.06 361 THR A N 1
ATOM 2984 C CA . THR A 1 361 ? -13.571 -6.381 32.987 1.00 88.06 361 THR A CA 1
ATOM 2985 C C . THR A 1 361 ? -12.801 -7.485 33.711 1.00 88.06 361 THR A C 1
ATOM 2987 O O . THR A 1 361 ? -13.400 -8.256 34.465 1.00 88.06 361 THR A O 1
ATOM 2990 N N . SER A 1 362 ? -11.486 -7.568 33.495 1.00 85.69 362 SER A N 1
ATOM 2991 C CA . SER A 1 362 ? -10.603 -8.547 34.127 1.00 85.69 362 SER A CA 1
ATOM 2992 C C . SER A 1 362 ? -10.467 -8.340 35.642 1.00 85.69 362 SER A C 1
ATOM 2994 O O . SER A 1 362 ? -10.315 -9.322 36.373 1.00 85.69 362 SER A O 1
ATOM 2996 N N . GLU A 1 363 ? -10.613 -7.097 36.109 1.00 83.31 363 GLU A N 1
ATOM 2997 C CA . GLU A 1 363 ? -10.566 -6.699 37.522 1.00 83.31 363 GLU A CA 1
ATOM 2998 C C . GLU A 1 363 ? -11.904 -6.920 38.254 1.00 83.31 363 GLU A C 1
ATOM 3000 O O . GLU A 1 363 ? -11.969 -6.868 39.486 1.00 83.31 363 GLU A O 1
ATOM 3005 N N . LEU A 1 364 ? -12.990 -7.196 37.519 1.00 79.50 364 LEU A N 1
ATOM 3006 C CA . LEU A 1 364 ? -14.309 -7.427 38.108 1.00 79.50 364 LEU A CA 1
ATOM 3007 C C . LEU A 1 364 ? -14.311 -8.724 38.931 1.00 79.50 364 LEU A C 1
ATOM 3009 O O . LEU A 1 364 ? -14.213 -9.833 38.405 1.00 79.50 364 LEU A O 1
ATOM 3013 N N . SER A 1 365 ? -14.472 -8.579 40.246 1.00 65.81 365 SER A N 1
ATOM 3014 C CA . SER A 1 365 ? -14.564 -9.688 41.198 1.00 65.81 365 SER A CA 1
ATOM 3015 C C . SER A 1 365 ? -16.020 -10.107 41.469 1.00 65.81 365 SER A C 1
ATOM 3017 O O . SER A 1 365 ? -16.970 -9.352 41.253 1.00 65.81 365 SER A O 1
ATOM 3019 N N . GLY A 1 366 ? -16.218 -11.339 41.958 1.00 60.84 366 GLY A N 1
ATOM 3020 C CA . GLY A 1 366 ? -17.506 -12.058 41.976 1.00 60.84 366 GLY A CA 1
ATOM 3021 C C . GLY A 1 366 ? -18.704 -11.405 42.690 1.00 60.84 366 GLY A C 1
ATOM 3022 O O . GLY A 1 366 ? -19.821 -11.895 42.539 1.00 60.84 366 GLY A O 1
ATOM 3023 N N . ARG A 1 367 ? -18.526 -10.310 43.445 1.00 56.69 367 ARG A N 1
ATOM 3024 C CA . ARG A 1 367 ? -19.650 -9.516 43.987 1.00 56.69 367 ARG A CA 1
ATOM 3025 C C . ARG A 1 367 ? -20.214 -8.514 42.970 1.00 56.69 367 ARG A C 1
ATOM 3027 O O . ARG A 1 367 ? -21.426 -8.337 42.944 1.00 56.69 367 ARG A O 1
ATOM 3034 N N . ALA A 1 368 ? -19.382 -7.941 42.098 1.00 59.12 368 ALA A N 1
ATOM 3035 C CA . ALA A 1 368 ? -19.801 -7.006 41.046 1.00 59.12 368 ALA A CA 1
ATOM 3036 C C . ALA A 1 368 ? -20.501 -7.703 39.859 1.00 59.12 368 ALA A C 1
ATOM 3038 O O . ALA A 1 368 ? -21.288 -7.093 39.147 1.00 59.12 368 ALA A O 1
ATOM 3039 N N . LEU A 1 369 ? -20.268 -9.008 39.676 1.00 59.06 369 LEU A N 1
ATOM 3040 C CA . LEU A 1 369 ? -20.909 -9.841 38.645 1.00 59.06 369 LEU A CA 1
ATOM 3041 C C . LEU A 1 369 ? -22.346 -10.278 38.990 1.00 59.06 369 LEU A C 1
ATOM 3043 O O . LEU A 1 369 ? -23.023 -10.849 38.141 1.00 59.06 369 LEU A O 1
ATOM 3047 N N . LYS A 1 370 ? -22.817 -10.030 40.223 1.00 56.78 370 LYS A N 1
ATOM 3048 C CA . LYS A 1 370 ? -24.202 -10.315 40.648 1.00 56.78 370 LYS A CA 1
ATOM 3049 C C . LYS A 1 370 ? -25.194 -9.198 40.296 1.00 56.78 370 LYS A C 1
ATOM 3051 O O . LYS A 1 370 ? -26.367 -9.313 40.638 1.00 56.78 370 LYS A O 1
ATOM 3056 N N . VAL A 1 371 ? -24.728 -8.123 39.658 1.00 59.75 371 VAL A N 1
ATOM 3057 C CA . VAL A 1 371 ? -25.579 -7.038 39.154 1.00 59.75 371 VAL A CA 1
ATOM 3058 C C . VAL A 1 371 ? -26.478 -7.583 38.043 1.00 59.75 371 VAL A C 1
ATOM 3060 O O . VAL A 1 371 ? -26.047 -8.402 37.233 1.00 59.75 371 VAL A O 1
ATOM 3063 N N . ASP A 1 372 ? -27.737 -7.147 38.029 1.00 58.47 372 ASP A N 1
ATOM 3064 C CA . ASP A 1 372 ? -28.749 -7.601 37.079 1.00 58.47 372 ASP A CA 1
ATOM 3065 C C . ASP A 1 372 ? -28.322 -7.285 35.631 1.00 58.47 372 ASP A C 1
ATOM 3067 O O . ASP A 1 372 ? -28.357 -6.140 35.171 1.00 58.47 372 ASP A O 1
ATOM 3071 N N . LEU A 1 373 ? -27.870 -8.320 34.917 1.00 60.50 373 LEU A N 1
ATOM 3072 C CA . LEU A 1 373 ? -27.217 -8.241 33.602 1.00 60.50 373 LEU A CA 1
ATOM 3073 C C . LEU A 1 373 ? -28.091 -7.594 32.518 1.00 60.50 373 LEU A C 1
ATOM 3075 O O . LEU A 1 373 ? -27.567 -7.166 31.493 1.00 60.50 373 LEU A O 1
ATOM 3079 N N . LYS A 1 374 ? -29.413 -7.530 32.721 1.00 57.72 374 LYS A N 1
ATOM 3080 C CA . LYS A 1 374 ? -30.356 -6.949 31.754 1.00 57.72 374 LYS A CA 1
ATOM 3081 C C . LYS A 1 374 ? -30.340 -5.419 31.717 1.00 57.72 374 LYS A C 1
ATOM 3083 O O . LYS A 1 374 ? -30.703 -4.868 30.686 1.00 57.72 374 LYS A O 1
ATOM 3088 N N . ASN A 1 375 ? -29.900 -4.754 32.790 1.00 59.75 375 ASN A N 1
ATOM 3089 C CA . ASN A 1 375 ? -29.888 -3.287 32.904 1.00 59.75 375 ASN A CA 1
ATOM 3090 C C . ASN A 1 375 ? -28.477 -2.715 33.137 1.00 59.75 375 ASN A C 1
ATOM 3092 O O . ASN A 1 375 ? -28.334 -1.555 33.527 1.00 59.75 375 ASN A O 1
ATOM 3096 N N . ALA A 1 376 ? -27.432 -3.521 32.941 1.00 66.44 376 ALA A N 1
ATOM 3097 C CA . ALA A 1 376 ? -26.057 -3.084 33.140 1.00 66.44 376 ALA A CA 1
ATOM 3098 C C . ALA A 1 376 ? -25.623 -2.126 32.016 1.00 66.44 376 ALA A C 1
ATOM 3100 O O . ALA A 1 376 ? -25.498 -2.526 30.860 1.00 66.44 376 ALA A O 1
ATOM 3101 N N . ASP A 1 377 ? -25.366 -0.866 32.367 1.00 78.75 377 ASP A N 1
ATOM 3102 C CA . ASP A 1 377 ? -24.767 0.113 31.461 1.00 78.75 377 ASP A CA 1
ATOM 3103 C C . ASP A 1 377 ? -23.250 -0.116 31.399 1.00 78.75 377 ASP A C 1
ATOM 3105 O O . ASP A 1 377 ? -22.526 0.166 32.354 1.00 78.75 377 ASP A O 1
ATOM 3109 N N . ILE A 1 378 ? -22.766 -0.665 30.283 1.00 83.69 378 ILE A N 1
ATOM 3110 C CA . ILE A 1 378 ? -21.345 -1.003 30.088 1.00 83.69 378 ILE A CA 1
ATOM 3111 C C . ILE A 1 378 ? -20.442 0.237 30.048 1.00 83.69 378 ILE A C 1
ATOM 3113 O O . ILE A 1 378 ? -19.239 0.126 30.277 1.00 83.69 378 ILE A O 1
ATOM 3117 N N . PHE A 1 379 ? -21.009 1.408 29.752 1.00 84.00 379 PHE A N 1
ATOM 3118 C CA . PHE A 1 379 ? -20.280 2.670 29.672 1.00 84.00 379 PHE A CA 1
ATOM 3119 C C . PHE A 1 379 ? -20.197 3.374 31.033 1.00 84.00 379 PHE A C 1
ATOM 3121 O O . PHE A 1 379 ? -19.310 4.201 31.239 1.00 84.00 379 PHE A O 1
ATOM 3128 N N . SER A 1 380 ? -21.074 3.007 31.972 1.00 82.94 380 SER A N 1
ATOM 3129 C CA . SER A 1 380 ? -21.181 3.570 33.322 1.00 82.94 380 SER A CA 1
ATOM 3130 C C . SER A 1 380 ? -21.538 2.472 34.328 1.00 82.94 380 SER A C 1
ATOM 3132 O O . SER A 1 380 ? -22.646 2.435 34.868 1.00 82.94 380 SER A O 1
ATOM 3134 N N . PHE A 1 381 ? -20.605 1.549 34.555 1.00 80.12 381 PHE A N 1
ATOM 3135 C CA . PHE A 1 381 ? -20.840 0.345 35.343 1.00 80.12 381 PHE A CA 1
ATOM 3136 C C . PHE A 1 381 ? -20.561 0.551 36.839 1.00 80.12 381 PHE A C 1
ATOM 3138 O O . PHE A 1 381 ? -19.521 1.087 37.233 1.00 80.12 381 PHE A O 1
ATOM 3145 N N . GLY A 1 382 ? -21.472 0.043 37.675 1.00 74.38 382 GLY A N 1
ATOM 3146 C CA . GLY A 1 382 ? -21.363 0.066 39.137 1.00 74.38 382 GLY A CA 1
ATOM 3147 C C . GLY A 1 382 ? -21.605 1.442 39.770 1.00 74.38 382 GLY A C 1
ATOM 3148 O O . GLY A 1 382 ? -21.904 2.417 39.088 1.00 74.38 382 GLY A O 1
ATOM 3149 N N . GLU A 1 383 ? -21.470 1.513 41.097 1.00 68.50 383 GLU A N 1
ATOM 3150 C CA . GLU A 1 383 ? -21.662 2.753 41.874 1.00 68.50 383 GLU A CA 1
ATOM 3151 C C . GLU A 1 383 ? -20.577 3.802 41.594 1.00 68.50 383 GLU A C 1
ATOM 3153 O O . GLU A 1 383 ? -20.840 4.999 41.654 1.00 68.50 383 GLU A O 1
ATOM 3158 N N . GLU A 1 384 ? -19.369 3.357 41.237 1.00 69.56 384 GLU A N 1
ATOM 3159 C CA . GLU A 1 384 ? -18.261 4.241 40.855 1.00 69.56 384 GLU A CA 1
ATOM 3160 C C . GLU A 1 384 ? -18.434 4.830 39.445 1.00 69.56 384 GLU A C 1
ATOM 3162 O O . GLU A 1 384 ? -17.746 5.791 39.100 1.00 69.56 384 GLU A O 1
ATOM 3167 N N . GLY A 1 385 ? -19.341 4.266 38.633 1.00 74.12 385 GLY A N 1
ATOM 3168 C CA . GLY A 1 385 ? -19.572 4.681 37.254 1.00 74.12 385 GLY A CA 1
ATOM 3169 C C . GLY A 1 385 ? -18.313 4.546 36.404 1.00 74.12 385 GLY A C 1
ATOM 3170 O O . GLY A 1 385 ? -17.872 5.524 35.817 1.00 74.12 385 GLY A O 1
ATOM 3171 N N . LYS A 1 386 ? -17.697 3.362 36.344 1.00 81.56 386 LYS A N 1
ATOM 3172 C CA . LYS A 1 386 ? -16.512 3.121 35.499 1.00 81.56 386 LYS A CA 1
ATOM 3173 C C . LYS A 1 386 ? -16.921 2.597 34.123 1.00 81.56 386 LYS A C 1
ATOM 3175 O O . LYS A 1 386 ? -17.833 1.779 34.021 1.00 81.56 386 LYS A O 1
ATOM 3180 N N . SER A 1 387 ? -16.237 3.035 33.065 1.00 87.12 387 SER A N 1
ATOM 3181 C CA . SER A 1 387 ? -16.408 2.438 31.734 1.00 87.12 387 SER A CA 1
ATOM 3182 C C . SER A 1 387 ? -15.770 1.052 31.710 1.00 87.12 387 SER A C 1
ATOM 3184 O O . SER A 1 387 ? -14.613 0.886 32.093 1.00 87.12 387 SER A O 1
ATOM 3186 N N . LEU A 1 388 ? -16.512 0.052 31.235 1.00 88.88 388 LEU A N 1
ATOM 3187 C CA . LEU A 1 388 ? -15.968 -1.284 30.994 1.00 88.88 388 LEU A CA 1
ATOM 3188 C C . LEU A 1 388 ? -15.268 -1.397 29.639 1.00 88.88 388 LEU A C 1
ATOM 3190 O O . LEU A 1 388 ? -14.650 -2.423 29.371 1.00 88.88 388 LEU A O 1
ATOM 3194 N N . VAL A 1 389 ? -15.338 -0.367 28.793 1.00 91.69 389 VAL A N 1
ATOM 3195 C CA . VAL A 1 389 ? -14.593 -0.277 27.532 1.00 91.69 389 VAL A CA 1
ATOM 3196 C C . VAL A 1 389 ? -13.264 0.424 27.807 1.00 91.69 389 VAL A C 1
ATOM 3198 O O . VAL A 1 389 ? -13.245 1.628 28.043 1.00 91.69 389 VAL A O 1
ATOM 3201 N N . GLY A 1 390 ? -12.167 -0.335 27.803 1.00 89.88 390 GLY A N 1
ATOM 3202 C CA . GLY A 1 390 ? -10.809 0.157 28.045 1.00 89.88 390 GLY A CA 1
ATOM 3203 C C . GLY A 1 390 ? -9.979 0.370 26.782 1.00 89.88 390 GLY A C 1
ATOM 3204 O O . GLY A 1 390 ? -9.041 1.167 26.812 1.00 89.88 390 GLY A O 1
ATOM 3205 N N . SER A 1 391 ? -10.299 -0.322 25.685 1.00 94.31 391 SER A N 1
ATOM 3206 C CA . SER A 1 391 ? -9.688 -0.090 24.368 1.00 94.31 391 SER A CA 1
ATOM 3207 C C . SER A 1 391 ? -10.666 -0.380 23.232 1.00 94.31 391 SER A C 1
ATOM 3209 O O . SER A 1 391 ? -11.524 -1.260 23.344 1.00 94.31 391 SER A O 1
ATOM 3211 N N . VAL A 1 392 ? -10.534 0.370 22.140 1.00 96.69 392 VAL A N 1
ATOM 3212 C CA . VAL A 1 392 ? -11.286 0.174 20.899 1.00 96.69 392 VAL A CA 1
ATOM 3213 C C . VAL A 1 392 ? -10.310 0.212 19.735 1.00 96.69 392 VAL A C 1
ATOM 3215 O O . VAL A 1 392 ? -9.715 1.248 19.446 1.00 96.69 392 VAL A O 1
ATOM 3218 N N . ASP A 1 393 ? -10.179 -0.910 19.042 1.00 96.25 393 ASP A N 1
ATOM 3219 C CA . ASP A 1 393 ? -9.428 -1.009 17.799 1.00 96.25 393 ASP A CA 1
ATOM 3220 C C . ASP A 1 393 ? -10.394 -1.074 16.620 1.00 96.25 393 ASP A C 1
ATOM 3222 O O . ASP A 1 393 ? -11.416 -1.759 16.660 1.00 96.25 393 ASP A O 1
ATOM 3226 N N . LEU A 1 394 ? -10.064 -0.380 15.540 1.00 96.06 394 LEU A N 1
ATOM 3227 C CA . LEU A 1 394 ? -10.820 -0.418 14.298 1.00 96.06 394 LEU A CA 1
ATOM 3228 C C . LEU A 1 394 ? -9.933 -0.952 13.197 1.00 96.06 394 LEU A C 1
ATOM 3230 O O . LEU A 1 394 ? -8.807 -0.489 13.042 1.00 96.06 394 LEU A O 1
ATOM 3234 N N . VAL A 1 395 ? -10.470 -1.853 12.387 1.00 96.69 395 VAL A N 1
ATOM 3235 C CA . VAL A 1 395 ? -9.903 -2.215 11.091 1.00 96.69 395 VAL A CA 1
ATOM 3236 C C . VAL A 1 395 ? -11.002 -2.027 10.064 1.00 96.69 395 VAL A C 1
ATOM 3238 O O . VAL A 1 395 ? -12.097 -2.553 10.228 1.00 96.69 395 VAL A O 1
ATOM 3241 N N . TYR A 1 396 ? -10.743 -1.268 9.008 1.00 94.38 396 TYR A N 1
ATOM 3242 C CA . TYR A 1 396 ? -11.717 -1.090 7.940 1.00 94.38 396 TYR A CA 1
ATOM 3243 C C . TYR A 1 396 ? -11.064 -1.081 6.569 1.00 94.38 396 TYR A C 1
ATOM 3245 O O . TYR A 1 396 ? -9.884 -0.759 6.413 1.00 94.38 396 TYR A O 1
ATOM 3253 N N . ARG A 1 397 ? -11.861 -1.444 5.565 1.00 92.62 397 ARG A N 1
ATOM 3254 C CA . ARG A 1 397 ? -11.502 -1.378 4.152 1.00 92.62 397 ARG A CA 1
ATOM 3255 C C . ARG A 1 397 ? -12.398 -0.373 3.448 1.00 92.62 397 ARG A C 1
ATOM 3257 O O . ARG A 1 397 ? -13.621 -0.474 3.553 1.00 92.62 397 ARG A O 1
ATOM 3264 N N . ASN A 1 398 ? -11.813 0.557 2.704 1.00 89.81 398 ASN A N 1
ATOM 3265 C CA . ASN A 1 398 ? -12.571 1.551 1.940 1.00 89.81 398 ASN A CA 1
ATOM 3266 C C . ASN A 1 398 ? -12.866 1.113 0.489 1.00 89.81 398 ASN A C 1
ATOM 3268 O O . ASN A 1 398 ? -12.402 0.062 0.036 1.00 89.81 398 ASN A O 1
ATOM 3272 N N . SER A 1 399 ? -13.630 1.930 -0.240 1.00 86.94 399 SER A N 1
ATOM 3273 C CA . SER A 1 399 ? -13.984 1.752 -1.657 1.00 86.94 399 SER A CA 1
ATOM 3274 C C . SER A 1 399 ? -12.766 1.709 -2.588 1.00 86.94 399 SER A C 1
ATOM 3276 O O . SER A 1 399 ? -12.832 1.123 -3.667 1.00 86.94 399 SER A O 1
ATOM 3278 N N . TRP A 1 400 ? -11.624 2.258 -2.162 1.00 86.50 400 TRP A N 1
ATOM 3279 C CA . TRP A 1 400 ? -10.345 2.199 -2.880 1.00 86.50 400 TRP A CA 1
ATOM 3280 C C . TRP A 1 400 ? -9.501 0.967 -2.512 1.00 86.50 400 TRP A C 1
ATOM 3282 O O . TRP A 1 400 ? -8.397 0.796 -3.029 1.00 86.50 400 TRP A O 1
ATOM 3292 N N . HIS A 1 401 ? -10.033 0.076 -1.668 1.00 87.25 401 HIS A N 1
ATOM 3293 C CA . HIS A 1 401 ? -9.376 -1.107 -1.101 1.00 87.25 401 HIS A CA 1
ATOM 3294 C C . HIS A 1 401 ? -8.162 -0.826 -0.213 1.00 87.25 401 HIS A C 1
ATOM 3296 O O . HIS A 1 401 ? -7.401 -1.750 0.086 1.00 87.25 401 HIS A O 1
ATOM 3302 N N . GLU A 1 402 ? -7.997 0.399 0.275 1.00 90.19 402 GLU A N 1
ATOM 3303 C CA . GLU A 1 402 ? -7.059 0.628 1.363 1.00 90.19 402 GLU A CA 1
ATOM 3304 C C . GLU A 1 402 ? -7.579 -0.045 2.628 1.00 90.19 402 GLU A C 1
ATOM 3306 O O . GLU A 1 402 ? -8.780 -0.038 2.912 1.00 90.19 402 GLU A O 1
ATOM 3311 N N . VAL A 1 403 ? -6.654 -0.597 3.404 1.00 93.25 403 VAL A N 1
ATOM 3312 C CA . VAL A 1 403 ? -6.934 -1.096 4.743 1.00 93.25 403 VAL A CA 1
ATOM 3313 C C . VAL A 1 403 ? -6.373 -0.099 5.744 1.00 93.25 403 VAL A C 1
ATOM 3315 O O . VAL A 1 403 ? -5.200 0.280 5.679 1.00 93.25 403 VAL A O 1
ATOM 3318 N N . ARG A 1 404 ? -7.219 0.319 6.677 1.00 93.44 404 ARG A N 1
ATOM 3319 C CA . ARG A 1 404 ? -6.893 1.280 7.725 1.00 93.44 404 ARG A CA 1
ATOM 3320 C C . ARG A 1 404 ? -7.131 0.648 9.086 1.00 93.44 404 ARG A C 1
ATOM 3322 O O . ARG A 1 404 ? -8.094 -0.092 9.269 1.00 93.44 404 ARG A O 1
ATOM 3329 N N . THR A 1 405 ? -6.258 0.971 10.024 1.00 96.00 405 THR A N 1
ATOM 3330 C CA . THR A 1 405 ? -6.334 0.604 11.428 1.00 96.00 405 THR A CA 1
ATOM 3331 C C . THR A 1 405 ? -6.298 1.855 12.293 1.00 96.00 405 THR A C 1
ATOM 3333 O O . THR A 1 405 ? -5.562 2.800 11.999 1.00 96.00 405 THR A O 1
ATOM 3336 N N . LEU A 1 406 ? -7.079 1.867 13.365 1.00 94.81 406 LEU A N 1
ATOM 3337 C CA . LEU A 1 406 ? -7.091 2.930 14.368 1.00 94.81 406 LEU A CA 1
ATOM 3338 C C . LEU A 1 406 ? -7.169 2.292 15.752 1.00 94.81 406 LEU A C 1
ATOM 3340 O O . LEU A 1 406 ? -7.767 1.229 15.895 1.00 94.81 406 LEU A O 1
ATOM 3344 N N . HIS A 1 407 ? -6.592 2.951 16.749 1.00 95.00 407 HIS A N 1
ATOM 3345 C CA . HIS A 1 407 ? -6.584 2.489 18.130 1.00 95.00 407 HIS A CA 1
ATOM 3346 C C . HIS A 1 407 ? -6.962 3.642 19.052 1.00 95.00 407 HIS A C 1
ATOM 3348 O O . HIS A 1 407 ? -6.436 4.748 18.910 1.00 95.00 407 HIS A O 1
ATOM 3354 N N . PHE A 1 408 ? -7.862 3.370 19.990 1.00 94.75 408 PHE A N 1
ATOM 3355 C CA . PHE A 1 408 ? -8.330 4.320 20.988 1.00 94.75 408 PHE A CA 1
ATOM 3356 C C . PHE A 1 408 ? -8.263 3.675 22.371 1.00 94.75 408 PHE A C 1
ATOM 3358 O O . PHE A 1 408 ? -8.703 2.539 22.559 1.00 94.75 408 PHE A O 1
ATOM 3365 N N . GLN A 1 409 ? -7.760 4.424 23.349 1.00 90.81 409 GLN A N 1
ATOM 3366 C CA . GLN A 1 409 ? -7.627 3.987 24.736 1.00 90.81 409 GLN A CA 1
ATOM 3367 C C . GLN A 1 409 ? -8.083 5.099 25.686 1.00 90.81 409 GLN A C 1
ATOM 3369 O O . GLN A 1 409 ? -7.974 6.281 25.368 1.00 90.81 409 GLN A O 1
ATOM 3374 N N . GLY A 1 410 ? -8.578 4.708 26.861 1.00 85.38 410 GLY A N 1
ATOM 3375 C CA . GLY A 1 410 ? -9.014 5.621 27.919 1.00 85.38 410 GLY A CA 1
ATOM 3376 C C . GLY A 1 410 ? -10.533 5.750 28.025 1.00 85.38 410 GLY A C 1
ATOM 3377 O O . GLY A 1 410 ? -11.285 5.092 27.308 1.00 85.38 410 GLY A O 1
ATOM 3378 N N . ASP A 1 411 ? -10.985 6.618 28.930 1.00 82.00 411 ASP A N 1
ATOM 3379 C CA . ASP A 1 411 ? -12.400 6.717 29.319 1.00 82.00 411 ASP A CA 1
ATOM 3380 C C . ASP A 1 411 ? -13.321 7.185 28.178 1.00 82.00 411 ASP A C 1
ATOM 3382 O O . ASP A 1 411 ? -14.514 6.880 28.175 1.00 82.00 411 ASP A O 1
ATOM 3386 N N . THR A 1 412 ? -12.782 7.912 27.193 1.00 86.62 412 THR A N 1
ATOM 3387 C CA . THR A 1 412 ? -13.518 8.409 26.017 1.00 86.62 412 THR A CA 1
ATOM 3388 C C . THR A 1 412 ? -13.307 7.565 24.761 1.00 86.62 412 THR A C 1
ATOM 3390 O O . THR A 1 412 ? -13.851 7.915 23.714 1.00 86.62 412 THR A O 1
ATOM 3393 N N . ALA A 1 413 ? -12.600 6.428 24.845 1.00 90.69 413 ALA A N 1
ATOM 3394 C CA . ALA A 1 413 ? -12.188 5.639 23.679 1.00 90.69 413 ALA A CA 1
ATOM 3395 C C . ALA A 1 413 ? -13.344 5.308 22.721 1.00 90.69 413 ALA A C 1
ATOM 3397 O O . ALA A 1 413 ? -13.197 5.416 21.505 1.00 90.69 413 ALA A O 1
ATOM 3398 N N . MET A 1 414 ? -14.518 4.957 23.258 1.00 92.06 414 MET A N 1
ATOM 3399 C CA . MET A 1 414 ? -15.697 4.665 22.440 1.00 92.06 414 MET A CA 1
ATOM 3400 C C . MET A 1 414 ? -16.228 5.901 21.696 1.00 92.06 414 MET A C 1
ATOM 3402 O O . MET A 1 414 ? -16.630 5.792 20.538 1.00 92.06 414 MET A O 1
ATOM 3406 N N . LEU A 1 415 ? -16.237 7.077 22.332 1.00 89.75 415 LEU A N 1
ATOM 3407 C CA . LEU A 1 415 ? -16.671 8.317 21.678 1.00 89.75 415 LEU A CA 1
ATOM 3408 C C . LEU A 1 415 ? -15.711 8.721 20.574 1.00 89.75 415 LEU A C 1
ATOM 3410 O O . LEU A 1 415 ? -16.160 9.075 19.487 1.00 89.75 415 LEU A O 1
ATOM 3414 N N . ASP A 1 416 ? -14.411 8.655 20.850 1.00 90.19 416 ASP A N 1
ATOM 3415 C CA . ASP A 1 416 ? -13.381 9.034 19.888 1.00 90.19 416 ASP A CA 1
ATOM 3416 C C . ASP A 1 416 ? -13.400 8.090 18.678 1.00 90.19 416 ASP A C 1
ATOM 3418 O O . ASP A 1 416 ? -13.344 8.546 17.530 1.00 90.19 416 ASP A O 1
ATOM 3422 N N . ALA A 1 417 ? -13.614 6.790 18.911 1.00 92.62 417 ALA A N 1
ATOM 3423 C CA . ALA A 1 417 ? -13.816 5.805 17.855 1.00 92.62 417 ALA A CA 1
ATOM 3424 C C . ALA A 1 417 ? -15.065 6.104 17.008 1.00 92.62 417 ALA A C 1
ATOM 3426 O O . ALA A 1 417 ? -14.974 6.152 15.780 1.00 92.62 417 ALA A O 1
ATOM 3427 N N . LEU A 1 418 ? -16.222 6.354 17.638 1.00 91.31 418 LEU A N 1
ATOM 3428 C CA . LEU A 1 418 ? -17.461 6.694 16.926 1.00 91.31 418 LEU A CA 1
ATOM 3429 C C . LEU A 1 418 ? -17.308 7.982 16.121 1.00 91.31 418 LEU A C 1
ATOM 3431 O O . LEU A 1 418 ? -17.623 7.998 14.934 1.00 91.31 418 LEU A O 1
ATOM 3435 N N . LYS A 1 419 ? -16.787 9.046 16.737 1.00 87.75 419 LYS A N 1
ATOM 3436 C CA . LYS A 1 419 ? -16.538 10.331 16.078 1.00 87.75 419 LYS A CA 1
ATOM 3437 C C . LYS A 1 419 ? -15.673 10.145 14.832 1.00 87.75 419 LYS A C 1
ATOM 3439 O O . LYS A 1 419 ? -16.017 10.658 13.771 1.00 87.75 419 LYS A O 1
ATOM 3444 N N . THR A 1 420 ? -14.589 9.379 14.951 1.00 87.75 420 THR A N 1
ATOM 3445 C CA . THR A 1 420 ? -13.641 9.162 13.852 1.00 87.75 420 THR A CA 1
ATOM 3446 C C . THR A 1 420 ? -14.252 8.340 12.717 1.00 87.75 420 THR A C 1
ATOM 3448 O O . THR A 1 420 ? -14.076 8.686 11.554 1.00 87.75 420 THR A O 1
ATOM 3451 N N . VAL A 1 421 ? -14.997 7.271 13.018 1.00 88.94 421 VAL A N 1
ATOM 3452 C CA . VAL A 1 421 ? -15.650 6.442 11.985 1.00 88.94 421 VAL A CA 1
ATOM 3453 C C . VAL A 1 421 ? -16.766 7.204 11.284 1.00 88.94 421 VAL A C 1
ATOM 3455 O O . VAL A 1 421 ? -16.828 7.216 10.058 1.00 88.94 421 VAL A O 1
ATOM 3458 N N . LEU A 1 422 ? -17.639 7.853 12.051 1.00 85.44 422 LEU A N 1
ATOM 3459 C CA . LEU A 1 422 ? -18.806 8.557 11.519 1.00 85.44 422 LEU A CA 1
ATOM 3460 C C . LEU A 1 422 ? -18.417 9.857 10.802 1.00 85.44 422 LEU A C 1
ATOM 3462 O O . LEU A 1 422 ? -19.146 10.308 9.921 1.00 85.44 422 LEU A O 1
ATOM 3466 N N . GLY A 1 423 ? -17.271 10.449 11.155 1.00 79.56 423 GLY A N 1
ATOM 3467 C CA . GLY A 1 423 ? -16.663 11.550 10.407 1.00 79.56 423 GLY A CA 1
ATOM 3468 C C . GLY A 1 423 ? -16.209 11.140 9.002 1.00 79.56 423 GLY A C 1
ATOM 3469 O O . GLY A 1 423 ? -16.223 11.967 8.100 1.00 79.56 423 GLY A O 1
ATOM 3470 N N . LYS A 1 424 ? -15.893 9.854 8.794 1.00 79.56 424 LYS A N 1
ATOM 3471 C CA . LYS A 1 424 ? -15.467 9.288 7.500 1.00 79.56 424 LYS A CA 1
ATOM 3472 C C . LYS A 1 424 ? -16.611 8.757 6.636 1.00 79.56 424 LYS A C 1
ATOM 3474 O O . LYS A 1 424 ? -16.366 8.201 5.570 1.00 79.56 424 LYS A O 1
ATOM 3479 N N . MET A 1 425 ? -17.850 8.896 7.094 1.00 81.44 425 MET A N 1
ATOM 3480 C CA . MET A 1 425 ? -19.052 8.591 6.321 1.00 81.44 425 MET A CA 1
ATOM 3481 C C . MET A 1 425 ? -19.700 9.919 5.941 1.00 81.44 425 MET A C 1
ATOM 3483 O O . MET A 1 425 ? -19.880 10.759 6.822 1.00 81.44 425 MET A O 1
ATOM 3487 N N . HIS A 1 426 ? -20.037 10.134 4.669 1.00 71.38 426 HIS A N 1
ATOM 3488 C CA . HIS A 1 426 ? -20.762 11.331 4.230 1.00 71.38 426 HIS A CA 1
ATOM 3489 C C . HIS A 1 426 ? -22.283 11.119 4.286 1.00 71.38 426 HIS A C 1
ATOM 3491 O O . HIS A 1 426 ? -22.766 10.006 4.504 1.00 71.38 426 HIS A O 1
ATOM 3497 N N . GLN A 1 427 ? -23.053 12.210 4.173 1.00 66.56 427 GLN A N 1
ATOM 3498 C CA . GLN A 1 427 ? -24.507 12.093 3.982 1.00 66.56 427 GLN A CA 1
ATOM 3499 C C . GLN A 1 427 ? -24.750 11.473 2.603 1.00 66.56 427 GLN A C 1
ATOM 3501 O O . GLN A 1 427 ? -23.980 11.733 1.682 1.00 66.56 427 GLN A O 1
ATOM 3506 N N . ASP A 1 428 ? -25.750 10.602 2.492 1.00 66.62 428 ASP A N 1
ATOM 3507 C CA . ASP A 1 428 ? -26.083 9.876 1.257 1.00 66.62 428 ASP A CA 1
ATOM 3508 C C . ASP A 1 428 ? -25.033 8.846 0.782 1.00 66.62 428 ASP A C 1
ATOM 3510 O O . ASP A 1 428 ? -25.178 8.274 -0.299 1.00 66.62 428 ASP A O 1
ATOM 3514 N N . ALA A 1 429 ? -24.005 8.554 1.596 1.00 70.69 429 ALA A N 1
ATOM 3515 C CA . ALA A 1 429 ? -23.085 7.442 1.346 1.00 70.69 429 ALA A CA 1
ATOM 3516 C C . ALA A 1 429 ? -23.819 6.102 1.376 1.00 70.69 429 ALA A C 1
ATOM 3518 O O . ALA A 1 429 ? -24.812 5.927 2.097 1.00 70.69 429 ALA A O 1
ATOM 3519 N N . LEU A 1 430 ? -23.285 5.118 0.654 1.00 74.56 430 LEU A N 1
ATOM 3520 C CA . LEU A 1 430 ? -23.794 3.763 0.792 1.00 74.56 430 LEU A CA 1
ATOM 3521 C C . LEU A 1 430 ? -23.444 3.237 2.193 1.00 74.56 430 LEU A C 1
ATOM 3523 O O . LEU A 1 430 ? -22.324 3.439 2.674 1.00 74.56 430 LEU A O 1
ATOM 3527 N N . PRO A 1 431 ? -24.378 2.548 2.876 1.00 82.06 431 PRO A N 1
ATOM 3528 C CA . PRO A 1 431 ? -24.036 1.879 4.118 1.00 82.06 431 PRO A CA 1
ATOM 3529 C C . PRO A 1 431 ? -22.934 0.841 3.856 1.00 82.06 431 PRO A C 1
ATOM 3531 O O . PRO A 1 431 ? -22.939 0.208 2.793 1.00 82.06 431 PRO A O 1
ATOM 3534 N N . PRO A 1 432 ? -22.009 0.627 4.811 1.00 86.31 432 PRO A N 1
ATOM 3535 C CA . PRO A 1 432 ? -20.979 -0.392 4.655 1.00 86.31 432 PRO A CA 1
ATOM 3536 C C . PRO A 1 432 ? -21.598 -1.765 4.359 1.00 86.31 432 PRO A C 1
ATOM 3538 O O . PRO A 1 432 ? -22.591 -2.149 4.976 1.00 86.31 432 PRO A O 1
ATOM 3541 N N . GLU A 1 433 ? -20.978 -2.525 3.453 1.00 86.88 433 GLU A N 1
ATOM 3542 C CA . GLU A 1 433 ? -21.400 -3.884 3.079 1.00 86.88 433 GLU A CA 1
ATOM 3543 C C . GLU A 1 433 ? -21.412 -4.819 4.297 1.00 86.88 433 GLU A C 1
ATOM 3545 O O . GLU A 1 433 ? -22.249 -5.716 4.398 1.00 86.88 433 GLU A O 1
ATOM 3550 N N . SER A 1 434 ? -20.467 -4.615 5.218 1.00 89.38 434 SER A N 1
ATOM 3551 C CA . SER A 1 434 ? -20.347 -5.383 6.453 1.00 89.38 434 SER A CA 1
ATOM 3552 C C . SER A 1 434 ? -19.865 -4.505 7.608 1.00 89.38 434 SER A C 1
ATOM 3554 O O . SER A 1 434 ? -18.881 -3.770 7.478 1.00 89.38 434 SER A O 1
ATOM 3556 N N . VAL A 1 435 ? -20.534 -4.621 8.756 1.00 93.50 435 VAL A N 1
ATOM 3557 C CA . VAL A 1 435 ? -20.132 -4.004 10.025 1.00 93.50 435 VAL A CA 1
ATOM 3558 C C . VAL A 1 435 ? -20.120 -5.089 11.090 1.00 93.50 435 VAL A C 1
ATOM 3560 O O . VAL A 1 435 ? -21.178 -5.574 11.482 1.00 93.50 435 VAL A O 1
ATOM 3563 N N . ASP A 1 436 ? -18.933 -5.449 11.564 1.00 95.81 436 ASP A N 1
ATOM 3564 C CA . ASP A 1 436 ? -18.735 -6.478 12.579 1.00 95.81 436 ASP A CA 1
ATOM 3565 C C . ASP A 1 436 ? -18.165 -5.873 13.865 1.00 95.81 436 ASP A C 1
ATOM 3567 O O . ASP A 1 436 ? -17.244 -5.054 13.846 1.00 95.81 436 ASP A O 1
ATOM 3571 N N . VAL A 1 437 ? -18.709 -6.296 15.006 1.00 96.75 437 VAL A N 1
ATOM 3572 C CA . VAL A 1 437 ? -18.217 -5.912 16.334 1.00 96.75 437 VAL A CA 1
ATOM 3573 C C . VAL A 1 437 ? -17.797 -7.168 17.081 1.00 96.75 437 VAL A C 1
ATOM 3575 O O . VAL A 1 437 ? -18.599 -8.077 17.314 1.00 96.75 437 VAL A O 1
ATOM 3578 N N . PHE A 1 438 ? -16.543 -7.190 17.509 1.00 96.88 438 PHE A N 1
ATOM 3579 C CA . PHE A 1 438 ? -15.935 -8.251 18.296 1.00 96.88 438 PHE A CA 1
ATOM 3580 C C . PHE A 1 438 ? -15.570 -7.719 19.677 1.00 96.88 438 PHE A C 1
ATOM 3582 O O . PHE A 1 438 ? -15.224 -6.556 19.852 1.00 96.88 438 PHE A O 1
ATOM 3589 N N . CYS A 1 439 ? -15.650 -8.578 20.686 1.00 95.38 439 CYS A N 1
ATOM 3590 C CA . CYS A 1 439 ? -15.322 -8.226 22.062 1.00 95.38 439 CYS A CA 1
ATOM 3591 C C . CYS A 1 439 ? -14.377 -9.276 22.636 1.00 95.38 439 CYS A C 1
ATOM 3593 O O . CYS A 1 439 ? -14.676 -10.467 22.522 1.00 95.38 439 CYS A O 1
ATOM 3595 N N . TYR A 1 440 ? -13.295 -8.838 23.278 1.00 94.25 440 TYR A N 1
ATOM 3596 C CA . TYR A 1 440 ? -12.238 -9.684 23.852 1.00 94.25 440 TYR A CA 1
ATOM 3597 C C . TYR A 1 440 ? -12.189 -9.619 25.378 1.00 94.25 440 TYR A C 1
ATOM 3599 O O . TYR A 1 440 ? -11.257 -10.128 25.996 1.00 94.25 440 TYR A O 1
ATOM 3607 N N . SER A 1 441 ? -13.205 -9.027 26.001 1.00 92.25 441 SER A N 1
ATOM 3608 C CA . SER A 1 441 ? -13.315 -9.021 27.451 1.00 92.25 441 SER A CA 1
ATOM 3609 C C . SER A 1 441 ? -13.505 -10.401 28.054 1.00 92.25 441 SER A C 1
ATOM 3611 O O . SER A 1 441 ? -14.257 -11.230 27.534 1.00 92.25 441 SER A O 1
ATOM 3613 N N . LYS A 1 442 ? -12.860 -10.605 29.204 1.00 89.69 442 LYS A N 1
ATOM 3614 C CA . LYS A 1 442 ? -12.969 -11.807 30.028 1.00 89.69 442 LYS A CA 1
ATOM 3615 C C . LYS A 1 442 ? -14.389 -11.998 30.555 1.00 89.69 442 LYS A C 1
ATOM 3617 O O . LYS A 1 442 ? -14.904 -13.113 30.539 1.00 89.69 442 LYS A O 1
ATOM 3622 N N . ASN A 1 443 ? -15.030 -10.914 30.991 1.00 88.00 443 ASN A N 1
ATOM 3623 C CA . ASN A 1 443 ? -16.389 -10.923 31.524 1.00 88.00 443 ASN A CA 1
ATOM 3624 C C . ASN A 1 443 ? -17.338 -10.099 30.636 1.00 88.00 443 ASN A C 1
ATOM 3626 O O . ASN A 1 443 ? -16.907 -9.226 29.891 1.00 88.00 443 ASN A O 1
ATOM 3630 N N . LEU A 1 444 ? -18.648 -10.377 30.706 1.00 86.44 444 LEU A N 1
ATOM 3631 C CA . LEU A 1 444 ? -19.716 -9.622 30.011 1.00 86.44 444 LEU A CA 1
ATOM 3632 C C . LEU A 1 444 ? -19.600 -9.543 28.478 1.00 86.44 444 LEU A C 1
ATOM 3634 O O . LEU A 1 444 ? -20.317 -8.779 27.832 1.00 86.44 444 LEU A O 1
ATOM 3638 N N . ARG A 1 445 ? -18.764 -10.395 27.881 1.00 90.38 445 ARG A N 1
ATOM 3639 C CA . ARG A 1 445 ? -18.416 -10.394 26.458 1.00 90.38 445 ARG A CA 1
ATOM 3640 C C . ARG A 1 445 ? -19.612 -10.250 25.509 1.00 90.38 445 ARG A C 1
ATOM 3642 O O . ARG A 1 445 ? -19.603 -9.400 24.623 1.00 90.38 445 ARG A O 1
ATOM 3649 N N . GLY A 1 446 ? -20.642 -11.082 25.686 1.00 89.50 446 GLY A N 1
ATOM 3650 C CA . GLY A 1 446 ? -21.820 -11.090 24.811 1.00 89.50 446 GLY A CA 1
ATOM 3651 C C . GLY A 1 446 ? -22.681 -9.832 24.940 1.00 89.50 446 GLY A C 1
ATOM 3652 O O . GLY A 1 446 ? -23.160 -9.315 23.933 1.00 89.50 446 GLY A O 1
ATOM 3653 N N . VAL A 1 447 ? -22.833 -9.318 26.164 1.00 89.31 447 VAL A N 1
ATOM 3654 C CA . VAL A 1 447 ? -23.605 -8.098 26.445 1.00 89.31 447 VAL A CA 1
ATOM 3655 C C . VAL A 1 447 ? -22.908 -6.895 25.820 1.00 89.31 447 VAL A C 1
ATOM 3657 O O . VAL A 1 447 ? -23.532 -6.169 25.049 1.00 89.31 447 VAL A O 1
ATOM 3660 N N . MET A 1 448 ? -21.603 -6.738 26.069 1.00 90.94 448 MET A N 1
ATOM 3661 C CA . MET A 1 448 ? -20.852 -5.601 25.537 1.00 90.94 448 MET A CA 1
ATOM 3662 C C . MET A 1 448 ? -20.834 -5.587 24.014 1.00 90.94 448 MET A C 1
ATOM 3664 O O . MET A 1 448 ? -21.114 -4.556 23.411 1.00 90.94 448 MET A O 1
ATOM 3668 N N . ARG A 1 449 ? -20.577 -6.741 23.384 1.00 94.25 449 ARG A N 1
ATOM 3669 C CA . ARG A 1 449 ? -20.609 -6.866 21.923 1.00 94.25 449 ARG A CA 1
ATOM 3670 C C . ARG A 1 449 ? -21.943 -6.387 21.349 1.00 94.25 449 ARG A C 1
ATOM 3672 O O . ARG A 1 449 ? -21.954 -5.587 20.422 1.00 94.25 449 ARG A O 1
ATOM 3679 N N . ASN A 1 450 ? -23.058 -6.873 21.897 1.00 92.25 450 ASN A N 1
ATOM 3680 C CA . ASN A 1 450 ? -24.385 -6.557 21.374 1.00 92.25 450 ASN A CA 1
ATOM 3681 C C . ASN A 1 450 ? -24.754 -5.081 21.598 1.00 92.25 450 ASN A C 1
ATOM 3683 O O . ASN A 1 450 ? -25.289 -4.454 20.690 1.00 92.25 450 ASN A O 1
ATOM 3687 N N . MET A 1 451 ? -24.440 -4.516 22.768 1.00 91.06 451 MET A N 1
ATOM 3688 C CA . MET A 1 451 ? -24.692 -3.099 23.061 1.00 91.06 451 MET A CA 1
ATOM 3689 C C . MET A 1 451 ? -23.868 -2.167 22.171 1.00 91.06 451 MET A C 1
ATOM 3691 O O . MET A 1 451 ? -24.406 -1.206 21.625 1.00 91.06 451 MET A O 1
ATOM 3695 N N . VAL A 1 452 ? -22.575 -2.456 21.993 1.00 93.81 452 VAL A N 1
ATOM 3696 C CA . VAL A 1 452 ? -21.700 -1.675 21.107 1.00 93.81 452 VAL A CA 1
ATOM 3697 C C . VAL A 1 452 ? -22.169 -1.784 19.658 1.00 93.81 452 VAL A C 1
ATOM 3699 O O . VAL A 1 452 ? -22.224 -0.773 18.965 1.00 93.81 452 VAL A O 1
ATOM 3702 N N . TYR A 1 453 ? -22.565 -2.979 19.213 1.00 94.75 453 TYR A N 1
ATOM 3703 C CA . TYR A 1 453 ? -23.125 -3.180 17.878 1.00 94.75 453 TYR A CA 1
ATOM 3704 C C . TYR A 1 453 ? -24.396 -2.357 17.651 1.00 94.75 453 TYR A C 1
ATOM 3706 O O . TYR A 1 453 ? -24.490 -1.651 16.651 1.00 94.75 453 TYR A O 1
ATOM 3714 N N . GLN A 1 454 ? -25.349 -2.400 18.587 1.00 92.38 454 GLN A N 1
ATOM 3715 C CA . GLN A 1 454 ? -26.579 -1.607 18.503 1.00 92.38 454 GLN A CA 1
ATOM 3716 C C . GLN A 1 454 ? -26.278 -0.108 18.463 1.00 92.38 454 GLN A C 1
ATOM 3718 O O . GLN A 1 454 ? -26.799 0.594 17.602 1.00 92.38 454 GLN A O 1
ATOM 3723 N N . LEU A 1 455 ? -25.388 0.372 19.336 1.00 91.38 455 LEU A N 1
ATOM 3724 C CA . LEU A 1 455 ? -24.977 1.772 19.356 1.00 91.38 455 LEU A CA 1
ATOM 3725 C C . LEU A 1 455 ? -24.345 2.199 18.024 1.00 91.38 455 LEU A C 1
ATOM 3727 O O . LEU A 1 455 ? -24.708 3.238 17.479 1.00 91.38 455 LEU A O 1
ATOM 3731 N N . LEU A 1 456 ? -23.421 1.397 17.492 1.00 93.00 456 LEU A N 1
ATOM 3732 C CA . LEU A 1 456 ? -22.755 1.677 16.224 1.00 93.00 456 LEU A CA 1
ATOM 3733 C C . LEU A 1 456 ? -23.754 1.686 15.060 1.00 93.00 456 LEU A C 1
ATOM 3735 O O . LEU A 1 456 ? -23.748 2.626 14.271 1.00 93.00 456 LEU A O 1
ATOM 3739 N N . ALA A 1 457 ? -24.635 0.686 14.978 1.00 91.19 457 ALA A N 1
ATOM 3740 C CA . ALA A 1 457 ? -25.655 0.591 13.937 1.00 91.19 457 ALA A CA 1
ATOM 3741 C C . ALA A 1 457 ? -26.625 1.783 13.973 1.00 91.19 457 ALA A C 1
ATOM 3743 O O . ALA A 1 457 ? -26.899 2.382 12.935 1.00 91.19 457 ALA A O 1
ATOM 3744 N N . GLU A 1 458 ? -27.087 2.178 15.163 1.00 89.38 458 GLU A N 1
ATOM 3745 C CA . GLU A 1 458 ? -27.923 3.369 15.339 1.00 89.38 458 GLU A CA 1
ATOM 3746 C C . GLU A 1 458 ? -27.192 4.648 14.917 1.00 89.38 458 GLU A C 1
ATOM 3748 O O . GLU A 1 458 ? -27.767 5.490 14.230 1.00 89.38 458 GLU A O 1
ATOM 3753 N N . CYS A 1 459 ? -25.923 4.816 15.299 1.00 89.31 459 CYS A N 1
ATOM 3754 C CA . CYS A 1 459 ? -25.147 5.990 14.910 1.00 89.31 459 CYS A CA 1
ATOM 3755 C C . CYS A 1 459 ? -24.897 6.056 13.395 1.00 89.31 459 CYS A C 1
ATOM 3757 O O . CYS A 1 459 ? -24.977 7.143 12.825 1.00 89.31 459 CYS A O 1
ATOM 3759 N N . ILE A 1 460 ? -24.627 4.922 12.741 1.00 88.06 460 ILE A N 1
ATOM 3760 C CA . ILE A 1 460 ? -24.472 4.851 11.281 1.00 88.06 460 ILE A CA 1
ATOM 3761 C C . ILE A 1 460 ? -25.796 5.214 10.595 1.00 88.06 460 ILE A C 1
ATOM 3763 O O . ILE A 1 460 ? -25.810 6.073 9.717 1.00 88.06 460 ILE A O 1
ATOM 3767 N N . ASP A 1 461 ? -26.924 4.651 11.034 1.00 86.06 461 ASP A N 1
ATOM 3768 C CA . ASP A 1 461 ? -28.247 4.971 10.479 1.00 86.06 461 ASP A CA 1
ATOM 3769 C C . ASP A 1 461 ? -28.602 6.463 10.639 1.00 86.06 461 ASP A C 1
ATOM 3771 O O . ASP A 1 461 ? -29.058 7.115 9.695 1.00 86.06 461 ASP A O 1
ATOM 3775 N N . LEU A 1 462 ? -28.320 7.047 11.810 1.00 83.56 462 LEU A N 1
ATOM 3776 C CA . LEU A 1 462 ? -28.520 8.478 12.059 1.00 83.56 462 LEU A CA 1
ATOM 3777 C C . LEU A 1 462 ? -27.646 9.363 11.161 1.00 83.56 462 LEU A C 1
ATOM 3779 O O . LEU A 1 462 ? -28.106 10.442 10.768 1.00 83.56 462 LEU A O 1
ATOM 3783 N N . ARG A 1 463 ? -26.421 8.912 10.850 1.00 82.00 463 ARG A N 1
ATOM 3784 C CA . ARG A 1 463 ? -25.434 9.618 10.018 1.00 82.00 463 ARG A CA 1
ATOM 3785 C C . ARG A 1 463 ? -25.766 9.577 8.528 1.00 82.00 463 ARG A C 1
ATOM 3787 O O . ARG A 1 463 ? -25.513 10.577 7.857 1.00 82.00 463 ARG A O 1
ATOM 3794 N N . LEU A 1 464 ? -26.270 8.446 8.029 1.00 78.12 464 LEU A N 1
ATOM 3795 C CA . LEU A 1 464 ? -26.502 8.215 6.598 1.00 78.12 464 LEU A CA 1
ATOM 3796 C C . LEU A 1 464 ? -27.850 8.751 6.107 1.00 78.12 464 LEU A C 1
ATOM 3798 O O . LEU A 1 464 ? -27.955 9.166 4.959 1.00 78.12 464 LEU A O 1
ATOM 3802 N N . LYS A 1 465 ? -28.886 8.767 6.955 1.00 73.75 465 LYS A N 1
ATOM 3803 C CA . LYS A 1 465 ? -30.215 9.253 6.554 1.00 73.75 465 LYS A CA 1
ATOM 3804 C C . LYS A 1 465 ? -30.174 10.745 6.163 1.00 73.75 465 LYS A C 1
ATOM 3806 O O . LYS A 1 465 ? -29.685 11.540 6.972 1.00 73.75 465 LYS A O 1
ATOM 3811 N N . PRO A 1 466 ? -30.797 11.164 5.048 1.00 63.78 466 PRO A N 1
ATOM 3812 C CA . PRO A 1 466 ? -30.867 12.573 4.660 1.00 63.78 466 PRO A CA 1
ATOM 3813 C C . PRO A 1 466 ? -31.576 13.414 5.732 1.00 63.78 466 PRO A C 1
ATOM 3815 O O . PRO A 1 466 ? -32.444 12.920 6.468 1.00 63.78 466 PRO A O 1
ATOM 3818 N N . ILE A 1 467 ? -31.174 14.680 5.874 1.00 60.06 467 ILE A N 1
ATOM 3819 C CA . ILE A 1 467 ? -31.779 15.613 6.836 1.00 60.06 467 ILE A CA 1
ATOM 3820 C C . ILE A 1 467 ? -33.156 16.033 6.305 1.00 60.06 467 ILE A C 1
ATOM 3822 O O . ILE A 1 467 ? -33.251 16.756 5.319 1.00 60.06 467 ILE A O 1
ATOM 3826 N N . GLU A 1 468 ? -34.229 15.612 6.979 1.00 55.47 468 GLU A N 1
ATOM 3827 C CA . GLU A 1 468 ? -35.572 16.150 6.728 1.00 55.47 468 GLU A CA 1
ATOM 3828 C C . GLU A 1 468 ? -35.624 17.623 7.188 1.00 55.47 468 GLU A C 1
ATOM 3830 O O . GLU A 1 468 ? -35.255 17.900 8.335 1.00 55.47 468 GLU A O 1
ATOM 3835 N N . PRO A 1 469 ? -36.121 18.567 6.366 1.00 51.59 469 PRO A N 1
ATOM 3836 C CA . PRO A 1 469 ? -36.125 19.999 6.688 1.00 51.59 469 PRO A CA 1
ATOM 3837 C C . PRO A 1 469 ? -36.934 20.356 7.951 1.00 51.59 469 PRO A C 1
ATOM 3839 O O . PRO A 1 469 ? -36.681 21.385 8.576 1.00 51.59 469 PRO A O 1
ATOM 3842 N N . GLU A 1 470 ? -37.867 19.500 8.382 1.00 42.56 470 GLU A N 1
ATOM 3843 C CA . GLU A 1 470 ? -38.746 19.758 9.532 1.00 42.56 470 GLU A CA 1
ATOM 3844 C C . GLU A 1 470 ? -38.252 19.159 10.866 1.00 42.56 470 GLU A C 1
ATOM 3846 O O . GLU A 1 470 ? -38.686 19.593 11.939 1.00 42.56 470 GLU A O 1
ATOM 3851 N N . LYS A 1 471 ? -37.309 18.202 10.854 1.00 45.06 471 LYS A N 1
ATOM 3852 C CA . LYS A 1 471 ? -36.779 17.579 12.081 1.00 45.06 471 LYS A CA 1
ATOM 3853 C C . LYS A 1 471 ? -35.375 18.095 12.388 1.00 45.06 471 LYS A C 1
ATOM 3855 O O . LYS A 1 471 ? -34.393 17.739 11.746 1.00 45.06 471 LYS A O 1
ATOM 3860 N N . ARG A 1 472 ? -35.308 18.941 13.424 1.00 49.56 472 ARG A N 1
ATOM 3861 C CA . ARG A 1 472 ? -34.089 19.524 14.017 1.00 49.56 472 ARG A CA 1
ATOM 3862 C C . ARG A 1 472 ? -32.947 18.503 14.151 1.00 49.56 472 ARG A C 1
ATOM 3864 O O . ARG A 1 472 ? -33.195 17.343 14.466 1.00 49.56 472 ARG A O 1
ATOM 3871 N N . ARG A 1 473 ? -31.714 19.006 13.979 1.00 54.00 473 ARG A N 1
ATOM 3872 C CA . ARG A 1 473 ? -30.404 18.340 14.142 1.00 54.00 473 ARG A CA 1
ATOM 3873 C C . ARG A 1 473 ? -30.463 17.062 14.990 1.00 54.00 473 ARG A C 1
ATOM 3875 O O . ARG A 1 473 ? -30.818 17.110 16.169 1.00 54.00 473 ARG A O 1
ATOM 3882 N N . ARG A 1 474 ? -30.086 15.934 14.380 1.00 67.06 474 ARG A N 1
ATOM 3883 C CA . ARG A 1 474 ? -30.035 14.628 15.044 1.00 67.06 474 ARG A CA 1
ATOM 3884 C C . ARG A 1 474 ? -28.870 14.605 16.021 1.00 67.06 474 ARG A C 1
ATOM 3886 O O . ARG A 1 474 ? -27.755 14.996 15.680 1.00 67.06 474 ARG A O 1
ATOM 3893 N N . PHE A 1 475 ? -29.129 14.128 17.229 1.00 73.62 475 PHE A N 1
ATOM 3894 C CA . PHE A 1 475 ? -28.087 13.895 18.214 1.00 73.62 475 PHE A CA 1
ATOM 3895 C C . PHE A 1 475 ? -28.339 12.576 18.939 1.00 73.62 475 PHE A C 1
ATOM 3897 O O . PHE A 1 475 ? -29.481 12.126 19.055 1.00 73.62 475 PHE A O 1
ATOM 3904 N N . LYS A 1 476 ? -27.268 11.968 19.442 1.00 77.75 476 LYS A N 1
ATOM 3905 C CA . LYS A 1 476 ? -27.318 10.792 20.310 1.00 77.75 476 LYS A CA 1
ATOM 3906 C C . LYS A 1 476 ? -26.616 11.137 21.615 1.00 77.75 476 LYS A C 1
ATOM 3908 O O . LYS A 1 476 ? -25.441 11.491 21.609 1.00 77.75 476 LYS A O 1
ATOM 3913 N N . ALA A 1 477 ? -27.338 11.046 22.728 1.00 78.69 477 ALA A N 1
ATOM 3914 C CA . ALA A 1 477 ? -26.735 11.163 24.048 1.00 78.69 477 ALA A CA 1
ATOM 3915 C C . ALA A 1 477 ? -26.152 9.807 24.471 1.00 78.69 477 ALA A C 1
ATOM 3917 O O . ALA A 1 477 ? -26.828 8.782 24.367 1.00 78.69 477 ALA A O 1
ATOM 3918 N N . ILE A 1 478 ? -24.913 9.817 24.949 1.00 81.25 478 ILE A N 1
ATOM 3919 C CA . ILE A 1 478 ? -24.212 8.664 25.511 1.00 81.25 478 ILE A CA 1
ATOM 3920 C C . ILE A 1 478 ? -23.736 9.061 26.902 1.00 81.25 478 ILE A C 1
ATOM 3922 O O . ILE A 1 478 ? -23.107 10.104 27.079 1.00 81.25 478 ILE A O 1
ATOM 3926 N N . ARG A 1 479 ? -24.033 8.226 27.894 1.00 78.56 479 ARG A N 1
ATOM 3927 C CA . ARG A 1 479 ? -23.438 8.351 29.220 1.00 78.56 479 ARG A CA 1
ATOM 3928 C C . ARG A 1 479 ? -22.141 7.558 29.239 1.00 78.56 479 ARG A C 1
ATOM 3930 O O . ARG A 1 479 ? -22.153 6.394 28.864 1.00 78.56 479 ARG A O 1
ATOM 3937 N N . LEU A 1 480 ? -21.047 8.190 29.640 1.00 80.75 480 LEU A N 1
ATOM 3938 C CA . LEU A 1 480 ? -19.759 7.539 29.855 1.00 80.75 480 LEU A CA 1
ATOM 3939 C C . LEU A 1 480 ? -19.258 7.911 31.235 1.00 80.75 480 LEU A C 1
ATOM 3941 O O . LEU A 1 480 ? -19.099 9.089 31.565 1.00 80.75 480 LEU A O 1
ATOM 3945 N N . ALA A 1 481 ? -19.029 6.890 32.045 1.00 76.81 481 ALA A N 1
ATOM 3946 C CA . ALA A 1 481 ? -18.761 7.033 33.457 1.00 76.81 481 ALA A CA 1
ATOM 3947 C C . ALA A 1 481 ? -19.821 7.921 34.144 1.00 76.81 481 ALA A C 1
ATOM 3949 O O . ALA A 1 481 ? -21.020 7.655 34.042 1.00 76.81 481 ALA A O 1
ATOM 3950 N N . ASN A 1 482 ? -19.406 9.015 34.781 1.00 74.25 482 ASN A N 1
ATOM 3951 C CA . ASN A 1 482 ? -20.300 9.979 35.433 1.00 74.25 482 ASN A CA 1
ATOM 3952 C C . ASN A 1 482 ? -20.611 11.212 34.568 1.00 74.25 482 ASN A C 1
ATOM 3954 O O . ASN A 1 482 ? -21.128 12.208 35.072 1.00 74.25 482 ASN A O 1
ATOM 3958 N N . LYS A 1 483 ? -20.283 11.172 33.271 1.00 80.44 483 LYS A N 1
ATOM 3959 C CA . LYS A 1 483 ? -20.434 12.295 32.342 1.00 80.44 483 LYS A CA 1
ATOM 3960 C C . LYS A 1 483 ? -21.410 11.939 31.224 1.00 80.44 483 LYS A C 1
ATOM 3962 O O . LYS A 1 483 ? -21.417 10.824 30.707 1.00 80.44 483 LYS A O 1
ATOM 3967 N N . MET A 1 484 ? -22.233 12.903 30.832 1.00 78.62 484 MET A N 1
ATOM 3968 C CA . MET A 1 484 ? -23.091 12.789 29.654 1.00 78.62 484 MET A CA 1
ATOM 3969 C C . MET A 1 484 ? -22.406 13.464 28.471 1.00 78.62 484 MET A C 1
ATOM 3971 O O . MET A 1 484 ? -21.929 14.589 28.590 1.00 78.62 484 MET A O 1
ATOM 3975 N N . PHE A 1 485 ? -22.396 12.805 27.321 1.00 80.81 485 PHE A N 1
ATOM 3976 C CA . PHE A 1 485 ? -21.884 13.343 26.067 1.00 80.81 485 PHE A CA 1
ATOM 3977 C C . PHE A 1 485 ? -22.976 13.321 25.002 1.00 80.81 485 PHE A C 1
ATOM 3979 O O . PHE A 1 485 ? -23.774 12.388 24.934 1.00 80.81 485 PHE A O 1
ATOM 3986 N N . GLY A 1 486 ? -23.016 14.353 24.166 1.00 78.19 486 GLY A N 1
ATOM 3987 C CA . GLY A 1 486 ? -23.854 14.417 22.975 1.00 78.19 486 GLY A CA 1
ATOM 3988 C C . GLY A 1 486 ? -23.005 14.254 21.720 1.00 78.19 486 GLY A C 1
ATOM 3989 O O . GLY A 1 486 ? -22.093 15.047 21.493 1.00 78.19 486 GLY A O 1
ATOM 3990 N N . LEU A 1 487 ? -23.321 13.245 20.909 1.00 79.94 487 LEU A N 1
ATOM 3991 C CA . LEU A 1 487 ? -22.882 13.135 19.519 1.00 79.94 487 LEU A CA 1
ATOM 3992 C C . LEU A 1 487 ? -23.863 13.917 18.652 1.00 79.94 487 LEU A C 1
ATOM 3994 O O . LEU A 1 487 ? -25.033 13.538 18.571 1.00 79.94 487 LEU A O 1
ATOM 3998 N N . PHE A 1 488 ? -23.406 14.982 18.009 1.00 78.00 488 PHE A N 1
ATOM 3999 C CA . PHE A 1 488 ? -24.211 15.774 17.087 1.00 78.00 488 PHE A CA 1
ATOM 4000 C C . PHE A 1 488 ? -23.842 15.402 15.655 1.00 78.00 488 PHE A C 1
ATOM 4002 O O . PHE A 1 488 ? -22.682 15.496 15.254 1.00 78.00 488 PHE A O 1
ATOM 4009 N N . PHE A 1 489 ? -24.840 14.957 14.893 1.00 75.06 489 PHE A N 1
ATOM 4010 C CA . PHE A 1 489 ? -24.680 14.581 13.494 1.00 75.06 489 PHE A CA 1
ATOM 4011 C C . PHE A 1 489 ? -24.901 15.826 12.639 1.00 75.06 489 PHE A C 1
ATOM 4013 O O . PHE A 1 489 ? -26.036 16.237 12.381 1.00 75.06 489 PHE A O 1
ATOM 4020 N N . GLU A 1 490 ? -23.800 16.465 12.268 1.00 70.75 490 GLU A N 1
ATOM 4021 C CA . GLU A 1 490 ? -23.783 17.653 11.424 1.00 70.75 490 GLU A CA 1
ATOM 4022 C C . GLU A 1 490 ? -23.633 17.246 9.948 1.00 70.75 490 GLU A C 1
ATOM 4024 O O . GLU A 1 490 ? -23.427 16.074 9.623 1.00 70.75 490 GLU A O 1
ATOM 4029 N N . ARG A 1 491 ? -23.759 18.209 9.026 1.00 62.56 491 ARG A N 1
ATOM 4030 C CA . ARG A 1 491 ? -23.605 17.943 7.583 1.00 62.56 491 ARG A CA 1
ATOM 4031 C C . ARG A 1 491 ? -22.205 17.426 7.234 1.00 62.56 491 ARG A C 1
ATOM 4033 O O . ARG A 1 491 ? -22.076 16.403 6.565 1.00 62.56 491 ARG A O 1
ATOM 4040 N N . ARG A 1 492 ? -21.173 18.077 7.780 1.00 58.38 492 ARG A N 1
ATOM 4041 C CA . ARG A 1 492 ? -19.751 17.834 7.467 1.00 58.38 492 ARG A CA 1
ATOM 4042 C C . ARG A 1 492 ? -19.041 16.840 8.387 1.00 58.38 492 ARG A C 1
ATOM 4044 O O . ARG A 1 492 ? -17.851 16.604 8.221 1.00 58.38 492 ARG A O 1
ATOM 4051 N N . GLY A 1 493 ? -19.735 16.264 9.366 1.00 68.75 493 GLY A N 1
ATOM 4052 C CA . GLY A 1 493 ? -19.117 15.324 10.295 1.00 68.75 493 GLY A CA 1
ATOM 4053 C C . GLY A 1 493 ? -19.891 15.147 11.591 1.00 68.75 493 GLY A C 1
ATOM 4054 O O . GLY A 1 493 ? -21.062 15.511 11.704 1.00 68.75 493 GLY A O 1
ATOM 4055 N N . VAL A 1 494 ? -19.216 14.567 12.582 1.00 77.62 494 VAL A N 1
ATOM 4056 C CA . VAL A 1 494 ? -19.778 14.343 13.915 1.00 77.62 494 VAL A CA 1
ATOM 4057 C C . VAL A 1 494 ? -18.995 15.146 14.943 1.00 77.62 494 VAL A C 1
ATOM 4059 O O . VAL A 1 494 ? -17.778 14.992 15.073 1.00 77.62 494 VAL A O 1
ATOM 4062 N N . SER A 1 495 ? -19.697 15.994 15.693 1.00 79.31 495 SER A N 1
ATOM 4063 C CA . SER A 1 495 ? -19.126 16.734 16.817 1.00 79.31 495 SER A CA 1
ATOM 4064 C C . SER A 1 495 ? -19.524 16.079 18.144 1.00 79.31 495 SER A C 1
ATOM 4066 O O . SER A 1 495 ? -20.607 15.509 18.286 1.00 79.31 495 SER A O 1
ATOM 4068 N N . VAL A 1 496 ? -18.609 16.106 19.115 1.00 79.94 496 VAL A N 1
ATOM 4069 C CA . VAL A 1 496 ? -18.815 15.553 20.461 1.00 79.94 496 VAL A CA 1
ATOM 4070 C C . VAL A 1 496 ? -18.778 16.714 21.440 1.00 79.94 496 VAL A C 1
ATOM 4072 O O . VAL A 1 496 ? -17.808 17.470 21.447 1.00 79.94 496 VAL A O 1
ATOM 4075 N N . GLN A 1 497 ? -19.812 16.857 22.268 1.00 76.88 497 GLN A N 1
ATOM 4076 C CA . GLN A 1 497 ? -19.837 17.860 23.337 1.00 76.88 497 GLN A CA 1
ATOM 4077 C C . GLN A 1 497 ? -20.211 17.214 24.669 1.00 76.88 497 GLN A C 1
ATOM 4079 O O . GLN A 1 497 ? -21.086 16.349 24.728 1.00 76.88 497 GLN A O 1
ATOM 4084 N N . MET A 1 498 ? -19.551 17.644 25.744 1.00 74.25 498 MET A N 1
ATOM 4085 C CA . MET A 1 498 ? -19.903 17.247 27.104 1.00 74.25 498 MET A CA 1
ATOM 4086 C C . MET A 1 498 ? -21.130 18.038 27.572 1.00 74.25 498 MET A C 1
ATOM 4088 O O . MET A 1 498 ? -21.207 19.253 27.404 1.00 74.25 498 MET A O 1
ATOM 4092 N N . LEU A 1 499 ? -22.107 17.337 28.138 1.00 70.25 499 LEU A N 1
ATOM 4093 C CA . LEU A 1 499 ? -23.373 17.886 28.614 1.00 70.25 499 LEU A CA 1
ATOM 4094 C C . LEU A 1 499 ? -23.308 18.002 30.140 1.00 70.25 499 LEU A C 1
ATOM 4096 O O . LEU A 1 499 ? -23.657 17.064 30.855 1.00 70.25 499 LEU A O 1
ATOM 4100 N N . GLU A 1 500 ? -22.818 19.139 30.637 1.00 53.84 500 GLU A N 1
ATOM 4101 C CA . GLU A 1 500 ? -22.564 19.337 32.073 1.00 53.84 500 GLU A CA 1
ATOM 4102 C C . GLU A 1 500 ? -23.836 19.649 32.882 1.00 53.84 500 GLU A C 1
ATOM 4104 O O . GLU A 1 500 ? -23.916 19.265 34.043 1.00 53.84 500 GLU A O 1
ATOM 4109 N N . ASN A 1 501 ? -24.858 20.275 32.277 1.00 50.00 501 ASN A N 1
ATOM 4110 C CA . ASN A 1 501 ? -26.126 20.631 32.932 1.00 50.00 501 ASN A CA 1
ATOM 4111 C C . ASN A 1 501 ? -27.326 20.555 31.971 1.00 50.00 501 ASN A C 1
ATOM 4113 O O . ASN A 1 501 ? -27.191 20.787 30.769 1.00 50.00 501 ASN A O 1
ATOM 4117 N N . SER A 1 502 ? -28.540 20.342 32.499 1.00 39.84 502 SER A N 1
ATOM 4118 C CA . SER A 1 502 ? -29.793 20.400 31.716 1.00 39.84 502 SER A CA 1
ATOM 4119 C C . SER A 1 502 ? -29.998 21.760 31.030 1.00 39.84 502 SER A C 1
ATOM 4121 O O . SER A 1 502 ? -30.542 21.826 29.930 1.00 39.84 502 SER A O 1
ATOM 4123 N N . VAL A 1 503 ? -29.497 22.845 31.630 1.00 43.72 503 VAL A N 1
ATOM 4124 C CA . VAL A 1 503 ? -29.512 24.197 31.052 1.00 43.72 503 VAL A CA 1
ATOM 4125 C C . VAL A 1 503 ? -28.523 24.330 29.892 1.00 43.72 503 VAL A C 1
ATOM 4127 O O . VAL A 1 503 ? -28.885 24.932 28.888 1.00 43.72 503 VAL A O 1
ATOM 4130 N N . ASP A 1 504 ? -27.328 23.734 29.962 1.00 45.06 504 ASP A N 1
ATOM 4131 C CA . ASP A 1 504 ? -26.366 23.728 28.846 1.00 45.06 504 ASP A CA 1
ATOM 4132 C C . ASP A 1 504 ? -26.781 22.768 27.720 1.00 45.06 504 ASP A C 1
ATOM 4134 O O . ASP A 1 504 ? -26.510 23.025 26.549 1.00 45.06 504 ASP A O 1
ATOM 4138 N N . PHE A 1 505 ? -27.539 21.717 28.040 1.00 40.81 505 PHE A N 1
ATOM 4139 C CA . PHE A 1 505 ? -28.245 20.871 27.073 1.00 40.81 505 PHE A CA 1
ATOM 4140 C C . PHE A 1 505 ? -29.320 21.658 26.307 1.00 40.81 505 PHE A C 1
ATOM 4142 O O . PHE A 1 505 ? -29.321 21.682 25.076 1.00 40.81 505 PHE A O 1
ATOM 4149 N N . TYR A 1 506 ? -30.201 22.384 27.006 1.00 43.12 506 TYR A N 1
ATOM 4150 C CA . TYR A 1 506 ? -31.165 23.257 26.332 1.00 43.12 506 TYR A CA 1
ATOM 4151 C C . TYR A 1 506 ? -30.475 24.428 25.626 1.00 43.12 506 TYR A C 1
ATOM 4153 O O . TYR A 1 506 ? -30.926 24.805 24.546 1.00 43.12 506 TYR A O 1
ATOM 4161 N N . ARG A 1 507 ? -29.377 24.974 26.169 1.00 42.81 507 ARG A N 1
ATOM 4162 C CA . ARG A 1 507 ? -28.558 26.023 25.544 1.00 42.81 507 ARG A CA 1
ATOM 4163 C C . ARG A 1 507 ? -27.912 25.507 24.263 1.00 42.81 507 ARG A C 1
ATOM 4165 O O . ARG A 1 507 ? -28.244 26.052 23.238 1.00 42.81 507 ARG A O 1
ATOM 4172 N N . SER A 1 508 ? -27.138 24.426 24.236 1.00 40.47 508 SER A N 1
ATOM 4173 C CA . SER A 1 508 ? -26.536 23.864 23.002 1.00 40.47 508 SER A CA 1
ATOM 4174 C C . SER A 1 508 ? -27.562 23.524 21.902 1.00 40.47 508 SER A C 1
ATOM 4176 O O . SER A 1 508 ? -27.300 23.748 20.715 1.00 40.47 508 SER A O 1
ATOM 4178 N N . ILE A 1 509 ? -28.767 23.082 22.286 1.00 39.81 509 ILE A N 1
ATOM 4179 C CA . ILE A 1 509 ? -29.906 22.861 21.376 1.00 39.81 509 ILE A CA 1
ATOM 4180 C C . ILE A 1 509 ? -30.594 24.182 20.948 1.00 39.81 509 ILE A C 1
ATOM 4182 O O . ILE A 1 509 ? -31.255 24.214 19.907 1.00 39.81 509 ILE A O 1
ATOM 4186 N N . SER A 1 510 ? -30.468 25.281 21.709 1.00 35.00 510 SER A N 1
ATOM 4187 C CA . SER A 1 510 ? -31.137 26.580 21.472 1.00 35.00 510 SER A CA 1
ATOM 4188 C C . SER A 1 510 ? -30.236 27.736 21.004 1.00 35.00 510 SER A C 1
ATOM 4190 O O . SER A 1 510 ? -30.701 28.535 20.199 1.00 35.00 510 SER A O 1
ATOM 4192 N N . THR A 1 511 ? -28.957 27.831 21.377 1.00 38.28 511 THR A N 1
ATOM 4193 C CA . THR A 1 511 ? -27.982 28.776 20.798 1.00 38.28 511 THR A CA 1
ATOM 4194 C C . THR A 1 511 ? -27.741 28.470 19.326 1.00 38.28 511 THR A C 1
ATOM 4196 O O . THR A 1 511 ? -27.632 29.394 18.527 1.00 38.28 511 THR A O 1
ATOM 4199 N N . ASN A 1 512 ? -27.828 27.199 18.929 1.00 40.19 512 ASN A N 1
ATOM 4200 C CA . ASN A 1 512 ? -27.852 26.787 17.525 1.00 40.19 512 ASN A CA 1
ATOM 4201 C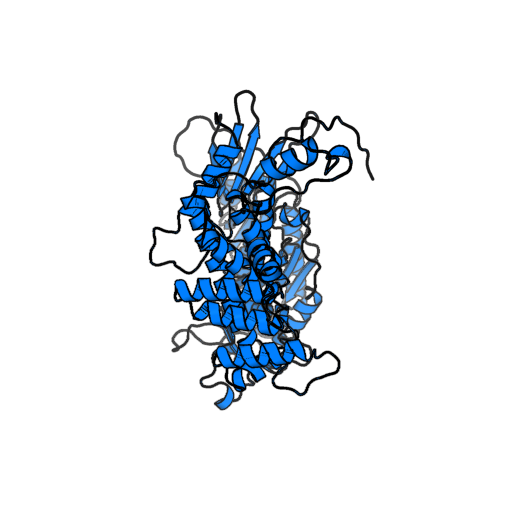 C . ASN A 1 512 ? -29.174 27.087 16.785 1.00 40.19 512 ASN A C 1
ATOM 4203 O O . ASN A 1 512 ? -29.249 26.873 15.577 1.00 40.19 512 ASN A O 1
ATOM 4207 N N . LYS A 1 513 ? -30.223 27.568 17.476 1.00 36.16 513 LYS A N 1
ATOM 4208 C CA . LYS A 1 513 ? -31.443 28.106 16.837 1.00 36.16 513 LYS A CA 1
ATOM 4209 C C . LYS A 1 513 ? -31.334 29.592 16.497 1.00 36.16 513 LYS A C 1
ATOM 4211 O O . LYS A 1 513 ? -32.189 30.085 15.774 1.00 36.16 513 LYS A O 1
ATOM 4216 N N . LEU A 1 514 ? -30.340 30.302 17.036 1.00 32.69 514 LEU A N 1
ATOM 4217 C CA . LEU A 1 514 ? -30.170 31.747 16.834 1.00 32.69 514 LEU A CA 1
ATOM 4218 C C 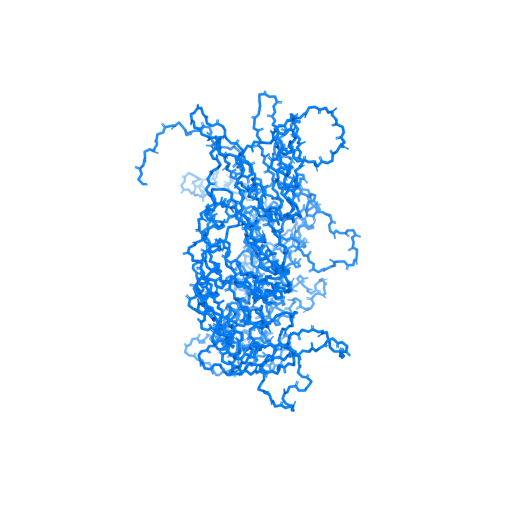. LEU A 1 514 ? -28.858 32.114 16.134 1.00 32.69 514 LEU A C 1
ATOM 4220 O O . LEU A 1 514 ? -28.768 33.208 15.588 1.00 32.69 514 LEU A O 1
ATOM 4224 N N . LYS A 1 515 ? -27.864 31.218 16.103 1.00 32.28 515 LYS A N 1
ATOM 4225 C CA . LYS A 1 515 ? -26.650 31.365 15.295 1.00 32.28 515 LYS A CA 1
ATOM 4226 C C . LYS A 1 515 ? -26.222 29.996 14.762 1.00 32.28 515 LYS A C 1
ATOM 4228 O O . LYS A 1 515 ? -26.068 29.055 15.538 1.00 32.28 515 LYS A O 1
ATOM 4233 N N . GLY A 1 516 ? -26.033 29.884 13.444 1.00 32.00 516 GLY A N 1
ATOM 4234 C CA . GLY A 1 516 ? -25.128 28.879 12.881 1.00 32.00 516 GLY A CA 1
ATOM 4235 C C . GLY A 1 516 ? -23.761 28.993 13.568 1.00 32.00 516 GLY A C 1
ATOM 4236 O O . GLY A 1 516 ? -23.438 30.048 14.105 1.00 32.00 516 GLY A O 1
ATOM 4237 N N . SER A 1 517 ? -23.029 27.886 13.649 1.00 27.75 517 SER A N 1
ATOM 4238 C CA . SER A 1 517 ? -21.815 27.707 14.463 1.00 27.75 517 SER A CA 1
ATOM 4239 C C . SER A 1 517 ? -20.876 28.934 14.523 1.00 27.75 517 SER A C 1
ATOM 4241 O O . SER A 1 517 ? -20.685 29.593 13.502 1.00 27.75 517 SER A O 1
ATOM 4243 N N . PRO A 1 518 ? -20.229 29.239 15.668 1.00 30.75 518 PRO A N 1
ATOM 4244 C CA . PRO A 1 518 ? -19.1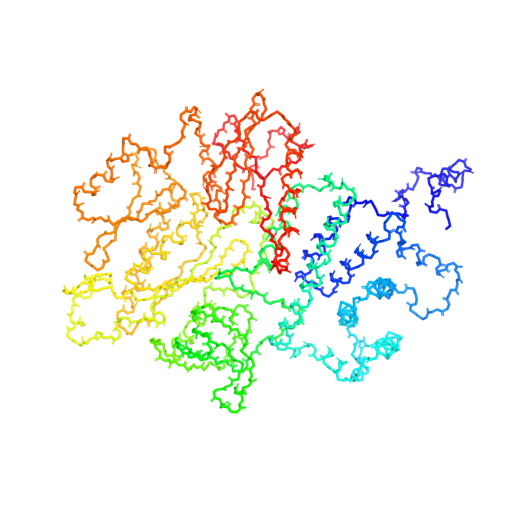91 30.256 15.725 1.00 30.75 518 PRO A CA 1
ATOM 4245 C C . PRO A 1 518 ? -17.897 29.682 15.136 1.00 30.75 518 PRO A C 1
ATOM 4247 O O . PRO A 1 518 ? -17.105 29.061 15.840 1.00 30.75 518 PRO A O 1
ATOM 4250 N N . LEU A 1 519 ? -17.673 29.909 13.846 1.00 29.52 519 LEU A N 1
ATOM 4251 C CA . LEU A 1 519 ? -16.333 29.899 13.276 1.00 29.52 519 LEU A CA 1
ATOM 4252 C C . LEU A 1 519 ? -16.028 31.316 12.799 1.00 29.52 519 LEU A C 1
ATOM 4254 O O . LEU A 1 519 ? -16.697 31.837 11.921 1.00 29.52 519 LEU A O 1
ATOM 4258 N N . LEU A 1 520 ? -15.044 31.916 13.472 1.00 28.59 520 LEU A N 1
ATOM 4259 C CA . LEU A 1 520 ? -14.246 33.065 13.047 1.00 28.59 520 LEU A CA 1
ATOM 4260 C C . LEU A 1 520 ? -15.035 34.294 12.569 1.00 28.59 520 LEU A C 1
ATOM 4262 O O . LEU A 1 520 ? -15.361 34.475 11.405 1.00 28.59 520 LEU A O 1
ATOM 4266 N N . MET A 1 521 ? -15.235 35.214 13.514 1.00 27.14 521 MET A N 1
ATOM 4267 C CA . MET A 1 521 ? -15.400 36.632 13.211 1.00 27.14 521 MET A CA 1
ATOM 4268 C C . MET A 1 521 ? -14.146 37.133 12.484 1.00 27.14 521 MET A C 1
ATOM 4270 O O . MET A 1 521 ? -13.170 37.469 13.148 1.00 27.14 521 MET A O 1
ATOM 4274 N N . LEU A 1 522 ? -14.180 37.186 11.156 1.00 29.20 522 LEU A N 1
ATOM 4275 C CA . LEU A 1 522 ? -13.382 38.094 10.335 1.00 29.20 522 LEU A CA 1
ATOM 4276 C C . LEU A 1 522 ? -14.182 38.418 9.066 1.00 29.20 522 LEU A C 1
ATOM 4278 O O . LEU A 1 522 ? -14.568 37.532 8.318 1.00 29.20 522 LEU A O 1
ATOM 4282 N N . ASP A 1 523 ? -14.468 39.710 8.939 1.00 28.98 523 ASP A N 1
ATOM 4283 C CA . ASP A 1 523 ? -14.997 40.461 7.803 1.00 28.98 523 ASP A CA 1
ATOM 4284 C C . ASP A 1 523 ? -16.292 39.994 7.121 1.00 28.98 523 ASP A C 1
ATOM 4286 O O . ASP A 1 523 ? -16.361 39.139 6.245 1.00 28.98 523 ASP A O 1
ATOM 4290 N N . LYS A 1 524 ? -17.355 40.706 7.509 1.00 36.28 524 LYS A N 1
ATOM 4291 C CA . LYS A 1 524 ? -18.585 40.868 6.743 1.00 36.28 524 LYS A CA 1
ATOM 4292 C C . LYS A 1 524 ? -18.270 41.538 5.406 1.00 36.28 524 LYS A C 1
ATOM 4294 O O . LYS A 1 524 ? -18.110 42.751 5.388 1.00 36.28 524 LYS A O 1
ATOM 4299 N N . GLU A 1 525 ? -18.342 40.782 4.320 1.00 32.50 525 GLU A N 1
ATOM 4300 C CA . GLU A 1 525 ? -18.889 41.237 3.038 1.00 32.50 525 GLU A CA 1
ATOM 4301 C C . GLU A 1 525 ? -19.282 40.001 2.204 1.00 32.50 525 GLU A C 1
ATOM 4303 O O . GLU A 1 525 ? -18.438 39.272 1.706 1.00 32.50 525 GLU A O 1
ATOM 4308 N N . GLN A 1 526 ? -20.601 39.771 2.104 1.00 35.88 526 GLN A N 1
ATOM 4309 C CA . GLN A 1 526 ? -21.293 38.732 1.316 1.00 35.88 526 GLN A CA 1
ATOM 4310 C C . GLN A 1 526 ? -21.140 37.269 1.805 1.00 35.88 526 GLN A C 1
ATOM 4312 O O . GLN A 1 526 ? -20.344 36.492 1.293 1.00 35.88 526 GLN A O 1
ATOM 4317 N N . GLU A 1 527 ? -21.994 36.858 2.758 1.00 39.09 527 GLU A N 1
ATOM 4318 C CA . GLU A 1 527 ? -22.256 35.438 3.067 1.00 39.09 527 GLU A CA 1
ATOM 4319 C C . GLU A 1 527 ? -22.902 34.743 1.851 1.00 39.09 527 GLU A C 1
ATOM 4321 O O . GLU A 1 527 ? -24.127 34.702 1.724 1.00 39.09 527 GLU A O 1
ATOM 4326 N N . TYR A 1 528 ? -22.094 34.184 0.952 1.00 52.78 528 TYR A N 1
ATOM 4327 C CA . TYR A 1 528 ? -22.575 33.208 -0.024 1.00 52.78 528 TYR A CA 1
ATOM 4328 C C . TYR A 1 528 ? -22.496 31.802 0.573 1.00 52.78 528 TYR A C 1
ATOM 4330 O O . TYR A 1 528 ? -21.460 31.368 1.077 1.00 52.78 528 TYR A O 1
ATOM 4338 N N . GLN A 1 529 ? -23.630 31.100 0.556 1.00 58.03 529 GLN A N 1
ATOM 4339 C CA . GLN A 1 529 ? -23.752 29.744 1.084 1.00 58.03 529 GLN A CA 1
ATOM 4340 C C . GLN A 1 529 ? -23.163 28.736 0.096 1.00 58.03 529 GLN A C 1
ATOM 4342 O O . GLN A 1 529 ? -23.412 28.802 -1.105 1.00 58.03 529 GLN A O 1
ATOM 4347 N N . LEU A 1 530 ? -22.385 27.795 0.622 1.00 64.25 530 LEU A N 1
ATOM 4348 C CA . LEU A 1 530 ? -21.829 26.688 -0.144 1.00 64.25 530 LEU A CA 1
ATOM 4349 C C . LEU A 1 530 ? -22.964 25.754 -0.617 1.00 64.25 530 LEU A C 1
ATOM 4351 O O . LEU A 1 530 ? -23.825 25.436 0.208 1.00 64.25 530 LEU A O 1
ATOM 4355 N N . PRO A 1 531 ? -22.992 25.299 -1.887 1.00 71.31 531 PRO A N 1
ATOM 4356 C CA . PRO A 1 531 ? -24.050 24.417 -2.371 1.00 71.31 531 PRO A CA 1
ATOM 4357 C C . PRO A 1 531 ? -24.137 23.118 -1.559 1.00 71.31 531 PRO A C 1
ATOM 4359 O O . PRO A 1 531 ? -23.128 22.441 -1.356 1.00 71.31 531 PRO A O 1
ATOM 4362 N N . ASP A 1 532 ? -25.354 22.724 -1.165 1.00 67.50 532 ASP A N 1
ATOM 4363 C CA . ASP A 1 532 ? -25.621 21.534 -0.331 1.00 67.50 532 ASP A CA 1
ATOM 4364 C C . ASP A 1 532 ? -25.005 20.237 -0.902 1.00 67.50 532 ASP A C 1
ATOM 4366 O O . ASP A 1 532 ? -24.655 19.321 -0.161 1.00 67.50 532 ASP A O 1
ATOM 4370 N N . VAL A 1 533 ? -24.824 20.170 -2.223 1.00 71.19 533 VAL A N 1
ATOM 4371 C CA . VAL A 1 533 ? -24.260 19.013 -2.935 1.00 71.19 533 VAL A CA 1
ATOM 4372 C C . VAL A 1 533 ? -22.772 18.794 -2.663 1.00 71.19 533 VAL A C 1
ATOM 4374 O O . VAL A 1 533 ? -22.296 17.661 -2.711 1.00 71.19 533 VAL A O 1
ATOM 4377 N N . VAL A 1 534 ? -22.025 19.869 -2.398 1.00 73.06 534 VAL A N 1
ATOM 4378 C CA . VAL A 1 534 ? -20.579 19.794 -2.145 1.00 73.06 534 VAL A CA 1
ATOM 4379 C C . VAL A 1 534 ? -20.321 19.135 -0.791 1.00 73.06 534 VAL A C 1
ATOM 4381 O O . VAL A 1 534 ? -19.422 18.304 -0.676 1.00 73.06 534 VAL A O 1
ATOM 4384 N N . ASP A 1 535 ? -21.162 19.417 0.210 1.00 66.81 535 ASP A N 1
ATOM 4385 C CA . ASP A 1 535 ? -21.080 18.797 1.539 1.00 66.81 535 ASP A CA 1
ATOM 4386 C C . ASP A 1 535 ? -21.257 17.265 1.475 1.00 66.81 535 ASP A C 1
ATOM 4388 O O . ASP A 1 535 ? -20.615 16.538 2.233 1.00 66.81 535 ASP A O 1
ATOM 4392 N N . GLY A 1 536 ? -22.099 16.763 0.562 1.00 65.56 536 GLY A N 1
ATOM 4393 C CA . GLY A 1 536 ? -22.307 15.326 0.349 1.00 65.56 536 GLY A CA 1
ATOM 4394 C C . GLY A 1 536 ? -21.126 14.615 -0.322 1.00 65.56 536 GLY A C 1
ATOM 4395 O O . GLY A 1 536 ? -21.002 13.400 -0.206 1.00 65.56 536 GLY A O 1
ATOM 4396 N N . PHE A 1 537 ? -20.243 15.357 -0.995 1.00 70.94 537 PHE A N 1
ATOM 4397 C CA . PHE A 1 537 ? -19.098 14.818 -1.741 1.00 70.94 537 PHE A CA 1
ATOM 4398 C C . PHE A 1 537 ? -17.740 15.092 -1.065 1.00 70.94 537 PHE A C 1
ATOM 4400 O O . PHE A 1 537 ? -16.696 14.612 -1.527 1.00 70.94 537 PHE A O 1
ATOM 4407 N N . ALA A 1 538 ? -17.749 15.866 0.023 1.00 70.06 538 ALA A N 1
ATOM 4408 C CA . ALA A 1 538 ? -16.577 16.206 0.816 1.00 70.06 538 ALA A CA 1
ATOM 4409 C C . ALA A 1 538 ? -15.937 14.952 1.427 1.00 70.06 538 ALA A C 1
ATOM 4411 O O . ALA A 1 538 ? -16.607 14.106 2.022 1.00 70.06 538 ALA A O 1
ATOM 4412 N N . SER A 1 539 ? -14.623 14.828 1.281 1.00 66.44 539 SER A N 1
ATOM 4413 C CA . SER A 1 539 ? -13.843 13.677 1.723 1.00 66.44 539 SER A CA 1
ATOM 4414 C C . SER A 1 539 ? -12.617 14.140 2.497 1.00 66.44 539 SER A C 1
ATOM 4416 O O . SER A 1 539 ? -11.675 14.672 1.918 1.00 66.44 539 SER A O 1
ATOM 4418 N N . GLU A 1 540 ? -12.607 13.865 3.802 1.00 66.38 540 GLU A N 1
ATOM 4419 C CA . GLU A 1 540 ? -11.460 14.166 4.665 1.00 66.38 540 GLU A CA 1
ATOM 4420 C C . GLU A 1 540 ? -10.185 13.468 4.147 1.00 66.38 540 GLU A C 1
ATOM 4422 O O . GLU A 1 540 ? -10.195 12.277 3.819 1.00 66.38 540 GLU A O 1
ATOM 4427 N N . GLY A 1 541 ? -9.073 14.202 4.122 1.00 63.16 541 GLY A N 1
ATOM 4428 C CA . GLY A 1 541 ? -7.760 13.740 3.674 1.00 63.16 541 GLY A CA 1
ATOM 4429 C C . GLY A 1 541 ? -7.462 13.986 2.195 1.00 63.16 541 GLY A C 1
ATOM 4430 O O . GLY A 1 541 ? -6.389 13.598 1.738 1.00 63.16 541 GLY A O 1
ATOM 4431 N N . LEU A 1 542 ? -8.369 14.618 1.446 1.00 69.50 542 LEU A N 1
ATOM 4432 C CA . LEU A 1 542 ? -8.201 14.944 0.028 1.00 69.50 542 LEU A CA 1
ATOM 4433 C C . LEU A 1 542 ? -8.366 16.443 -0.198 1.00 69.50 542 LEU A C 1
ATOM 4435 O O . LEU A 1 542 ? -9.101 17.101 0.524 1.00 69.50 542 LEU A O 1
ATOM 4439 N N . ILE A 1 543 ? -7.723 16.958 -1.241 1.00 72.88 543 ILE A N 1
ATOM 4440 C CA . ILE A 1 543 ? -7.912 18.341 -1.685 1.00 72.88 543 ILE A CA 1
ATOM 4441 C C . ILE A 1 543 ? -8.884 18.322 -2.863 1.00 72.88 543 ILE A C 1
ATOM 4443 O O . ILE A 1 543 ? -8.614 17.670 -3.877 1.00 72.88 543 ILE A O 1
ATOM 4447 N N . GLN A 1 544 ? -10.026 18.995 -2.734 1.00 75.75 544 GLN A N 1
ATOM 4448 C CA . GLN A 1 544 ? -11.120 18.924 -3.707 1.00 75.75 544 GLN A CA 1
ATOM 4449 C C . GLN A 1 544 ? -11.533 20.318 -4.180 1.00 75.75 544 GLN A C 1
ATOM 4451 O O . GLN A 1 544 ? -11.784 21.208 -3.381 1.00 75.75 544 GLN A O 1
ATOM 4456 N N . PHE A 1 545 ? -11.646 20.483 -5.490 1.00 79.38 545 PHE A N 1
ATOM 4457 C CA . PHE A 1 545 ? -12.094 21.686 -6.174 1.00 79.38 545 PHE A CA 1
ATOM 4458 C C . PHE A 1 545 ? -13.428 21.388 -6.852 1.00 79.38 545 PHE A C 1
ATOM 4460 O O . PHE A 1 545 ? -13.538 20.419 -7.606 1.00 79.38 545 PHE A O 1
ATOM 4467 N N . PHE A 1 546 ? -14.431 22.222 -6.605 1.00 81.62 546 PHE A N 1
ATOM 4468 C CA . PHE A 1 546 ? -15.747 22.138 -7.227 1.00 81.62 546 PHE A CA 1
ATOM 4469 C C . PHE A 1 546 ? -15.994 23.399 -8.043 1.00 81.62 546 PHE A C 1
ATOM 4471 O O . PHE A 1 546 ? -15.953 24.503 -7.505 1.00 81.62 546 PHE A O 1
ATOM 4478 N N . PHE A 1 547 ? -16.256 23.222 -9.332 1.00 83.06 547 PHE A N 1
ATOM 4479 C CA . PHE A 1 547 ? -16.594 24.288 -10.263 1.00 83.06 547 PHE A CA 1
ATOM 4480 C C . PHE A 1 547 ? -18.109 24.372 -10.436 1.00 83.06 547 PHE A C 1
ATOM 4482 O O . PHE A 1 547 ? -18.763 23.355 -10.661 1.00 83.06 547 PHE A O 1
ATOM 4489 N N . GLU A 1 548 ? -18.655 25.578 -10.363 1.00 83.56 548 GLU A N 1
ATOM 4490 C CA . GLU A 1 548 ? -20.068 25.868 -10.623 1.00 83.56 548 GLU A CA 1
ATOM 4491 C C . GLU A 1 548 ? -20.159 26.949 -11.699 1.00 83.56 548 GLU A C 1
ATOM 4493 O O . GLU A 1 548 ? -19.586 28.029 -11.546 1.00 83.56 548 GLU A O 1
ATOM 4498 N N . ASP A 1 549 ? -20.850 26.657 -12.800 1.00 81.81 549 ASP A N 1
ATOM 4499 C CA . ASP A 1 549 ? -21.014 27.614 -13.894 1.00 81.81 549 ASP A CA 1
ATOM 4500 C C . ASP A 1 549 ? -22.070 28.668 -13.571 1.00 81.81 549 ASP A C 1
ATOM 4502 O O . ASP A 1 549 ? -23.136 28.372 -13.034 1.00 81.81 549 ASP A O 1
ATOM 4506 N N . THR A 1 550 ? -21.769 29.913 -13.934 1.00 77.69 550 THR A N 1
ATOM 4507 C CA . THR A 1 550 ? -22.644 31.073 -13.740 1.00 77.69 550 THR A CA 1
ATOM 4508 C C . THR A 1 550 ? -22.711 31.904 -15.020 1.00 77.69 550 THR A C 1
ATOM 4510 O O . THR A 1 550 ? -21.810 31.853 -15.854 1.00 77.69 550 THR A O 1
ATOM 4513 N N . ASP A 1 551 ? -23.720 32.767 -15.157 1.00 71.19 551 ASP A N 1
ATOM 4514 C CA . ASP A 1 551 ? -23.882 33.622 -16.347 1.00 71.19 551 ASP A CA 1
ATOM 4515 C C . ASP A 1 551 ? -22.698 34.582 -16.610 1.00 71.19 551 ASP A C 1
ATOM 4517 O O . ASP A 1 551 ? -22.581 35.145 -17.698 1.00 71.19 551 ASP A O 1
ATOM 4521 N N . LYS A 1 552 ? -21.827 34.812 -15.615 1.00 67.56 552 LYS A N 1
ATOM 4522 C CA . LYS A 1 552 ? -20.695 35.759 -15.677 1.00 67.56 552 LYS A CA 1
ATOM 4523 C C . LYS A 1 552 ? -19.311 35.095 -15.622 1.00 67.56 552 LYS A C 1
ATOM 4525 O O . LYS A 1 552 ? -18.317 35.812 -15.544 1.00 67.56 552 LYS A O 1
ATOM 4530 N N . GLY A 1 553 ? -19.233 33.764 -15.632 1.00 76.50 553 GLY A N 1
ATOM 4531 C CA . GLY A 1 553 ? -17.996 33.006 -15.415 1.00 76.50 553 GLY A CA 1
ATOM 4532 C C . GLY A 1 553 ? -18.272 31.755 -14.586 1.00 76.50 553 GLY A C 1
ATOM 4533 O O . GLY A 1 553 ? -19.302 31.113 -14.766 1.00 76.50 553 GLY A O 1
ATOM 4534 N N . PHE A 1 554 ? -17.412 31.425 -13.628 1.00 77.44 554 PHE A N 1
ATOM 4535 C CA . PHE A 1 554 ? -17.645 30.289 -12.729 1.00 77.44 554 PHE A CA 1
ATOM 4536 C C . PHE A 1 554 ? -17.213 30.583 -11.287 1.00 77.44 554 PHE A C 1
ATOM 4538 O O . PHE A 1 554 ? -16.352 31.431 -11.035 1.00 77.44 554 PHE A O 1
ATOM 4545 N N . ASN A 1 555 ? -17.831 29.880 -10.338 1.00 77.00 555 ASN A N 1
ATOM 4546 C CA . ASN A 1 555 ? -17.431 29.841 -8.935 1.00 77.00 555 ASN A CA 1
ATOM 4547 C C . ASN A 1 555 ? -16.545 28.615 -8.675 1.00 77.00 555 ASN A C 1
ATOM 4549 O O . ASN A 1 555 ? -16.656 27.593 -9.357 1.00 77.00 555 ASN A O 1
ATOM 4553 N N . ILE A 1 556 ? -15.679 28.718 -7.669 1.00 74.38 556 ILE A N 1
ATOM 4554 C CA . ILE A 1 556 ? -14.777 27.656 -7.227 1.00 74.38 556 ILE A CA 1
ATOM 4555 C C . ILE A 1 556 ? -14.955 27.472 -5.726 1.00 74.38 556 ILE A C 1
ATOM 4557 O O . ILE A 1 556 ? -14.744 28.404 -4.950 1.00 74.38 556 ILE A O 1
ATOM 4561 N N . TYR A 1 557 ? -15.289 26.256 -5.318 1.00 78.50 557 TYR A N 1
ATOM 4562 C CA . TYR A 1 557 ? -15.292 25.843 -3.920 1.00 78.50 557 TYR A CA 1
ATOM 4563 C C . TYR A 1 557 ? -14.117 24.898 -3.698 1.00 78.50 557 TYR A C 1
ATOM 4565 O O . TYR A 1 557 ? -14.026 23.863 -4.359 1.00 78.50 557 TYR A O 1
ATOM 4573 N N . VAL A 1 558 ? -13.212 25.253 -2.793 1.00 72.25 558 VAL A N 1
ATOM 4574 C CA . VAL A 1 558 ? -12.028 24.460 -2.459 1.00 72.25 558 VAL A CA 1
ATOM 4575 C C . VAL A 1 558 ? -12.208 23.876 -1.068 1.00 72.25 558 VAL A C 1
ATOM 4577 O O . VAL A 1 558 ? -12.478 24.606 -0.118 1.00 72.25 558 VAL A O 1
ATOM 4580 N N . LEU A 1 559 ? -12.072 22.559 -0.962 1.00 72.19 559 LEU A N 1
ATOM 4581 C CA . LEU A 1 559 ? -11.989 21.827 0.294 1.00 72.19 559 LEU A CA 1
ATOM 4582 C C . LEU A 1 559 ? -10.544 21.376 0.504 1.00 72.19 559 LEU A C 1
ATOM 4584 O O . LEU A 1 559 ? -9.973 20.712 -0.367 1.00 72.19 559 LEU A O 1
ATOM 4588 N N . ASP A 1 560 ? -9.962 21.736 1.646 1.00 67.25 560 ASP A N 1
ATOM 4589 C CA . ASP A 1 560 ? -8.647 21.243 2.058 1.00 67.25 560 ASP A CA 1
ATOM 4590 C C . ASP A 1 560 ? -8.717 19.822 2.659 1.00 67.25 560 ASP A C 1
ATOM 4592 O O . ASP A 1 560 ? -9.789 19.236 2.814 1.00 67.25 560 ASP A O 1
ATOM 4596 N N . GLU A 1 561 ? -7.568 19.264 3.057 1.00 67.31 561 GLU A N 1
ATOM 4597 C CA . GLU A 1 561 ? -7.485 17.919 3.652 1.00 67.31 561 GLU A CA 1
ATOM 4598 C C . GLU A 1 561 ? -8.290 17.768 4.961 1.00 67.31 561 GLU A C 1
ATOM 4600 O O . GLU A 1 561 ? -8.602 16.649 5.369 1.00 67.31 561 GLU A O 1
ATOM 4605 N N . SER A 1 562 ? -8.633 18.874 5.623 1.00 60.41 562 SER A N 1
ATOM 4606 C CA . SER A 1 562 ? -9.460 18.927 6.834 1.00 60.41 562 SER A CA 1
ATOM 4607 C C . SER A 1 562 ? -10.914 19.331 6.540 1.00 60.41 562 SER A C 1
ATOM 4609 O O . SER A 1 562 ? -11.672 19.593 7.477 1.00 60.41 562 SER A O 1
ATOM 4611 N N . ASN A 1 563 ? -11.317 19.380 5.263 1.00 66.81 563 ASN A N 1
ATOM 4612 C CA . ASN A 1 563 ? -12.596 19.904 4.774 1.00 66.81 563 ASN A CA 1
ATOM 4613 C C . ASN A 1 563 ? -12.879 21.366 5.186 1.00 66.81 563 ASN A C 1
ATOM 4615 O O . ASN A 1 563 ? -14.044 21.768 5.308 1.00 66.81 563 ASN A O 1
ATOM 4619 N N . GLN A 1 564 ? -11.841 22.176 5.415 1.00 65.62 564 GLN A N 1
ATOM 4620 C CA . GLN A 1 564 ? -11.990 23.629 5.483 1.00 65.62 564 GLN A CA 1
ATOM 4621 C C . GLN A 1 564 ? -12.275 24.174 4.092 1.00 65.62 564 GLN A C 1
ATOM 4623 O O . GLN A 1 564 ? -11.793 23.648 3.092 1.00 65.62 564 GLN A O 1
ATOM 4628 N N . VAL A 1 565 ? -13.100 25.215 4.047 1.00 68.06 565 VAL A N 1
ATOM 4629 C CA . VAL A 1 565 ? -13.660 25.735 2.806 1.00 68.06 565 VAL A CA 1
ATOM 4630 C C . VAL A 1 565 ? -13.023 27.065 2.461 1.00 68.06 565 VAL A C 1
ATOM 4632 O O . VAL A 1 565 ? -13.101 28.002 3.254 1.00 68.06 565 VAL A O 1
ATOM 4635 N N . GLU A 1 566 ? -12.543 27.173 1.229 1.00 68.75 566 GLU A N 1
ATOM 4636 C CA . GLU A 1 566 ? -12.255 28.444 0.574 1.00 68.75 566 GLU A CA 1
ATOM 4637 C C . GLU A 1 566 ? -13.192 28.612 -0.628 1.00 68.75 566 GLU A C 1
ATOM 4639 O O . GLU A 1 566 ? -13.449 27.662 -1.370 1.00 68.75 566 GLU A O 1
ATOM 4644 N N . VAL A 1 567 ? -13.751 29.810 -0.807 1.00 69.69 567 VAL A N 1
ATOM 4645 C CA . VAL A 1 567 ? -14.707 30.095 -1.884 1.00 69.69 567 VAL A CA 1
ATOM 4646 C C . VAL A 1 567 ? -14.193 31.250 -2.729 1.00 69.69 567 VAL A C 1
ATOM 4648 O O . VAL A 1 567 ? -13.878 32.317 -2.205 1.00 69.69 567 VAL A O 1
ATOM 4651 N N . TYR A 1 568 ? -14.144 31.041 -4.042 1.00 69.25 568 TYR A N 1
ATOM 4652 C CA . TYR A 1 568 ? -13.779 32.050 -5.029 1.00 69.25 568 TYR A CA 1
ATOM 4653 C C . TYR A 1 568 ? -14.941 32.250 -6.000 1.00 69.25 568 TYR A C 1
ATOM 4655 O O . TYR A 1 568 ? -15.437 31.293 -6.593 1.00 69.25 568 TYR A O 1
ATOM 4663 N N . HIS A 1 569 ? -15.379 33.494 -6.173 1.00 65.25 569 HIS A N 1
ATOM 4664 C CA . HIS A 1 569 ? -16.544 33.828 -6.991 1.00 65.25 569 HIS A CA 1
ATOM 4665 C C . HIS A 1 569 ? -16.169 34.567 -8.269 1.00 65.25 569 HIS A C 1
ATOM 4667 O O . HIS A 1 569 ? -15.208 35.334 -8.284 1.00 65.25 569 HIS A O 1
ATOM 4673 N N . GLN A 1 570 ? -16.998 34.388 -9.305 1.00 60.12 570 GLN A N 1
ATOM 4674 C CA . GLN A 1 570 ? -16.945 35.154 -10.558 1.00 60.12 570 GLN A CA 1
ATOM 4675 C C . GLN A 1 570 ? -15.540 35.193 -11.175 1.00 60.12 570 GLN A C 1
ATOM 4677 O O . GLN A 1 570 ? -15.058 36.241 -11.616 1.00 60.12 570 GLN A O 1
ATOM 4682 N N . TYR A 1 571 ? -14.871 34.040 -11.199 1.00 60.84 571 TYR A N 1
ATOM 4683 C CA . TYR A 1 571 ? -13.568 33.933 -11.830 1.00 60.84 571 TYR A CA 1
ATOM 4684 C C . TYR A 1 571 ? -13.729 34.081 -13.347 1.00 60.84 571 TYR A C 1
ATOM 4686 O O . TYR A 1 571 ? -14.547 33.400 -13.970 1.00 60.84 571 TYR A O 1
ATOM 4694 N N . SER A 1 572 ? -12.958 34.997 -13.935 1.00 56.16 572 SER A N 1
ATOM 4695 C CA . SER A 1 572 ? -12.910 35.232 -15.379 1.00 56.16 572 SER A CA 1
ATOM 4696 C C . SER A 1 572 ? -11.619 34.625 -15.929 1.00 56.16 572 SER A C 1
ATOM 4698 O O . SER A 1 572 ? -10.543 35.198 -15.800 1.00 56.16 572 SER A O 1
ATOM 4700 N N . GLY A 1 573 ? -11.721 33.422 -16.493 1.00 64.62 573 GLY A N 1
ATOM 4701 C CA . GLY A 1 573 ? -10.609 32.670 -17.080 1.00 64.62 573 GLY A CA 1
ATOM 4702 C C . GLY A 1 573 ? -11.088 31.340 -17.662 1.00 64.62 573 GLY A C 1
ATOM 4703 O O . GLY A 1 573 ? -12.280 31.041 -17.600 1.00 64.62 573 GLY A O 1
ATOM 4704 N N . GLU A 1 574 ? -10.184 30.529 -18.209 1.00 70.25 574 GLU A N 1
ATOM 4705 C CA . GLU A 1 574 ? -10.503 29.144 -18.570 1.00 70.25 574 GLU A CA 1
ATOM 4706 C C . GLU A 1 574 ? -10.252 28.209 -17.379 1.00 70.25 574 GLU A C 1
ATOM 4708 O O . GLU A 1 574 ? -9.211 28.270 -16.718 1.00 70.25 574 GLU A O 1
ATOM 4713 N N . LYS A 1 575 ? -11.207 27.313 -17.098 1.00 69.81 575 LYS A N 1
ATOM 4714 C CA . LYS A 1 575 ? -11.076 26.318 -16.019 1.00 69.81 575 LYS A CA 1
ATOM 4715 C C . LYS A 1 575 ? -9.831 25.448 -16.201 1.00 69.81 575 LYS A C 1
ATOM 4717 O O . LYS A 1 575 ? -9.159 25.133 -15.223 1.00 69.81 575 LYS A O 1
ATOM 4722 N N . ASP A 1 576 ? -9.491 25.103 -17.440 1.00 68.38 576 ASP A N 1
ATOM 4723 C CA . ASP A 1 576 ? -8.337 24.260 -17.748 1.00 68.38 576 ASP A CA 1
ATOM 4724 C C . ASP A 1 576 ? -7.000 24.937 -17.442 1.00 68.38 576 ASP A C 1
ATOM 4726 O O . ASP A 1 576 ? -6.101 24.287 -16.908 1.00 68.38 576 ASP A O 1
ATOM 4730 N N . GLU A 1 577 ? -6.872 26.239 -17.710 1.00 65.44 577 GLU A N 1
ATOM 4731 C CA . GLU A 1 577 ? -5.677 27.006 -17.347 1.00 65.44 577 GLU A CA 1
ATOM 4732 C C . GLU A 1 577 ? -5.499 27.062 -15.825 1.00 65.44 577 GLU A C 1
ATOM 4734 O O . GLU A 1 577 ? -4.392 26.884 -15.309 1.00 65.44 577 GLU A O 1
ATOM 4739 N N . MET A 1 578 ? -6.599 27.234 -15.084 1.00 68.56 578 MET A N 1
ATOM 4740 C CA . MET A 1 578 ? -6.590 27.204 -13.621 1.00 68.56 578 MET A CA 1
ATOM 4741 C C . MET A 1 578 ? -6.187 25.823 -13.092 1.00 68.56 578 MET A C 1
ATOM 4743 O O . MET A 1 578 ? -5.292 25.723 -12.251 1.00 68.56 578 MET A O 1
ATOM 4747 N N . ILE A 1 579 ? -6.776 24.750 -13.627 1.00 67.94 579 ILE A N 1
ATOM 4748 C CA . ILE A 1 579 ? -6.426 23.365 -13.283 1.00 67.94 579 ILE A CA 1
ATOM 4749 C C . ILE A 1 579 ? -4.945 23.094 -13.569 1.00 67.94 579 ILE A C 1
ATOM 4751 O O . ILE A 1 579 ? -4.252 22.511 -12.731 1.00 67.94 579 ILE A O 1
ATOM 4755 N N . ALA A 1 580 ? -4.435 23.530 -14.722 1.00 63.50 580 ALA A N 1
ATOM 4756 C CA . ALA A 1 580 ? -3.028 23.392 -15.084 1.00 63.50 580 ALA A CA 1
ATOM 4757 C C . ALA A 1 580 ? -2.114 24.146 -14.104 1.00 63.50 580 ALA A C 1
ATOM 4759 O O . ALA A 1 580 ? -1.117 23.591 -13.636 1.00 63.50 580 ALA A O 1
ATOM 4760 N N . SER A 1 581 ? -2.485 25.372 -13.724 1.00 62.41 581 SER A N 1
ATOM 4761 C CA . SER A 1 581 ? -1.745 26.188 -12.756 1.00 62.41 581 SER A CA 1
ATOM 4762 C C . SER A 1 581 ? -1.711 25.552 -11.362 1.00 62.41 581 SER A C 1
ATOM 4764 O O . SER A 1 581 ? -0.642 25.403 -10.765 1.00 62.41 581 SER A O 1
ATOM 4766 N N . VAL A 1 582 ? -2.857 25.072 -10.868 1.00 65.50 582 VAL A N 1
ATOM 4767 C CA . VAL A 1 582 ? -2.959 24.384 -9.572 1.00 65.50 582 VAL A CA 1
ATOM 4768 C C . VAL A 1 582 ? -2.152 23.083 -9.578 1.00 65.50 582 VAL A C 1
ATOM 4770 O O . VAL A 1 582 ? -1.360 22.847 -8.667 1.00 65.50 582 VAL A O 1
ATOM 4773 N N . ASN A 1 583 ? -2.270 22.252 -10.616 1.00 65.56 583 ASN A N 1
ATOM 4774 C CA . ASN A 1 583 ? -1.464 21.034 -10.733 1.00 65.56 583 ASN A CA 1
ATOM 4775 C C . ASN A 1 583 ? 0.042 21.346 -10.798 1.00 65.56 583 ASN A C 1
ATOM 4777 O O . ASN A 1 583 ? 0.852 20.659 -10.168 1.00 65.56 583 ASN A O 1
ATOM 4781 N N . SER A 1 584 ? 0.432 22.413 -11.500 1.00 60.19 584 SER A N 1
ATOM 4782 C CA . SER A 1 584 ? 1.818 22.889 -11.521 1.00 60.19 584 SER A CA 1
ATOM 4783 C C . SER A 1 584 ? 2.299 23.275 -10.116 1.00 60.19 584 SER A C 1
ATOM 4785 O O . SER A 1 584 ? 3.359 22.815 -9.689 1.00 60.19 584 SER A O 1
ATOM 4787 N N . PHE A 1 585 ? 1.486 24.001 -9.341 1.00 62.12 585 PHE A N 1
ATOM 4788 C CA . PHE A 1 585 ? 1.790 24.376 -7.956 1.00 62.12 585 PHE A CA 1
ATOM 4789 C C . PHE A 1 585 ? 1.945 23.167 -7.020 1.00 62.12 585 PHE A C 1
ATOM 4791 O O . PHE A 1 585 ? 2.949 23.032 -6.321 1.00 62.12 585 PHE A O 1
ATOM 4798 N N . TYR A 1 586 ? 0.995 22.231 -7.033 1.00 58.94 586 TYR A N 1
ATOM 4799 C CA . TYR A 1 586 ? 1.050 21.058 -6.151 1.00 58.94 586 TYR A CA 1
ATOM 4800 C C . TYR A 1 586 ? 2.194 20.109 -6.484 1.00 58.94 586 TYR A C 1
ATOM 4802 O O . TYR A 1 586 ? 2.699 19.399 -5.611 1.00 58.94 586 TYR A O 1
ATOM 4810 N N . THR A 1 587 ? 2.657 20.126 -7.730 1.00 57.53 587 THR A N 1
ATOM 4811 C CA . THR A 1 587 ? 3.901 19.445 -8.054 1.00 57.53 587 THR A CA 1
ATOM 4812 C C . THR A 1 587 ? 5.124 20.273 -7.612 1.00 57.53 587 THR A C 1
ATOM 4814 O O . THR A 1 587 ? 6.143 19.664 -7.270 1.00 57.53 587 THR A O 1
ATOM 4817 N N . SER A 1 588 ? 5.096 21.617 -7.630 1.00 51.66 588 SER A N 1
ATOM 4818 C CA . SER A 1 588 ? 6.273 22.502 -7.474 1.00 51.66 588 SER A CA 1
ATOM 4819 C C . SER A 1 588 ? 6.751 22.745 -6.036 1.00 51.66 588 SER A C 1
ATOM 4821 O O . SER A 1 588 ? 7.959 22.837 -5.819 1.00 51.66 588 SER A O 1
ATOM 4823 N N . VAL A 1 589 ? 5.855 22.769 -5.044 1.00 47.66 589 VAL A N 1
ATOM 4824 C CA . VAL A 1 589 ? 6.129 23.224 -3.655 1.00 47.66 589 VAL A CA 1
ATOM 4825 C C . VAL A 1 589 ? 7.134 22.362 -2.854 1.00 47.66 589 VAL A C 1
ATOM 4827 O O . VAL A 1 589 ? 7.516 22.719 -1.743 1.00 47.66 589 VAL A O 1
ATOM 4830 N N . LYS A 1 590 ? 7.648 21.245 -3.387 1.00 50.88 590 LYS A N 1
ATOM 4831 C CA . LYS A 1 590 ? 8.548 20.336 -2.640 1.00 50.88 590 LYS A CA 1
ATOM 4832 C C . LYS A 1 590 ? 10.054 20.464 -2.911 1.00 50.88 590 LYS A C 1
ATOM 4834 O O . LYS A 1 590 ? 10.816 19.760 -2.250 1.00 50.88 590 LYS A O 1
ATOM 4839 N N . ASP A 1 591 ? 10.512 21.342 -3.807 1.00 43.53 591 ASP A N 1
ATOM 4840 C CA . ASP A 1 591 ? 11.957 21.473 -4.096 1.00 43.53 591 ASP A CA 1
ATOM 4841 C C . ASP A 1 591 ? 12.720 22.426 -3.142 1.00 43.53 591 ASP A C 1
ATOM 4843 O O . ASP A 1 591 ? 13.948 22.351 -3.065 1.00 43.53 591 ASP A O 1
ATOM 4847 N N . GLU A 1 592 ? 12.045 23.280 -2.357 1.00 40.41 592 GLU A N 1
ATOM 4848 C CA . GLU A 1 592 ? 12.742 24.270 -1.508 1.00 40.41 592 GLU A CA 1
ATOM 4849 C C . GLU A 1 592 ? 13.199 23.740 -0.135 1.00 40.41 592 GLU A C 1
ATOM 4851 O O . GLU A 1 592 ? 14.206 24.205 0.407 1.00 40.41 592 GLU A O 1
ATOM 4856 N N . SER A 1 593 ? 12.557 22.709 0.427 1.00 36.66 593 SER A N 1
ATOM 4857 C CA . SER A 1 593 ? 13.000 22.119 1.697 1.00 36.66 593 SER A CA 1
ATOM 4858 C C . SER A 1 593 ? 14.006 20.989 1.462 1.00 36.66 593 SER A C 1
ATOM 4860 O O . SER A 1 593 ? 13.646 19.811 1.414 1.00 36.66 593 SER A O 1
ATOM 4862 N N . LYS A 1 594 ? 15.296 21.333 1.384 1.00 35.28 594 LYS A N 1
ATOM 4863 C CA . LYS A 1 594 ? 16.444 20.410 1.224 1.00 35.28 594 LYS A CA 1
ATOM 4864 C C . LYS A 1 594 ? 16.597 19.303 2.297 1.00 35.28 594 LYS A C 1
ATOM 4866 O O . LYS A 1 594 ? 17.632 18.650 2.318 1.00 35.28 594 LYS A O 1
ATOM 4871 N N . MET A 1 595 ? 15.606 19.038 3.158 1.00 33.09 595 MET A N 1
ATOM 4872 C CA . MET A 1 595 ? 15.652 17.999 4.204 1.00 33.09 595 MET A CA 1
ATOM 4873 C C . MET A 1 595 ? 14.440 17.051 4.299 1.00 33.09 595 MET A C 1
ATOM 4875 O O . MET A 1 595 ? 14.456 16.149 5.131 1.00 33.09 595 MET A O 1
ATOM 4879 N N . SER A 1 596 ? 13.433 17.153 3.427 1.00 33.28 596 SER A N 1
ATOM 4880 C CA . SER A 1 596 ? 12.288 16.215 3.386 1.00 33.28 596 SER A CA 1
ATOM 4881 C C . SER A 1 596 ? 12.280 15.367 2.103 1.00 33.28 596 SER A C 1
ATOM 4883 O O . SER A 1 596 ? 11.262 15.143 1.455 1.00 33.28 596 SER A O 1
ATOM 4885 N N . SER A 1 597 ? 13.447 14.846 1.725 1.00 39.78 597 SER A N 1
ATOM 4886 C CA . SER A 1 597 ? 13.717 14.135 0.467 1.00 39.78 597 SER A CA 1
ATOM 4887 C C . SER A 1 597 ? 13.117 12.719 0.332 1.00 39.78 597 SER A C 1
ATOM 4889 O O . SER A 1 597 ? 13.634 11.926 -0.453 1.00 39.78 597 SER A O 1
ATOM 4891 N N . LYS A 1 598 ? 12.044 12.362 1.058 1.00 43.91 598 LYS A N 1
ATOM 4892 C CA . LYS A 1 598 ? 11.535 10.970 1.092 1.00 43.91 598 LYS A CA 1
ATOM 4893 C C . LYS A 1 598 ? 10.069 10.731 0.728 1.00 43.91 598 LYS A C 1
ATOM 4895 O O . LYS A 1 598 ? 9.719 9.574 0.540 1.00 43.91 598 LYS A O 1
ATOM 4900 N N . LEU A 1 599 ? 9.212 11.745 0.603 1.00 48.50 599 LEU A N 1
ATOM 4901 C CA . LEU A 1 599 ? 7.779 11.498 0.376 1.00 48.50 599 LEU A CA 1
ATOM 4902 C C . LEU A 1 599 ? 7.264 12.300 -0.821 1.00 48.50 599 LEU A C 1
ATOM 4904 O O . LEU A 1 599 ? 7.017 13.505 -0.723 1.00 48.50 599 LEU A O 1
ATOM 4908 N N . ILE A 1 600 ? 7.100 11.622 -1.957 1.00 55.66 600 ILE A N 1
ATOM 4909 C CA . ILE A 1 600 ? 6.244 12.102 -3.048 1.00 55.66 600 ILE A CA 1
ATOM 4910 C C . ILE A 1 600 ? 4.809 12.017 -2.525 1.00 55.66 600 ILE A C 1
ATOM 4912 O O . ILE A 1 600 ? 4.411 10.953 -2.074 1.00 55.66 600 ILE A O 1
ATOM 4916 N N . ASN A 1 601 ? 4.075 13.136 -2.527 1.00 59.72 601 ASN A N 1
ATOM 4917 C CA . ASN A 1 601 ? 2.677 13.140 -2.092 1.00 59.72 601 ASN A CA 1
ATOM 4918 C C . ASN A 1 601 ? 1.807 12.808 -3.304 1.00 59.72 601 ASN A C 1
ATOM 4920 O O . ASN A 1 601 ? 1.816 13.562 -4.278 1.00 59.72 601 ASN A O 1
ATOM 4924 N N . PHE A 1 602 ? 1.088 11.691 -3.253 1.00 64.50 602 PHE A N 1
ATOM 4925 C CA . PHE A 1 602 ? 0.125 11.337 -4.295 1.00 64.50 602 PHE A CA 1
ATOM 4926 C C . PHE A 1 602 ? -1.259 11.969 -4.087 1.00 64.50 602 PHE A C 1
ATOM 4928 O O . PHE A 1 602 ? -2.154 11.731 -4.901 1.00 64.50 602 PHE A O 1
ATOM 4935 N N . ASN A 1 603 ? -1.445 12.776 -3.035 1.00 65.75 603 ASN A N 1
ATOM 4936 C CA . ASN A 1 603 ? -2.656 13.559 -2.792 1.00 65.75 603 ASN A CA 1
ATOM 4937 C C . ASN A 1 603 ? -2.730 14.772 -3.732 1.00 65.75 603 ASN A C 1
ATOM 4939 O O . ASN A 1 603 ? -2.611 15.923 -3.316 1.00 65.75 603 ASN A O 1
ATOM 4943 N N . LEU A 1 604 ? -2.839 14.503 -5.033 1.00 69.25 604 LEU A N 1
ATOM 4944 C CA . LEU A 1 604 ? -3.033 15.542 -6.037 1.00 69.25 604 LEU A CA 1
ATOM 4945 C C . LEU A 1 604 ? -4.464 16.110 -5.945 1.00 69.25 604 LEU A C 1
ATOM 4947 O O . LEU A 1 604 ? -5.397 15.343 -5.672 1.00 69.25 604 LEU A O 1
ATOM 4951 N N . PRO A 1 605 ? -4.646 17.418 -6.214 1.00 70.81 605 PRO A N 1
ATOM 4952 C CA . PRO A 1 605 ? -5.953 18.058 -6.283 1.00 70.81 605 PRO A CA 1
ATOM 4953 C C . PRO A 1 605 ? -6.961 17.303 -7.148 1.00 70.81 605 PRO A C 1
ATOM 4955 O O . PRO A 1 605 ? -6.638 16.751 -8.204 1.00 70.81 605 PRO A O 1
ATOM 4958 N N . GLN A 1 606 ? -8.206 17.293 -6.692 1.00 74.94 606 GLN A N 1
ATOM 4959 C CA . GLN A 1 606 ? -9.319 16.652 -7.377 1.00 74.94 606 GLN A CA 1
ATOM 4960 C C . GLN A 1 606 ? -10.276 17.702 -7.908 1.00 74.94 606 GLN A C 1
ATOM 4962 O O . GLN A 1 606 ? -10.560 18.663 -7.209 1.00 74.94 606 GLN A O 1
ATOM 4967 N N . TYR A 1 607 ? -10.807 17.484 -9.106 1.00 79.31 607 TYR A N 1
ATOM 4968 C CA . TYR A 1 607 ? -11.622 18.475 -9.800 1.00 79.31 607 TYR A CA 1
ATOM 4969 C C . TYR A 1 607 ? -13.004 17.916 -10.126 1.00 79.31 607 TYR A C 1
ATOM 4971 O O . TYR A 1 607 ? -13.141 16.850 -10.736 1.00 79.31 607 TYR A O 1
ATOM 4979 N N . TYR A 1 608 ? -14.027 18.657 -9.729 1.00 80.75 608 TYR A N 1
ATOM 4980 C CA . TYR A 1 608 ? -15.430 18.299 -9.857 1.00 80.75 608 TYR A CA 1
ATOM 4981 C C . TYR A 1 608 ? -16.226 19.458 -10.451 1.00 80.75 608 TYR A C 1
ATOM 4983 O O . TYR A 1 608 ? -15.858 20.616 -10.295 1.00 80.75 608 TYR A O 1
ATOM 4991 N N . GLN A 1 609 ? -17.332 19.139 -11.109 1.00 84.19 609 GLN A N 1
ATOM 4992 C CA . GLN A 1 609 ? -18.280 20.081 -11.684 1.00 84.19 609 GLN A CA 1
ATOM 4993 C C . GLN A 1 609 ? -19.641 19.886 -11.010 1.00 84.19 609 GLN A C 1
ATOM 4995 O O . GLN A 1 609 ? -20.148 18.763 -10.929 1.00 84.19 609 GLN A O 1
ATOM 5000 N N . ILE A 1 610 ? -20.231 20.979 -10.540 1.00 85.19 610 ILE A N 1
ATOM 5001 C CA . ILE A 1 610 ? -21.603 21.034 -10.041 1.00 85.19 610 ILE A CA 1
ATOM 5002 C C . ILE A 1 610 ? -22.525 21.237 -11.243 1.00 85.19 610 ILE A C 1
ATOM 5004 O O . ILE A 1 610 ? -22.291 22.113 -12.078 1.00 85.19 610 ILE A O 1
ATOM 5008 N N . VAL A 1 611 ? -23.555 20.398 -11.348 1.00 83.00 611 VAL A N 1
ATOM 5009 C CA . VAL A 1 611 ? -24.566 20.473 -12.405 1.00 83.00 611 VAL A CA 1
ATOM 5010 C C . VAL A 1 611 ? -25.928 20.730 -11.774 1.00 83.00 611 VAL A C 1
ATOM 5012 O O . VAL A 1 611 ? -26.368 19.985 -10.894 1.00 83.00 611 VAL A O 1
ATOM 5015 N N . HIS A 1 612 ? -26.598 21.773 -12.260 1.00 81.56 612 HIS A N 1
ATOM 5016 C CA . HIS A 1 612 ? -27.965 22.136 -11.898 1.00 81.56 612 HIS A CA 1
ATOM 5017 C C . HIS A 1 612 ? -28.914 21.730 -13.039 1.00 81.56 612 HIS A C 1
ATOM 5019 O O . HIS A 1 612 ? -29.007 22.455 -14.029 1.00 81.56 612 HIS A O 1
ATOM 5025 N N . PRO A 1 613 ? -29.570 20.556 -12.972 1.00 75.75 613 PRO A N 1
ATOM 5026 C CA . PRO A 1 613 ? -30.546 20.159 -13.986 1.00 75.75 613 PRO A CA 1
ATOM 5027 C C . PRO A 1 613 ? -31.814 21.032 -13.924 1.00 75.75 613 PRO A C 1
ATOM 5029 O O . PRO A 1 613 ? -32.185 21.506 -12.853 1.00 75.75 613 PRO A O 1
ATOM 5032 N N . GLU A 1 614 ? -32.504 21.205 -15.062 1.00 68.00 614 GLU A N 1
ATOM 5033 C CA . GLU A 1 614 ? -33.770 21.968 -15.144 1.00 68.00 614 GLU A CA 1
ATOM 5034 C C . GLU A 1 614 ? -34.894 21.355 -14.283 1.00 68.00 614 GLU A C 1
ATOM 5036 O O . GLU A 1 614 ? -35.739 22.078 -13.759 1.00 68.00 614 GLU A O 1
ATOM 5041 N N . GLU A 1 615 ? -34.873 20.031 -14.083 1.00 49.47 615 GLU A N 1
ATOM 5042 C CA . GLU A 1 615 ? -35.726 19.312 -13.133 1.00 49.47 615 GLU A CA 1
ATOM 5043 C C . GLU A 1 615 ? -34.883 18.351 -12.275 1.00 49.47 615 GLU A C 1
ATOM 5045 O O . GLU A 1 615 ? -34.169 17.494 -12.800 1.00 49.47 615 GLU A O 1
ATOM 5050 N N . GLY A 1 616 ? -34.991 18.464 -10.947 1.00 64.00 616 GLY A N 1
ATOM 5051 C CA . GLY A 1 616 ? -34.326 17.583 -9.979 1.00 64.00 616 GLY A CA 1
ATOM 5052 C C . GLY A 1 616 ? -33.376 18.308 -9.023 1.00 64.00 616 GLY A C 1
ATOM 5053 O O . GLY A 1 616 ? -33.266 19.531 -9.028 1.00 64.00 616 GLY A O 1
ATOM 5054 N N . ASN A 1 617 ? -32.699 17.537 -8.170 1.00 70.75 617 ASN A N 1
ATOM 5055 C CA . ASN A 1 617 ? -31.674 18.066 -7.272 1.00 70.75 617 ASN A CA 1
ATOM 5056 C C . ASN A 1 617 ? -30.341 18.214 -8.016 1.00 70.75 617 ASN A C 1
ATOM 5058 O O . ASN A 1 617 ? -29.983 17.377 -8.847 1.00 70.75 617 ASN A O 1
ATOM 5062 N N . SER A 1 618 ? -29.588 19.254 -7.668 1.00 78.38 618 SER A N 1
ATOM 5063 C CA . SER A 1 618 ? -28.211 19.465 -8.114 1.00 78.38 618 SER A CA 1
ATOM 5064 C C . SER A 1 618 ? -27.329 18.252 -7.781 1.00 78.38 618 SER A C 1
ATOM 5066 O O . SER A 1 618 ? -27.480 17.653 -6.715 1.00 78.38 618 SER A O 1
ATOM 5068 N N . TYR A 1 619 ? -26.398 17.894 -8.666 1.00 76.56 619 TYR A N 1
ATOM 5069 C CA . TYR A 1 619 ? -25.484 16.759 -8.479 1.00 76.56 619 TYR A CA 1
ATOM 5070 C C . TYR A 1 619 ? -24.048 17.117 -8.890 1.00 76.56 619 TYR A C 1
ATOM 5072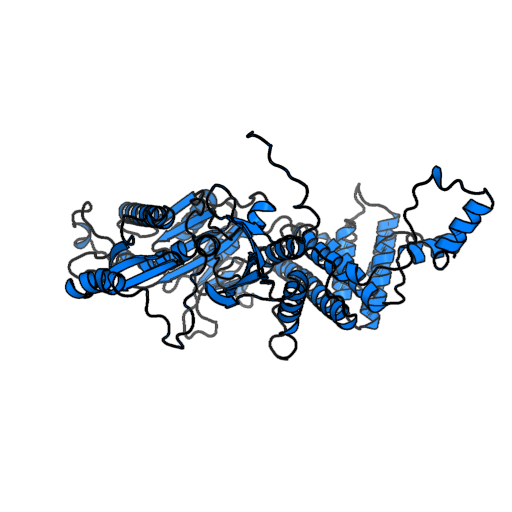 O O . TYR A 1 619 ? -23.817 18.071 -9.632 1.00 76.56 619 TYR A O 1
ATOM 5080 N N . VAL A 1 620 ? -23.072 16.351 -8.394 1.00 79.50 620 VAL A N 1
ATOM 5081 C CA . VAL A 1 620 ? -21.643 16.545 -8.686 1.00 79.50 620 VAL A CA 1
ATOM 5082 C C . VAL A 1 620 ? -21.155 15.475 -9.659 1.00 79.50 620 VAL A C 1
ATOM 5084 O O . VAL A 1 620 ? -21.438 14.289 -9.486 1.00 79.50 620 VAL A O 1
ATOM 5087 N N . VAL A 1 621 ? -20.376 15.879 -10.663 1.00 77.38 621 VAL A N 1
ATOM 5088 C CA . VAL A 1 621 ? -19.666 14.969 -11.575 1.00 77.38 621 VAL A CA 1
ATOM 5089 C C . VAL A 1 621 ? -18.169 15.280 -11.605 1.00 77.38 621 VAL A C 1
ATOM 5091 O O . VAL A 1 621 ? -17.780 16.422 -11.379 1.00 77.38 621 VAL A O 1
ATOM 5094 N N . PRO A 1 622 ? -17.289 14.302 -11.888 1.00 76.38 622 PRO A N 1
ATOM 5095 C CA . PRO A 1 622 ? -15.882 14.589 -12.163 1.00 76.38 622 PRO A CA 1
ATOM 5096 C C . PRO A 1 622 ? -15.751 15.579 -13.326 1.00 76.38 622 PRO A C 1
ATOM 5098 O O . PRO A 1 622 ? -16.415 15.399 -14.350 1.00 76.38 622 PRO A O 1
ATOM 5101 N N . TYR A 1 623 ? -14.894 16.592 -13.179 1.00 75.81 623 TYR A N 1
ATOM 5102 C CA . TYR A 1 623 ? -14.670 17.583 -14.232 1.00 75.81 623 TYR A CA 1
ATOM 5103 C C . TYR A 1 623 ? -14.103 16.913 -15.495 1.00 75.81 623 TYR A C 1
ATOM 5105 O O . TYR A 1 623 ? -13.211 16.061 -15.416 1.00 75.81 623 TYR A O 1
ATOM 5113 N N . ARG A 1 624 ? -14.632 17.292 -16.662 1.00 68.88 624 ARG A N 1
ATOM 5114 C CA . ARG A 1 624 ? -14.189 16.821 -17.978 1.00 68.88 624 ARG A CA 1
ATOM 5115 C C . ARG A 1 624 ? -13.937 18.014 -18.871 1.00 68.88 624 ARG A C 1
ATOM 5117 O O . ARG A 1 624 ? -14.720 18.954 -18.861 1.00 68.88 624 ARG A O 1
ATOM 5124 N N . ASN A 1 625 ? -12.873 17.922 -19.659 1.00 57.25 625 ASN A N 1
ATOM 5125 C CA . ASN A 1 625 ? -12.581 18.933 -20.652 1.00 57.25 625 ASN A CA 1
ATOM 5126 C C . ASN A 1 625 ? -13.653 18.878 -21.756 1.00 57.25 625 ASN A C 1
ATOM 5128 O O . ASN A 1 625 ? -13.898 17.818 -22.352 1.00 57.25 625 ASN A O 1
ATOM 5132 N N . ASP A 1 626 ? -14.377 19.977 -21.936 1.00 47.56 626 ASP A N 1
ATOM 5133 C CA . ASP A 1 626 ? -15.652 20.001 -22.637 1.00 47.56 626 ASP A CA 1
ATOM 5134 C C . ASP A 1 626 ? -15.470 20.053 -24.158 1.00 47.56 626 ASP A C 1
ATOM 5136 O O . ASP A 1 626 ? -15.529 21.096 -24.798 1.00 47.56 626 ASP A O 1
ATOM 5140 N N . ALA A 1 627 ? -15.289 18.878 -24.762 1.00 37.38 627 ALA A N 1
ATOM 5141 C CA . ALA A 1 627 ? -15.497 18.678 -26.198 1.00 37.38 627 ALA A CA 1
ATOM 5142 C C . ALA A 1 627 ? -16.709 17.776 -26.508 1.00 37.38 627 ALA A C 1
ATOM 5144 O O . ALA A 1 627 ? -16.984 17.498 -27.673 1.00 37.38 627 ALA A O 1
ATOM 5145 N N . THR A 1 628 ? -17.441 17.271 -25.498 1.00 33.59 628 THR A N 1
ATOM 5146 C CA . THR A 1 628 ? -18.451 16.211 -25.727 1.00 33.59 628 THR A CA 1
ATOM 5147 C C . THR A 1 628 ? -19.826 16.388 -25.072 1.00 33.59 628 THR A C 1
ATOM 5149 O O . THR A 1 628 ? -20.736 15.644 -25.448 1.00 33.59 628 THR A O 1
ATOM 5152 N N . LEU A 1 629 ? -20.066 17.365 -24.186 1.00 35.41 629 LEU A N 1
ATOM 5153 C CA . LEU A 1 629 ? -21.411 17.559 -23.609 1.00 35.41 629 LEU A CA 1
ATOM 5154 C C . LEU A 1 629 ? -22.411 18.274 -24.537 1.00 35.41 629 LEU A C 1
ATOM 5156 O O . LEU A 1 629 ? -23.614 18.167 -24.318 1.00 35.41 629 LEU A O 1
ATOM 5160 N N . ALA A 1 630 ? -21.966 18.869 -25.648 1.00 27.52 630 ALA A N 1
ATOM 5161 C CA . ALA A 1 630 ? -22.850 19.567 -26.590 1.00 27.52 630 ALA A CA 1
ATOM 5162 C C . ALA A 1 630 ? -23.708 18.660 -27.511 1.00 27.52 630 ALA A C 1
ATOM 5164 O O . ALA A 1 630 ? -24.376 19.177 -28.402 1.00 27.52 630 ALA A O 1
ATOM 5165 N N . SER A 1 631 ? -23.725 17.325 -27.348 1.00 28.47 631 SER A N 1
ATOM 5166 C CA . SER A 1 631 ? -24.469 16.438 -28.277 1.00 28.47 631 SER A CA 1
ATOM 5167 C C . SER A 1 631 ? -25.399 15.386 -27.667 1.00 28.47 631 SER A C 1
ATOM 5169 O O . SER A 1 631 ? -25.981 14.600 -28.414 1.00 28.47 631 SER A O 1
ATOM 5171 N N . ARG A 1 632 ? -25.625 15.350 -26.348 1.00 25.91 632 ARG A N 1
ATOM 5172 C CA . ARG A 1 632 ? -26.613 14.412 -25.780 1.00 25.91 632 ARG A CA 1
ATOM 5173 C C . ARG A 1 632 ? -27.913 15.109 -25.418 1.00 25.91 632 ARG A C 1
ATOM 5175 O O . ARG A 1 632 ? -28.207 15.351 -24.254 1.00 25.91 632 ARG A O 1
ATOM 5182 N N . SER A 1 633 ? -28.728 15.346 -26.446 1.00 24.25 633 SER A N 1
ATOM 5183 C CA . SER A 1 633 ? -30.170 15.494 -26.268 1.00 24.25 633 SER A CA 1
ATOM 5184 C C . SER A 1 633 ? -30.727 14.242 -25.580 1.00 24.25 633 SER A C 1
ATOM 5186 O O . SER A 1 633 ? -30.569 13.126 -26.079 1.00 24.25 633 SER A O 1
ATOM 5188 N N . SER A 1 634 ? -31.344 14.456 -24.424 1.00 32.38 634 SER A N 1
ATOM 5189 C CA . SER A 1 634 ? -32.425 13.670 -23.820 1.00 32.38 634 SER A CA 1
ATOM 5190 C C . SER A 1 634 ? -32.946 12.474 -24.641 1.00 32.38 634 SER A C 1
ATOM 5192 O O . SER A 1 634 ? -33.673 12.654 -25.616 1.00 32.38 634 SER A O 1
ATOM 5194 N N . LYS A 1 635 ? -32.611 11.248 -24.194 1.00 28.58 635 LYS A N 1
ATOM 5195 C CA . LYS A 1 635 ? -33.446 10.015 -24.171 1.00 28.58 635 LYS A CA 1
ATOM 5196 C C . LYS A 1 635 ? -32.583 8.747 -24.148 1.00 28.58 635 LYS A C 1
ATOM 5198 O O . LYS A 1 635 ? -32.234 8.261 -25.213 1.00 28.58 635 LYS A O 1
ATOM 5203 N N . ILE A 1 636 ? -32.342 8.166 -22.968 1.00 24.33 636 ILE A N 1
ATOM 5204 C CA . ILE A 1 636 ? -32.149 6.711 -22.744 1.00 24.33 636 ILE A CA 1
ATOM 5205 C C . ILE A 1 636 ? -32.567 6.459 -21.277 1.00 24.33 636 ILE A C 1
ATOM 5207 O O . ILE A 1 636 ? -31.821 6.801 -20.370 1.00 24.33 636 ILE A O 1
ATOM 5211 N N . VAL A 1 637 ? -33.857 6.279 -20.968 1.00 24.30 637 VAL A N 1
ATOM 5212 C CA . VAL A 1 637 ? -34.575 4.994 -20.782 1.00 24.30 637 VAL A CA 1
ATOM 5213 C C . VAL A 1 637 ? -33.774 3.946 -19.997 1.00 24.30 637 VAL A C 1
ATOM 5215 O O . VAL A 1 637 ? -32.801 3.400 -20.504 1.00 24.30 637 VAL A O 1
ATOM 5218 N N . ASN A 1 638 ? -34.254 3.672 -18.778 1.00 25.66 638 ASN A N 1
ATOM 5219 C CA . ASN A 1 638 ? -33.897 2.556 -17.895 1.00 25.66 638 ASN A CA 1
ATOM 5220 C C . ASN A 1 638 ? -33.585 1.252 -18.645 1.00 25.66 638 ASN A C 1
ATOM 5222 O O . ASN A 1 638 ? -34.408 0.838 -19.462 1.00 25.66 638 ASN A O 1
ATOM 5226 N N . ILE A 1 639 ? -32.484 0.591 -18.263 1.00 25.61 639 ILE A N 1
ATOM 5227 C CA . ILE A 1 639 ? -32.351 -0.847 -17.938 1.00 25.61 639 ILE A CA 1
ATOM 5228 C C . ILE A 1 639 ? -31.149 -1.000 -17.004 1.00 25.61 639 ILE A C 1
ATOM 5230 O O . ILE A 1 639 ? -30.082 -0.426 -17.327 1.00 25.61 639 ILE A O 1
#

Secondary structure (DSSP, 8-state):
-TTTTHHHHHHHHHHTTS--TTSS------S---HHHHHHHHHHHHHHHTT-HHHHHHHHHHHHHHHHHTTS---HHHHHHHHHHTT---SSTT-HHHHHHHHHHHHHHHTT-HHHHHHHHHHHHHHH---TTS---TT--HHHHHHHHHHHHHTT--HHHHHHHHTGGG--HHHHHHHHHHHHHHHHHHHHHHHHHHHHTT----S-HHHHHHHHHHHHHHH---TTB-PPP-TTT-S----SEEEEEEE-TTSSSPSEEEEESS-S-HHHHTTPPPSEEESSHHHHHHHHHHTT---TTPEEEEE-SSS---HHHHHHHHHHHHHH--SSPPPPPHHHHHS---EEEEEEEESSS--GGGG--TTGGGS-TTS--TTSBTTTTB-S--EEEEEEEETT--EEEEEEESTTHHHHHHHHHHHTS-TTPPPPSEEEEEE--SSSHHHHHHHHHHHHHHHHHHHHS---TTS---EEEEEETTEEEEEEE-SS-EEEEEE--HHHHHHHHHHTTTSS--------S--PPPPHHHHHH--TTS-EEEEEEETTEEEEEEE-TT--EEEEEEE-S-HHHHHHHHHHHHHHTTSS-TT-TT-------EEEEEE--SSS--EEEE---SSSGGG--S-----

Organism: NCBI:txid136468

Sequence (639 aa):
EMEECYDQYVQGLCQDGYLDCSQWIDFGKLNRIPAEEYFGSNLWQLYKSIDSPYKSVLKAILLEAYSWEYPNTQLLSIDTKRRFFADEPDLYGMDSYYLMLEKVTRYLERINDHTRLDLVRRCFYLKTHEKLSREAGIGSVAWRREALTEMTKSWNWGQETIAELDNRRNWKVEQVKVVHHALLDALMLSYRNLIQFARRNDITSAISPQDISILARKLYAAFEVLPGKVTLLNPQISPDLHEPDLSFIEVRQGQANKPGWYLYKQPLIAHRILGQPSLEHHEYLSKLVAWSFFNGLITESTRLHSVVRDAHIDIDKFYQMVSDLRNTFSLRKRRPSMQALASPCEISQLAMFINFENDPTSELSGRALKVDLKNADIFSFGEEGKSLVGSVDLVYRNSWHEVRTLHFQGDTAMLDALKTVLGKMHQDALPPESVDVFCYSKNLRGVMRNMVYQLLAECIDLRLKPIEPEKRRRFKAIRLANKMFGLFFERRGVSVQMLENSVDFYRSISTNKLKGSPLLMLDKEQEYQLPDVVDGFASEGLIQFFFEDTDKGFNIYVLDESNQVEVYHQYSGEKDEMIASVNSFYTSVKDESKMSSKLINFNLPQYYQIVHPEEGNSYVVPYRNDATLASRSSKIVNI